Protein AF-A0A9J7AJ77-F1 (afdb_monomer)

Structure (mmCIF, N/CA/C/O backbone):
data_AF-A0A9J7AJ77-F1
#
_entry.id   AF-A0A9J7AJ77-F1
#
loop_
_atom_site.group_PDB
_atom_site.id
_atom_site.type_symbol
_atom_site.label_atom_id
_atom_site.label_alt_id
_atom_site.label_comp_id
_atom_site.label_asym_id
_atom_site.label_entity_id
_atom_site.label_seq_id
_atom_site.pdbx_PDB_ins_code
_atom_site.Cartn_x
_atom_site.Cartn_y
_atom_site.Cartn_z
_atom_site.occupancy
_atom_site.B_iso_or_equiv
_atom_site.auth_seq_id
_atom_site.auth_comp_id
_atom_site.auth_asym_id
_atom_site.auth_atom_id
_atom_site.pdbx_PDB_model_num
ATOM 1 N N . MET A 1 1 ? 46.849 -4.967 20.644 1.00 30.27 1 MET A N 1
ATOM 2 C CA . MET A 1 1 ? 45.947 -4.001 21.302 1.00 30.27 1 MET A CA 1
ATOM 3 C C . MET A 1 1 ? 44.853 -3.711 20.294 1.00 30.27 1 MET A C 1
ATOM 5 O O . MET A 1 1 ? 45.093 -2.932 19.385 1.00 30.27 1 MET A O 1
ATOM 9 N N . PHE A 1 2 ? 43.746 -4.454 20.351 1.00 24.23 2 PHE A N 1
ATOM 10 C CA . PHE A 1 2 ? 42.642 -4.276 19.406 1.00 24.23 2 PHE A CA 1
ATOM 11 C C . PHE A 1 2 ? 41.830 -3.058 19.837 1.00 24.23 2 PHE A C 1
ATOM 13 O O . PHE A 1 2 ? 41.316 -3.029 20.953 1.00 24.23 2 PHE A O 1
ATOM 20 N N . VAL A 1 3 ? 41.757 -2.055 18.967 1.00 22.03 3 VAL A N 1
ATOM 21 C CA . VAL A 1 3 ? 40.806 -0.953 19.097 1.00 22.03 3 VAL A CA 1
ATOM 22 C C . VAL A 1 3 ? 39.579 -1.378 18.302 1.00 22.03 3 VAL A C 1
ATOM 24 O O . VAL A 1 3 ? 39.645 -1.433 17.078 1.00 22.03 3 VAL A O 1
ATOM 27 N N . LEU A 1 4 ? 38.489 -1.725 18.991 1.00 22.67 4 LEU A N 1
ATOM 28 C CA . LEU A 1 4 ? 37.181 -1.807 18.343 1.00 22.67 4 LEU A CA 1
ATOM 29 C C . LEU A 1 4 ? 36.801 -0.381 17.938 1.00 22.67 4 LEU A C 1
ATOM 31 O O . LEU A 1 4 ? 36.563 0.462 18.805 1.00 22.67 4 LEU A O 1
ATOM 35 N N . LEU A 1 5 ? 36.784 -0.107 16.636 1.00 24.70 5 LEU A N 1
ATOM 36 C CA . LEU A 1 5 ? 36.183 1.110 16.112 1.00 24.70 5 LEU A CA 1
ATOM 37 C C . LEU A 1 5 ? 34.669 0.874 16.064 1.00 24.70 5 LEU A C 1
ATOM 39 O O . LEU A 1 5 ? 34.213 -0.029 15.368 1.00 24.70 5 LEU A O 1
ATOM 43 N N . PHE A 1 6 ? 33.900 1.644 16.831 1.00 24.88 6 PHE A N 1
ATOM 44 C CA . PHE A 1 6 ? 32.442 1.624 16.725 1.00 24.88 6 PHE A CA 1
ATOM 45 C C . PHE A 1 6 ? 32.043 2.270 15.394 1.00 24.88 6 PHE A C 1
ATOM 47 O O . PHE A 1 6 ? 32.208 3.478 15.224 1.00 24.88 6 PHE A O 1
ATOM 54 N N . VAL A 1 7 ? 31.521 1.469 14.465 1.00 30.98 7 VAL A N 1
ATOM 55 C CA . VAL A 1 7 ? 30.800 1.974 13.292 1.00 30.98 7 VAL A CA 1
ATOM 56 C C . VAL A 1 7 ? 29.436 2.450 13.784 1.00 30.98 7 VAL A C 1
ATOM 58 O O . VAL A 1 7 ? 28.672 1.668 14.345 1.00 30.98 7 VAL A O 1
ATOM 61 N N . LEU A 1 8 ? 29.152 3.743 13.632 1.00 28.73 8 LEU A N 1
ATOM 62 C CA . LEU A 1 8 ? 27.886 4.337 14.052 1.00 28.73 8 LEU A CA 1
ATOM 63 C C . LEU A 1 8 ? 26.926 4.389 12.859 1.00 28.73 8 LEU A C 1
ATOM 65 O O . LEU A 1 8 ? 26.834 5.411 12.183 1.00 28.73 8 LEU A O 1
ATOM 69 N N . VAL A 1 9 ? 26.212 3.291 12.608 1.00 34.81 9 VAL A N 1
ATOM 70 C CA . VAL A 1 9 ? 25.077 3.308 11.675 1.00 34.81 9 VAL A CA 1
ATOM 71 C C . VAL A 1 9 ? 23.922 4.037 12.364 1.00 34.81 9 VAL A C 1
ATOM 73 O O . VAL A 1 9 ? 23.320 3.518 13.303 1.00 34.81 9 VAL A O 1
ATOM 76 N N . LEU A 1 10 ? 23.637 5.266 11.935 1.00 32.19 10 LEU A N 1
ATOM 77 C CA . LEU A 1 10 ? 22.446 6.003 12.361 1.00 32.19 10 LEU A CA 1
ATOM 78 C C . LEU A 1 10 ? 21.290 5.675 11.415 1.00 32.19 10 LEU A C 1
ATOM 80 O O . LEU A 1 10 ? 20.950 6.477 10.550 1.00 32.19 10 LEU A O 1
ATOM 84 N N . LEU A 1 11 ? 20.691 4.496 11.604 1.00 35.38 11 LEU A N 1
ATOM 85 C CA . LEU A 1 11 ? 19.384 4.193 11.028 1.00 35.38 11 LEU A CA 1
ATOM 86 C C . LEU A 1 11 ? 18.369 5.172 11.629 1.00 35.38 11 LEU A C 1
ATOM 88 O O . LEU A 1 11 ? 18.078 5.119 12.825 1.00 35.38 11 LEU A O 1
ATOM 92 N N . PHE A 1 12 ? 17.852 6.079 10.803 1.00 30.94 12 PHE A N 1
ATOM 93 C CA . PHE A 1 12 ? 16.663 6.856 11.124 1.00 30.94 12 PHE A CA 1
ATOM 94 C C . PHE A 1 12 ? 15.459 6.123 10.527 1.00 30.94 12 PHE A C 1
ATOM 96 O O . PHE A 1 12 ? 15.198 6.304 9.339 1.00 30.94 12 PHE A O 1
ATOM 103 N N . PRO A 1 13 ? 14.715 5.314 11.306 1.00 33.81 13 PRO A N 1
ATOM 104 C CA . PRO A 1 13 ? 13.400 4.869 10.876 1.00 33.81 13 PRO A CA 1
ATOM 105 C C . PRO A 1 13 ? 12.510 6.107 10.753 1.00 33.81 13 PRO A C 1
ATOM 107 O O . PRO A 1 13 ? 12.047 6.660 11.757 1.00 33.81 13 PRO A O 1
ATOM 110 N N . VAL A 1 14 ? 12.302 6.562 9.517 1.00 35.19 14 VAL A N 1
ATOM 111 C CA . VAL A 1 14 ? 11.179 7.440 9.185 1.00 35.19 14 VAL A CA 1
ATOM 112 C C . VAL A 1 14 ? 9.924 6.692 9.624 1.00 35.19 14 VAL A C 1
ATOM 114 O O . VAL A 1 14 ? 9.789 5.504 9.335 1.00 35.19 14 VAL A O 1
ATOM 117 N N . ALA A 1 15 ? 9.043 7.352 10.376 1.00 40.69 15 ALA A N 1
ATOM 118 C CA . ALA A 1 15 ? 7.787 6.742 10.789 1.00 40.69 15 ALA A CA 1
ATOM 119 C C . ALA A 1 15 ? 6.951 6.461 9.532 1.00 40.69 15 ALA A C 1
ATOM 121 O O . ALA A 1 15 ? 6.376 7.374 8.943 1.00 40.69 15 ALA A O 1
ATOM 122 N N . ALA A 1 16 ? 6.948 5.200 9.102 1.00 50.19 16 ALA A N 1
ATOM 123 C CA . ALA A 1 16 ? 6.150 4.721 7.985 1.00 50.19 16 ALA A CA 1
ATOM 124 C C . ALA A 1 16 ? 4.727 4.467 8.489 1.00 50.19 16 ALA A C 1
ATOM 126 O O . ALA A 1 16 ? 4.360 3.329 8.802 1.00 50.19 16 ALA A O 1
ATOM 127 N N . ASP A 1 17 ? 3.988 5.567 8.621 1.00 62.09 17 ASP A N 1
ATOM 128 C CA . ASP A 1 17 ? 2.562 5.599 8.916 1.00 62.09 17 ASP A CA 1
ATOM 129 C C . ASP A 1 17 ? 1.773 5.500 7.598 1.00 62.09 17 ASP A C 1
ATOM 131 O O . ASP A 1 17 ? 2.016 6.267 6.664 1.00 62.09 17 ASP A O 1
ATOM 135 N N . ALA A 1 18 ? 0.836 4.556 7.527 1.00 65.56 18 ALA A N 1
ATOM 136 C CA . ALA A 1 18 ? -0.052 4.337 6.382 1.00 65.56 18 ALA A CA 1
ATOM 137 C C . ALA A 1 18 ? -1.468 3.999 6.876 1.00 65.56 18 ALA A C 1
ATOM 139 O O . ALA A 1 18 ? -1.618 3.572 8.026 1.00 65.56 18 ALA A O 1
ATOM 140 N N . SER A 1 19 ? -2.496 4.261 6.062 1.00 78.31 19 SER A N 1
ATOM 141 C CA . SER A 1 19 ? -3.903 4.070 6.457 1.00 78.31 19 SER A CA 1
ATOM 142 C C . SER A 1 19 ? -4.876 4.164 5.283 1.00 78.31 19 SER A C 1
ATOM 144 O O . SER A 1 19 ? -4.616 4.899 4.335 1.00 78.31 19 SER A O 1
ATOM 146 N N . LEU A 1 20 ? -6.074 3.591 5.406 1.00 82.31 20 LEU A N 1
ATOM 147 C CA . LEU A 1 20 ? -7.127 3.770 4.396 1.00 82.31 20 LEU A CA 1
ATOM 148 C C . LEU A 1 20 ? -7.854 5.135 4.498 1.00 82.31 20 LEU A C 1
ATOM 150 O O . LEU A 1 20 ? -8.266 5.566 5.577 1.00 82.31 20 LEU A O 1
ATOM 154 N N . GLN A 1 21 ? -8.101 5.801 3.359 1.00 83.75 21 GLN A N 1
ATOM 155 C CA . GLN A 1 21 ? -8.865 7.065 3.304 1.00 83.75 21 GLN A CA 1
ATOM 156 C C . GLN A 1 21 ? -10.352 6.910 3.669 1.00 83.75 21 GLN A C 1
ATOM 158 O O . GLN A 1 21 ? -10.921 5.827 3.492 1.00 83.75 21 GLN A O 1
ATOM 163 N N . PRO A 1 22 ? -11.035 8.002 4.083 1.00 83.75 22 PRO A N 1
ATOM 164 C CA . PRO A 1 22 ? -12.467 8.007 4.345 1.00 83.75 22 PRO A CA 1
ATOM 165 C C . PRO A 1 22 ? -13.321 7.412 3.233 1.00 83.75 22 PRO A C 1
ATOM 167 O O . PRO A 1 22 ? -13.386 7.914 2.101 1.00 83.75 22 PRO A O 1
ATOM 170 N N . LEU A 1 23 ? -14.132 6.428 3.606 1.00 86.00 23 LEU A N 1
ATOM 171 C CA . LEU A 1 23 ? -15.290 6.097 2.800 1.00 86.00 23 LEU A CA 1
ATOM 172 C C . LEU A 1 23 ? -16.241 7.299 2.785 1.00 86.00 23 LEU A C 1
ATOM 174 O O . LEU A 1 23 ? -16.785 7.701 3.815 1.00 86.00 23 LEU A O 1
ATOM 178 N N . SER A 1 24 ? -16.482 7.855 1.595 1.00 86.56 24 SER A N 1
ATOM 179 C CA . SER A 1 24 ? -17.624 8.757 1.406 1.00 86.56 24 SER A CA 1
ATOM 180 C C . SER A 1 24 ? -18.906 7.940 1.342 1.00 86.56 24 SER A C 1
ATOM 182 O O . SER A 1 24 ? -19.098 7.148 0.419 1.00 86.56 24 SER A O 1
ATOM 184 N N . GLN A 1 25 ? -19.753 8.124 2.349 1.00 87.69 25 GLN A N 1
ATOM 185 C CA . GLN A 1 25 ? -21.055 7.491 2.489 1.00 87.69 25 GLN A CA 1
ATOM 186 C C . GLN A 1 25 ? -21.992 8.382 3.312 1.00 87.69 25 GLN A C 1
ATOM 188 O O . GLN A 1 25 ? 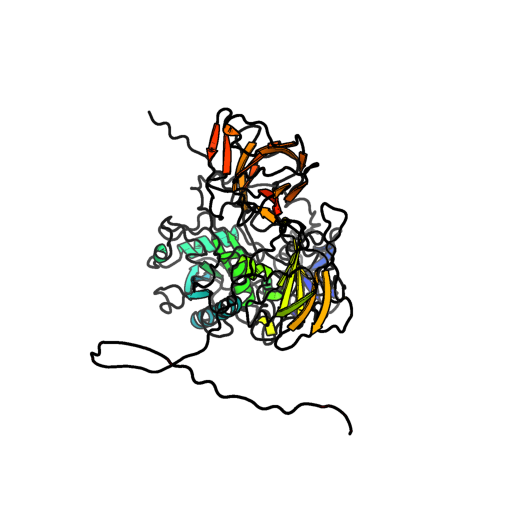-21.563 9.307 4.005 1.00 87.69 25 GLN A O 1
ATOM 193 N N . ARG A 1 26 ? -23.297 8.105 3.242 1.00 91.44 26 ARG A N 1
ATOM 194 C CA . ARG A 1 26 ? -24.315 8.876 3.962 1.00 91.44 26 ARG A CA 1
ATOM 195 C C . ARG A 1 26 ? -24.483 8.342 5.385 1.00 91.44 26 ARG A C 1
ATOM 197 O O . ARG A 1 26 ? -24.953 7.225 5.579 1.00 91.44 26 ARG A O 1
ATOM 204 N N . VAL A 1 27 ? -24.132 9.165 6.367 1.00 92.38 27 VAL A N 1
ATOM 205 C CA . VAL A 1 27 ? -24.098 8.851 7.803 1.00 92.38 27 VAL A CA 1
ATOM 206 C C . VAL A 1 27 ? -24.964 9.827 8.596 1.00 92.38 27 VAL A C 1
ATOM 208 O O . VAL A 1 27 ? -25.360 10.885 8.100 1.00 92.38 27 VAL A O 1
ATOM 211 N N . GLN A 1 28 ? -25.289 9.466 9.836 1.00 93.12 28 GLN A N 1
ATOM 212 C CA . GLN A 1 28 ? -26.114 10.285 10.716 1.00 93.12 28 GLN A CA 1
ATOM 213 C C . GLN A 1 28 ? -25.279 10.823 11.879 1.00 93.12 28 GLN A C 1
ATOM 215 O O . GLN A 1 28 ? -24.810 10.061 12.718 1.00 93.12 28 GLN A O 1
ATOM 220 N N . ILE A 1 29 ? -25.131 12.144 11.947 1.00 93.75 29 ILE A N 1
ATOM 221 C CA . ILE A 1 29 ? -24.400 12.827 13.018 1.00 93.75 29 ILE A CA 1
ATOM 222 C C . ILE A 1 29 ? -25.360 13.336 14.094 1.00 93.75 29 ILE A C 1
ATOM 224 O O . ILE A 1 29 ? -26.500 13.708 13.807 1.00 93.75 29 ILE A O 1
ATOM 228 N N . THR A 1 30 ? -24.889 13.380 15.341 1.00 91.75 30 THR A N 1
ATOM 229 C CA . THR A 1 30 ? -25.632 13.972 16.465 1.00 91.75 30 THR A CA 1
ATOM 230 C C . THR A 1 30 ? -25.148 15.398 16.721 1.00 91.75 30 THR A C 1
ATOM 232 O O . THR A 1 30 ? -23.948 15.641 16.855 1.00 91.75 30 THR A O 1
ATOM 235 N N . LEU A 1 31 ? -26.083 16.345 16.786 1.00 92.12 31 LEU A N 1
ATOM 236 C CA . LEU A 1 31 ? -25.839 17.750 17.101 1.00 92.12 31 LEU A CA 1
ATOM 237 C C . LEU A 1 31 ? -25.838 17.998 18.620 1.00 92.12 31 LEU A C 1
ATOM 239 O O . LEU A 1 31 ? -26.295 17.175 19.412 1.00 92.12 31 LEU A O 1
ATOM 243 N N . ALA A 1 32 ? -25.344 19.167 19.037 1.00 88.88 32 ALA A N 1
ATOM 244 C CA . ALA A 1 32 ? -25.171 19.530 20.451 1.00 88.88 32 ALA A CA 1
ATOM 245 C C . ALA A 1 32 ? -26.479 19.575 21.270 1.00 88.88 32 ALA A C 1
ATOM 247 O O . ALA A 1 32 ? -26.446 19.483 22.496 1.00 88.88 32 ALA A O 1
ATOM 248 N N . ASP A 1 33 ? -27.623 19.734 20.603 1.00 89.94 33 ASP A N 1
ATOM 249 C CA . ASP A 1 33 ? -28.968 19.726 21.186 1.00 89.94 33 ASP A CA 1
ATOM 250 C C . ASP A 1 33 ? -29.641 18.337 21.147 1.00 89.94 33 ASP A C 1
ATOM 252 O O . ASP A 1 33 ? -30.787 18.189 21.574 1.00 89.94 33 ASP A O 1
ATOM 256 N N . GLY A 1 34 ? -28.931 17.316 20.655 1.00 89.50 34 GLY A N 1
ATOM 257 C CA . GLY A 1 34 ? -29.426 15.952 20.486 1.00 89.50 34 GLY A CA 1
ATOM 258 C C . GLY A 1 34 ? -30.231 15.719 19.204 1.00 89.50 34 GLY A C 1
ATOM 259 O O . GLY A 1 34 ? -30.746 14.615 19.023 1.00 89.50 34 GLY A O 1
ATOM 260 N N . GLN A 1 35 ? -30.354 16.708 18.309 1.00 92.81 35 GLN A N 1
ATOM 261 C CA . GLN A 1 35 ? -30.923 16.469 16.981 1.00 92.81 35 GLN A CA 1
ATOM 262 C C . GLN A 1 35 ? -29.988 15.605 16.131 1.00 92.81 35 GLN A C 1
ATOM 264 O O . GLN A 1 35 ? -28.766 15.659 16.264 1.00 92.81 35 GLN A O 1
ATOM 269 N N . LEU A 1 36 ? -30.577 14.816 15.233 1.00 93.44 36 LEU A N 1
ATOM 270 C CA . LEU A 1 36 ? -29.851 13.964 14.299 1.00 93.44 36 LEU A CA 1
ATOM 271 C C . LEU A 1 36 ? -29.917 14.569 12.896 1.00 93.44 36 LEU A C 1
ATOM 273 O O . LEU A 1 36 ? -31.009 14.861 12.404 1.00 93.44 36 LEU A O 1
ATOM 277 N N . LEU A 1 37 ? -28.765 14.716 12.244 1.00 93.88 37 LEU A N 1
ATOM 278 C CA . LEU A 1 37 ? -28.641 15.275 10.898 1.00 93.88 37 LEU A CA 1
ATOM 279 C C . LEU A 1 37 ? -28.007 14.241 9.961 1.00 93.88 37 LEU A C 1
ATOM 281 O O . LEU A 1 37 ? -27.012 13.610 10.309 1.00 93.88 37 LEU A O 1
ATOM 285 N N . TRP A 1 38 ? -28.596 14.059 8.779 1.00 93.94 38 TRP A N 1
ATOM 286 C CA . TRP A 1 38 ? -28.006 13.240 7.720 1.00 93.94 38 TRP A CA 1
ATOM 287 C C . TRP A 1 38 ? -26.987 14.058 6.935 1.00 93.94 38 TRP A C 1
ATOM 289 O O . TRP A 1 38 ? -27.269 15.183 6.522 1.00 93.94 38 TRP A O 1
ATOM 299 N N . VAL A 1 39 ? -25.810 13.474 6.742 1.00 94.94 39 VAL A N 1
ATOM 300 C CA . VAL A 1 39 ? -24.675 14.082 6.049 1.00 94.94 39 VAL A CA 1
ATOM 301 C C . VAL A 1 39 ? -23.923 13.017 5.255 1.00 94.94 39 VAL A C 1
ATOM 303 O O . VAL A 1 39 ? -24.059 11.826 5.518 1.00 94.94 39 VAL A O 1
ATOM 306 N N . THR A 1 40 ? -23.106 13.435 4.300 1.00 94.50 40 THR A N 1
ATOM 307 C CA . THR A 1 40 ? -22.182 12.564 3.566 1.00 94.50 40 THR A CA 1
ATOM 308 C C . THR A 1 40 ? -20.761 12.822 4.053 1.00 94.50 40 THR A C 1
ATOM 310 O O . THR A 1 40 ? -20.324 13.974 4.043 1.00 94.50 40 THR A O 1
ATOM 313 N N . SER A 1 41 ? -20.051 11.781 4.495 1.00 91.94 41 SER A N 1
ATOM 314 C CA . SER A 1 41 ? -18.637 11.860 4.887 1.00 91.94 41 SER A CA 1
ATOM 315 C C . SER A 1 41 ? -17.750 12.209 3.691 1.00 91.94 41 SER A C 1
ATOM 317 O O . SER A 1 41 ? -18.010 11.759 2.574 1.00 91.94 41 SER A O 1
ATOM 319 N N . GLN A 1 42 ? -16.729 13.038 3.904 1.00 88.56 42 GLN A N 1
ATOM 320 C CA . GLN A 1 42 ? -15.803 13.484 2.864 1.00 88.56 42 GLN A CA 1
ATOM 321 C C . GLN A 1 42 ? -14.414 13.804 3.434 1.00 88.56 42 GLN A C 1
ATOM 323 O O . GLN A 1 42 ? -14.246 13.992 4.644 1.00 88.56 42 GLN A O 1
ATOM 328 N N . GLY A 1 43 ? -13.449 13.932 2.524 1.00 86.12 43 GLY A N 1
ATOM 329 C CA . GLY A 1 43 ? -12.112 14.441 2.803 1.00 86.12 43 GLY A CA 1
ATOM 330 C C . GLY A 1 43 ? -11.056 13.368 3.015 1.00 86.12 43 GLY A C 1
ATOM 331 O O . GLY A 1 43 ? -11.295 12.190 2.749 1.00 86.12 43 GLY A O 1
ATOM 332 N N . THR A 1 44 ? -9.888 13.806 3.477 1.00 82.50 44 THR A N 1
ATOM 333 C CA . THR A 1 44 ? -8.719 12.958 3.732 1.00 82.50 44 THR A CA 1
ATOM 334 C C . THR A 1 44 ? -8.422 12.846 5.223 1.00 82.50 44 THR A C 1
ATOM 336 O O . THR A 1 44 ? -9.015 13.557 6.035 1.00 82.50 44 THR A O 1
ATOM 339 N N . MET A 1 45 ? -7.476 11.982 5.599 1.00 79.81 45 MET A N 1
ATOM 340 C CA . MET A 1 45 ? -6.970 11.871 6.975 1.00 79.81 45 MET A CA 1
ATOM 341 C C . MET A 1 45 ? -6.634 13.233 7.623 1.00 79.81 45 MET A C 1
ATOM 343 O O . MET A 1 45 ? -6.973 13.446 8.791 1.00 79.81 45 MET A O 1
ATOM 347 N N . ASP A 1 46 ? -6.039 14.166 6.871 1.00 80.94 46 ASP A N 1
ATOM 348 C CA . ASP A 1 46 ? -5.627 15.490 7.365 1.00 80.94 46 ASP A CA 1
ATOM 349 C C . ASP A 1 46 ? -6.734 16.556 7.298 1.00 80.94 46 ASP A C 1
ATOM 351 O O . ASP A 1 46 ? -6.734 17.514 8.079 1.00 80.94 46 ASP A O 1
ATOM 355 N N . ASN A 1 47 ? -7.707 16.408 6.393 1.00 86.25 47 ASN A N 1
ATOM 356 C CA . ASN A 1 47 ? -8.820 17.344 6.253 1.00 86.25 47 ASN A CA 1
ATOM 357 C C . ASN A 1 47 ? -10.152 16.604 6.106 1.00 86.25 47 ASN A C 1
ATOM 359 O O . ASN A 1 47 ? -10.581 16.275 5.005 1.00 86.25 47 ASN A O 1
ATOM 363 N N . LEU A 1 48 ? -10.821 16.374 7.239 1.00 90.81 48 LEU A N 1
ATOM 364 C CA . LEU A 1 48 ? -12.118 15.702 7.310 1.00 90.81 48 LEU A CA 1
ATOM 365 C C . LEU A 1 48 ? -13.270 16.695 7.414 1.00 90.81 48 LEU A C 1
ATOM 367 O O . LEU A 1 48 ? -13.278 17.568 8.285 1.00 90.81 48 LEU A O 1
ATOM 371 N N . TRP A 1 49 ? -14.307 16.478 6.613 1.00 93.12 49 TRP A N 1
ATOM 372 C CA . TRP A 1 49 ? -15.568 17.203 6.727 1.00 93.12 49 TRP A CA 1
ATOM 373 C C . TRP A 1 49 ? -16.756 16.294 6.415 1.00 93.12 49 TRP A C 1
ATOM 375 O O . TRP A 1 49 ? -16.623 15.116 6.077 1.00 93.12 49 TRP A O 1
ATOM 385 N N . VAL A 1 50 ? -17.955 16.847 6.552 1.00 95.12 50 VAL A N 1
ATOM 386 C CA . VAL A 1 50 ? -19.182 16.235 6.049 1.00 95.12 50 VAL A CA 1
ATOM 387 C C . VAL A 1 50 ? -19.974 17.264 5.246 1.00 95.12 50 VAL A C 1
ATOM 389 O O . VAL A 1 50 ? -19.844 18.468 5.468 1.00 95.12 50 VAL A O 1
ATOM 392 N N . THR A 1 51 ? -20.794 16.804 4.306 1.00 95.31 51 THR A N 1
ATOM 393 C CA . THR A 1 51 ? -21.670 17.669 3.496 1.00 95.31 51 THR A CA 1
ATOM 394 C C . THR A 1 51 ? -23.132 17.309 3.744 1.00 95.31 51 THR A C 1
ATOM 396 O O . THR A 1 51 ? -23.483 16.130 3.717 1.00 95.31 51 THR A O 1
ATOM 399 N N . THR A 1 52 ? -23.993 18.290 4.009 1.00 94.75 52 THR A N 1
ATOM 400 C CA . THR A 1 52 ? -25.443 18.074 4.170 1.00 94.75 52 THR A CA 1
ATOM 401 C C . THR A 1 52 ? -26.126 17.781 2.829 1.00 94.75 52 THR A C 1
ATOM 403 O O . THR A 1 52 ? -25.594 18.100 1.766 1.00 94.75 52 THR A O 1
ATOM 406 N N . ASP A 1 53 ? -27.347 17.233 2.862 1.00 90.31 53 ASP A N 1
ATOM 407 C CA . ASP A 1 53 ? -28.148 16.988 1.647 1.00 90.31 53 ASP A CA 1
ATOM 408 C C . ASP A 1 53 ? -28.452 18.285 0.840 1.00 90.31 53 ASP A C 1
ATOM 410 O O . ASP A 1 53 ? -28.773 18.206 -0.344 1.00 90.31 53 ASP A O 1
ATOM 414 N N . ASP A 1 54 ? -28.354 19.477 1.453 1.00 91.81 54 ASP A N 1
ATOM 415 C CA . ASP A 1 54 ? -28.489 20.790 0.793 1.00 91.81 54 ASP A CA 1
ATOM 416 C C . ASP A 1 54 ? -27.146 21.464 0.432 1.00 91.81 54 ASP A C 1
ATOM 418 O O . ASP A 1 54 ? -27.128 22.624 0.017 1.00 91.81 54 ASP A O 1
ATOM 422 N N . GLY A 1 55 ? -26.026 20.737 0.536 1.00 91.62 55 GLY A N 1
ATOM 423 C CA . GLY A 1 55 ? -24.709 21.167 0.049 1.00 91.62 55 GLY A CA 1
ATOM 424 C C . GLY A 1 55 ? -23.895 22.036 1.013 1.00 91.62 55 GLY A C 1
ATOM 425 O O . GLY A 1 55 ? -22.936 22.678 0.591 1.00 91.62 55 GLY A O 1
ATOM 426 N N . GLN A 1 56 ? -24.255 22.086 2.297 1.00 94.69 56 GLN A N 1
ATOM 427 C CA . GLN A 1 56 ? -23.507 22.832 3.310 1.00 94.69 56 GLN A CA 1
ATOM 428 C C . GLN A 1 56 ? -22.347 21.985 3.838 1.00 94.69 56 GLN A C 1
ATOM 430 O O . GLN A 1 56 ? -22.541 20.837 4.241 1.00 94.69 56 GLN A O 1
ATOM 435 N N . LEU A 1 57 ? -21.146 22.563 3.875 1.00 95.94 57 LEU A N 1
ATOM 436 C CA . LEU A 1 57 ? -19.969 21.932 4.470 1.00 95.94 57 LEU A CA 1
ATOM 437 C C . LEU A 1 57 ? -20.000 22.106 5.989 1.00 95.94 57 LEU A C 1
ATOM 439 O O . LEU A 1 57 ? -20.207 23.221 6.478 1.00 95.94 57 LEU A O 1
ATOM 443 N N . LEU A 1 58 ? -19.752 21.026 6.727 1.00 95.81 58 LEU A N 1
ATOM 444 C CA . LEU A 1 58 ? -19.631 21.029 8.181 1.00 95.81 58 LEU A CA 1
ATOM 445 C C . LEU A 1 58 ? -18.327 20.351 8.620 1.00 95.81 58 LEU A C 1
ATOM 447 O O . LEU A 1 58 ? -17.967 19.297 8.098 1.00 95.81 58 LEU A O 1
ATOM 451 N N . VAL A 1 59 ? -17.666 20.907 9.635 1.00 93.50 59 VAL A N 1
ATOM 452 C CA . VAL A 1 59 ? -16.514 20.286 10.315 1.00 93.50 59 VAL A CA 1
ATOM 453 C C . VAL A 1 59 ? -16.808 20.058 11.795 1.00 93.50 59 VAL A C 1
ATOM 455 O O . VAL A 1 59 ? -17.613 20.772 12.401 1.00 93.50 59 VAL A O 1
ATOM 458 N N . GLU A 1 60 ? -16.157 19.047 12.370 1.00 90.62 60 GLU A N 1
ATOM 459 C CA . GLU A 1 60 ? -16.242 18.720 13.794 1.00 90.62 60 GLU A CA 1
ATOM 460 C C . GLU A 1 60 ? -15.062 19.342 14.549 1.00 90.62 60 GLU A C 1
ATOM 462 O O . GLU A 1 60 ? -13.904 19.044 14.267 1.00 90.62 60 GLU A O 1
ATOM 467 N N . GLU A 1 61 ? -15.351 20.181 15.542 1.00 86.19 61 GLU A N 1
ATOM 468 C CA . GLU A 1 61 ? -14.358 20.712 16.472 1.00 86.19 61 GLU A CA 1
ATOM 469 C C . GLU A 1 61 ? -14.792 20.457 17.916 1.00 86.19 61 GLU A C 1
ATOM 471 O O . GLU A 1 61 ? -15.854 20.902 18.357 1.00 86.19 61 GLU A O 1
ATOM 476 N N . GLN A 1 62 ? -13.932 19.785 18.687 1.00 81.81 62 GLN A N 1
ATOM 477 C CA . GLN A 1 62 ? -14.129 19.526 20.121 1.00 81.81 62 GLN A CA 1
ATOM 478 C C . GLN A 1 62 ? -15.457 18.800 20.448 1.00 81.81 62 GLN A C 1
ATOM 480 O O . GLN A 1 62 ? -16.047 19.041 21.502 1.00 81.81 62 GLN A O 1
ATOM 485 N N . GLY A 1 63 ? -15.939 17.925 19.557 1.00 83.50 63 GLY A N 1
ATOM 486 C CA . GLY A 1 63 ? -17.220 17.225 19.689 1.00 83.50 63 GLY A CA 1
ATOM 487 C C . GLY A 1 63 ? -18.447 18.012 19.212 1.00 83.50 63 GLY A C 1
ATOM 488 O O . GLY A 1 63 ? -19.570 17.565 19.445 1.00 83.50 63 GLY A O 1
ATOM 489 N N . TYR A 1 64 ? -18.269 19.168 18.563 1.00 89.31 64 TYR A N 1
ATOM 490 C CA . TYR A 1 64 ? -19.361 20.026 18.095 1.00 89.31 64 TYR A CA 1
ATOM 491 C C . TYR A 1 64 ? -19.232 20.367 16.607 1.00 89.31 64 TYR A C 1
ATOM 493 O O . TYR A 1 64 ? -18.133 20.498 16.078 1.00 89.31 64 TYR A O 1
ATOM 501 N N . TRP A 1 65 ? -20.372 20.560 15.942 1.00 93.19 65 TRP A N 1
ATOM 502 C CA . TRP A 1 65 ? -20.435 20.831 14.505 1.00 93.19 65 TRP A CA 1
ATOM 503 C C . TRP A 1 65 ? -20.482 22.328 14.186 1.00 93.19 65 TRP A C 1
ATOM 505 O O . TRP A 1 65 ? -21.262 23.089 14.779 1.00 93.19 65 TRP A O 1
ATOM 515 N N . PHE A 1 66 ? -19.675 22.728 13.203 1.00 93.69 66 PHE A N 1
ATOM 516 C CA . PHE A 1 66 ? -19.544 24.096 12.701 1.00 93.69 66 PHE A CA 1
ATOM 517 C C . PHE A 1 66 ? -19.709 24.134 11.189 1.00 93.69 66 PHE A C 1
ATOM 519 O O . PHE A 1 66 ? -19.277 23.220 10.495 1.00 93.69 66 PHE A O 1
ATOM 526 N N . TYR A 1 67 ? -20.298 25.216 10.682 1.00 94.50 67 TYR A N 1
ATOM 527 C CA . TYR A 1 67 ? -20.300 25.505 9.251 1.00 94.50 67 TYR A CA 1
ATOM 528 C C . TYR A 1 67 ? -18.871 25.750 8.765 1.00 94.50 67 TYR A C 1
ATOM 530 O O . TYR A 1 67 ? -18.096 26.427 9.449 1.00 94.50 67 TYR A O 1
ATOM 538 N N . ALA A 1 68 ? -18.553 25.259 7.576 1.00 95.00 68 ALA A N 1
ATOM 539 C CA . ALA A 1 68 ? -17.231 25.338 6.980 1.00 95.00 68 ALA A CA 1
ATOM 540 C C . ALA A 1 68 ? -17.255 25.973 5.581 1.00 95.00 68 ALA A C 1
ATOM 542 O O . ALA A 1 68 ? -18.302 26.077 4.942 1.00 95.00 68 ALA A O 1
ATOM 543 N N . GLU A 1 69 ? -16.085 26.402 5.121 1.00 93.81 69 GLU A N 1
ATOM 544 C CA . GLU A 1 69 ? -15.839 26.948 3.786 1.00 93.81 69 GLU A CA 1
ATOM 545 C C . GLU A 1 69 ? -14.471 26.485 3.269 1.00 93.81 69 GLU A C 1
ATOM 547 O O . GLU A 1 69 ? -13.640 26.020 4.049 1.00 93.81 69 GLU A O 1
ATOM 552 N N . TYR A 1 70 ? -14.237 26.591 1.961 1.00 89.56 70 TYR A N 1
ATOM 553 C CA . TYR A 1 70 ? -12.921 26.325 1.377 1.00 89.56 70 TYR A CA 1
ATOM 554 C C . TYR A 1 70 ? -11.971 27.504 1.621 1.00 89.56 70 TYR A C 1
ATOM 556 O O . TYR A 1 70 ? -12.337 28.658 1.383 1.00 89.56 70 TYR A O 1
ATOM 564 N N . ASP A 1 71 ? -10.746 27.218 2.059 1.00 85.62 71 ASP A N 1
ATOM 565 C CA . ASP A 1 71 ? -9.668 28.202 2.136 1.00 85.62 71 ASP A CA 1
ATOM 566 C C . ASP A 1 71 ? -9.007 28.448 0.760 1.00 85.62 71 ASP A C 1
ATOM 568 O O . ASP A 1 71 ? -9.398 27.883 -0.264 1.00 85.62 71 ASP A O 1
ATOM 572 N N . SER A 1 72 ? -7.985 29.309 0.711 1.00 79.50 72 SER A N 1
ATOM 573 C CA . SER A 1 72 ? -7.265 29.631 -0.532 1.00 79.50 72 SER A CA 1
ATOM 574 C C . SER A 1 72 ? -6.445 28.478 -1.125 1.00 79.50 72 SER A C 1
ATOM 576 O O . SER A 1 72 ? -5.917 28.637 -2.224 1.00 79.50 72 SER A O 1
ATOM 578 N N . HIS A 1 73 ? -6.303 27.362 -0.408 1.00 76.75 73 HIS A N 1
ATOM 579 C CA . HIS A 1 73 ? -5.573 26.163 -0.824 1.00 76.75 73 HIS A CA 1
ATOM 580 C C . HIS A 1 73 ? -6.515 24.984 -1.118 1.00 76.75 73 HIS A C 1
ATOM 582 O O . HIS A 1 73 ? -6.044 23.923 -1.508 1.00 76.75 73 HIS A O 1
ATOM 588 N N . GLY A 1 74 ? -7.833 25.165 -0.960 1.00 77.88 74 GLY A N 1
ATOM 589 C CA . GLY A 1 74 ? -8.833 24.119 -1.178 1.00 77.88 74 GLY A CA 1
ATOM 590 C C . GLY A 1 74 ? -9.134 23.250 0.048 1.00 77.88 74 GLY A C 1
ATOM 591 O O . GLY A 1 74 ? -9.906 22.304 -0.076 1.00 77.88 74 GLY A O 1
ATOM 592 N N . HIS A 1 75 ? -8.604 23.570 1.233 1.00 84.56 75 HIS A N 1
ATOM 593 C CA . HIS A 1 75 ? -8.957 22.856 2.464 1.00 84.56 75 HIS A CA 1
ATOM 594 C C . HIS A 1 75 ? -10.299 23.337 3.015 1.00 84.56 75 HIS A C 1
ATOM 596 O O . HIS A 1 75 ? -10.576 24.538 3.037 1.00 84.56 75 HIS A O 1
ATOM 602 N N . VAL A 1 76 ? -11.108 22.422 3.547 1.00 88.38 76 VAL A N 1
ATOM 603 C CA . VAL A 1 76 ? -12.345 22.766 4.253 1.00 88.38 76 VAL A CA 1
ATOM 604 C C . VAL A 1 76 ? -12.011 23.196 5.683 1.00 88.38 76 VAL A C 1
ATOM 606 O O . VAL A 1 76 ? -11.482 22.416 6.476 1.00 88.38 76 VAL A O 1
ATOM 609 N N . VAL A 1 77 ? -12.317 24.452 6.017 1.00 91.12 77 VAL A N 1
ATOM 610 C CA . VAL A 1 77 ? -11.996 25.089 7.303 1.00 91.12 77 VAL A CA 1
ATOM 611 C C . VAL A 1 77 ? -13.235 25.669 7.987 1.00 91.12 77 VAL A C 1
ATOM 613 O O . VAL A 1 77 ? -14.194 26.100 7.352 1.00 91.12 77 VAL A O 1
ATOM 616 N N . SER A 1 78 ? -13.213 25.696 9.318 1.00 91.12 78 SER A N 1
ATOM 617 C CA . SER A 1 78 ? -14.317 26.184 10.149 1.00 91.12 78 SER A CA 1
ATOM 618 C C . SER A 1 78 ? -14.525 27.696 10.041 1.00 91.12 78 SER A C 1
ATOM 620 O O . SER A 1 78 ? -13.621 28.493 10.308 1.00 91.12 78 SER A O 1
ATOM 622 N N . THR A 1 79 ? -15.768 28.102 9.781 1.00 89.81 79 THR A N 1
ATOM 623 C CA . THR A 1 79 ? -16.206 29.508 9.876 1.00 89.81 79 THR A CA 1
ATOM 624 C C . THR A 1 79 ? -16.340 29.989 11.329 1.00 89.81 79 THR A C 1
ATOM 626 O O . THR A 1 79 ? -16.589 31.169 11.573 1.00 89.81 79 THR A O 1
ATOM 629 N N . GLY A 1 80 ? -16.248 29.085 12.315 1.00 86.62 80 GLY A N 1
ATOM 630 C CA . GLY A 1 80 ? -16.536 29.358 13.727 1.00 86.62 80 GLY A CA 1
ATOM 631 C C . GLY A 1 80 ? -18.028 29.523 14.063 1.00 86.62 80 GLY A C 1
ATOM 632 O O . GLY A 1 80 ? -18.380 29.660 15.237 1.00 86.62 80 GLY A O 1
ATOM 633 N N . ARG A 1 81 ? -18.937 29.477 13.076 1.00 88.88 81 ARG A N 1
ATOM 634 C CA . ARG A 1 81 ? -20.391 29.475 13.308 1.00 88.88 81 ARG A CA 1
ATOM 635 C C . ARG A 1 81 ? -20.855 28.053 13.623 1.00 88.88 81 ARG A C 1
ATOM 637 O O . ARG A 1 81 ? -20.743 27.180 12.767 1.00 88.88 81 ARG A O 1
ATOM 644 N N . SER A 1 82 ? -21.388 27.805 14.820 1.00 91.19 82 SER A N 1
ATOM 645 C CA . SER A 1 82 ? -21.953 26.486 15.151 1.00 91.19 82 SER A CA 1
ATOM 646 C C . SER A 1 82 ? -23.243 26.213 14.372 1.00 91.19 82 SER A C 1
ATOM 648 O O . SER A 1 82 ? -23.980 27.142 14.037 1.00 91.19 82 SER A O 1
ATOM 650 N N . VAL A 1 83 ? -23.523 24.933 14.113 1.00 91.44 83 VAL A N 1
ATOM 651 C CA . VAL A 1 83 ? -24.802 24.459 13.557 1.00 91.44 83 VAL A CA 1
ATOM 652 C C . VAL A 1 83 ? -25.961 24.685 14.537 1.00 91.44 83 VAL A C 1
ATOM 654 O O . VAL A 1 83 ? -27.066 25.006 14.108 1.00 91.44 83 VAL A O 1
ATOM 657 N N . VAL A 1 84 ? -25.710 24.574 15.847 1.00 90.56 84 VAL A N 1
ATOM 658 C CA . VAL A 1 84 ? -26.720 24.795 16.894 1.00 90.56 84 VAL A CA 1
ATOM 659 C C . VAL A 1 84 ? -26.674 26.251 17.360 1.00 90.56 84 VAL A C 1
ATOM 661 O O . VAL A 1 84 ? -25.656 26.724 17.873 1.00 90.56 84 VAL A O 1
ATOM 664 N N . GLU A 1 85 ? -27.786 26.976 17.202 1.00 84.25 85 GLU A N 1
ATOM 665 C CA . GLU A 1 85 ? -27.870 28.385 17.603 1.00 84.25 85 GLU A CA 1
ATOM 666 C C . GLU A 1 85 ? -27.590 28.584 19.102 1.00 84.25 85 GLU A C 1
ATOM 668 O O . GLU A 1 85 ? -28.077 27.855 19.965 1.00 84.25 85 GLU A O 1
ATOM 673 N N . GLY A 1 86 ? -26.808 29.618 19.424 1.00 74.62 86 GLY A N 1
ATOM 674 C CA . GLY A 1 86 ? -26.472 29.978 20.804 1.00 74.62 86 GLY A CA 1
ATOM 675 C C . GLY A 1 86 ? -25.377 29.127 21.461 1.00 74.62 86 GLY A C 1
ATOM 676 O O . GLY A 1 86 ? -24.970 29.452 22.579 1.00 74.62 86 GLY A O 1
ATOM 677 N N . LEU A 1 87 ? -24.850 28.093 20.791 1.00 78.00 87 LEU A N 1
ATOM 678 C CA . LEU A 1 87 ? -23.709 27.329 21.295 1.00 78.00 87 LEU A CA 1
ATOM 679 C C . LEU A 1 87 ? -22.418 28.167 21.222 1.00 78.00 87 LEU A C 1
ATOM 681 O O . LEU A 1 87 ? -21.946 28.520 20.144 1.00 78.00 87 LEU A O 1
ATOM 685 N N . ALA A 1 88 ? -21.826 28.464 22.381 1.00 66.56 88 ALA A N 1
ATOM 686 C CA . ALA A 1 88 ? -20.582 29.225 22.495 1.00 66.56 88 ALA A CA 1
ATOM 687 C C . ALA A 1 88 ? -19.424 28.328 22.966 1.00 66.56 88 ALA A C 1
ATOM 689 O O . ALA A 1 88 ? -19.194 28.173 24.168 1.00 66.56 88 ALA A O 1
ATOM 690 N N . VAL A 1 89 ? -18.675 27.759 22.019 1.00 68.06 89 VAL A N 1
ATOM 691 C CA . VAL A 1 89 ? -17.461 26.973 22.302 1.00 68.06 89 VAL A CA 1
ATOM 692 C C . VAL A 1 89 ? -16.247 27.907 22.356 1.00 68.06 89 VAL A C 1
ATOM 694 O O . VAL A 1 89 ? -16.060 28.764 21.494 1.00 68.06 89 VAL A O 1
ATOM 697 N N . LYS A 1 90 ? -15.424 27.793 23.404 1.00 62.53 90 LYS A N 1
ATOM 698 C CA . LYS A 1 90 ? -14.247 28.656 23.602 1.00 62.53 90 LYS A CA 1
ATOM 699 C C . LYS A 1 90 ? -13.022 28.090 22.888 1.00 62.53 90 LYS A C 1
ATOM 701 O O . LYS A 1 90 ? -12.762 26.897 22.959 1.00 62.53 90 LYS A O 1
ATOM 706 N N . GLY A 1 91 ? -12.217 28.972 22.296 1.00 59.78 91 GLY A N 1
ATOM 707 C CA . GLY A 1 91 ? -10.937 28.607 21.675 1.00 59.78 91 GLY A CA 1
ATOM 708 C C . GLY A 1 91 ? -11.024 28.211 20.200 1.00 59.78 91 GLY A C 1
ATOM 709 O O . GLY A 1 91 ? -9.983 27.993 19.590 1.00 59.78 91 GLY A O 1
ATOM 710 N N . ILE A 1 92 ? -12.226 28.187 19.620 1.00 54.25 92 ILE A N 1
ATOM 711 C CA . ILE A 1 92 ? -12.423 28.066 18.175 1.00 54.25 92 ILE A CA 1
ATOM 712 C C . ILE A 1 92 ? -12.178 29.441 17.553 1.00 54.25 92 ILE A C 1
ATOM 714 O O . ILE A 1 92 ? -12.996 30.355 17.663 1.00 54.25 92 ILE A O 1
ATOM 718 N N . ALA A 1 93 ? -11.001 29.596 16.961 1.00 48.06 93 ALA A N 1
ATOM 719 C CA . ALA A 1 93 ? -10.702 30.661 16.018 1.00 48.06 93 ALA A CA 1
ATOM 720 C C . ALA A 1 93 ? -10.789 30.071 14.610 1.00 48.06 93 ALA A C 1
ATOM 722 O O . ALA A 1 93 ? -10.417 28.913 14.431 1.00 48.06 93 ALA A O 1
ATOM 723 N N . SER A 1 94 ? -11.215 30.865 13.625 1.00 46.56 94 SER A N 1
ATOM 724 C CA . SER A 1 94 ? -11.152 30.499 12.206 1.00 46.56 94 SER A CA 1
ATOM 725 C C . SER A 1 94 ? -9.707 30.153 11.837 1.00 46.56 94 SER A C 1
ATOM 727 O O . SER A 1 94 ? -8.877 31.036 11.604 1.00 46.56 94 SER A O 1
ATOM 729 N N . LYS A 1 95 ? -9.376 28.860 11.863 1.00 44.94 95 LYS A N 1
ATOM 730 C CA . LYS A 1 95 ? -8.051 28.365 11.509 1.00 44.94 95 LYS A CA 1
ATOM 731 C C . LYS A 1 95 ? -7.952 28.337 9.992 1.00 44.94 95 LYS A C 1
ATOM 733 O O . LYS A 1 95 ? -8.255 27.328 9.367 1.00 44.94 95 LYS A O 1
ATOM 738 N N . HIS A 1 96 ? -7.453 29.427 9.418 1.00 37.41 96 HIS A N 1
ATOM 739 C CA . HIS A 1 96 ? -6.698 29.306 8.179 1.00 37.41 96 HIS A CA 1
ATOM 740 C C . HIS A 1 96 ? -5.499 28.404 8.473 1.00 37.41 96 HIS A C 1
ATOM 742 O O . HIS A 1 96 ? -4.565 28.811 9.171 1.00 37.41 96 HIS A O 1
ATOM 748 N N . ILE A 1 97 ? -5.561 27.161 7.999 1.00 37.50 97 ILE A N 1
ATOM 749 C CA . ILE A 1 97 ? -4.431 26.241 8.043 1.00 37.50 97 ILE A CA 1
ATOM 750 C C . ILE A 1 97 ? -3.462 26.731 6.970 1.00 37.50 97 ILE A C 1
ATOM 752 O O . ILE A 1 97 ? -3.581 26.400 5.796 1.00 37.50 97 ILE A O 1
ATOM 756 N N . SER A 1 98 ? -2.512 27.578 7.365 1.00 28.38 98 SER A N 1
ATOM 757 C CA . SER A 1 98 ? -1.381 27.895 6.502 1.00 28.38 98 SER A CA 1
ATOM 758 C C . SER A 1 98 ? -0.594 26.609 6.271 1.00 28.38 98 SER A C 1
ATOM 760 O O . SER A 1 98 ? 0.027 26.102 7.209 1.00 28.38 98 SER A O 1
ATOM 762 N N . SER A 1 99 ? -0.591 26.111 5.037 1.00 32.41 99 SER A N 1
ATOM 763 C CA . SER A 1 99 ? 0.193 24.964 4.562 1.00 32.41 99 SER A CA 1
ATOM 764 C C . SER A 1 99 ? 1.694 25.295 4.483 1.00 32.41 99 SER A C 1
ATOM 766 O O . SER A 1 99 ? 2.332 25.208 3.439 1.00 32.41 99 SER A O 1
ATOM 768 N N . GLN A 1 100 ? 2.257 25.720 5.617 1.00 28.94 100 GLN A N 1
ATOM 769 C CA . GLN A 1 100 ? 3.673 26.012 5.847 1.00 28.94 100 GLN A CA 1
ATOM 770 C C . GLN A 1 100 ? 4.139 25.464 7.207 1.00 28.94 100 GLN A C 1
ATOM 772 O O . GLN A 1 100 ? 4.820 26.142 7.972 1.00 28.94 100 GLN A O 1
ATOM 777 N N . SER A 1 101 ? 3.780 24.213 7.498 1.00 29.30 101 SER A N 1
ATOM 778 C CA . SER A 1 101 ? 4.591 23.315 8.328 1.00 29.30 101 SER A CA 1
ATOM 779 C C . SER A 1 101 ? 4.077 21.885 8.181 1.00 29.30 101 SER A C 1
ATOM 781 O O . SER A 1 101 ? 2.983 21.606 8.662 1.00 29.30 101 SER A O 1
ATOM 783 N N . LEU A 1 102 ? 4.858 21.017 7.535 1.00 30.06 102 LEU A N 1
ATOM 784 C CA . LEU A 1 102 ? 4.932 19.569 7.809 1.00 30.06 102 LEU A CA 1
ATOM 785 C C . LEU A 1 102 ? 6.070 18.916 7.001 1.00 30.06 102 LEU A C 1
ATOM 787 O O . LEU A 1 102 ? 6.723 18.013 7.512 1.00 30.06 102 LEU A O 1
ATOM 791 N N . ILE A 1 103 ? 6.437 19.467 5.835 1.00 30.52 103 ILE A N 1
ATOM 792 C CA . ILE A 1 103 ? 7.799 19.291 5.303 1.00 30.52 103 ILE A CA 1
ATOM 793 C C . ILE A 1 103 ? 8.730 20.208 6.112 1.00 30.52 103 ILE A C 1
ATOM 795 O O . ILE A 1 103 ? 8.587 21.432 6.082 1.00 30.52 103 ILE A O 1
ATOM 799 N N . SER A 1 104 ? 9.666 19.601 6.851 1.00 24.67 104 SER A N 1
ATOM 800 C CA . SER A 1 104 ? 10.471 20.192 7.939 1.00 24.67 104 SER A CA 1
ATOM 801 C C . SER A 1 104 ? 9.623 20.668 9.145 1.00 24.67 104 SER A C 1
ATOM 803 O O . SER A 1 104 ? 8.731 21.499 9.034 1.00 24.67 104 SER A O 1
ATOM 805 N N . SER A 1 105 ? 9.848 20.214 10.378 1.00 24.64 105 SER A N 1
ATOM 806 C CA . SER A 1 105 ? 11.125 19.883 11.014 1.00 24.64 105 SER A CA 1
ATOM 807 C C . SER A 1 105 ? 10.903 19.160 12.353 1.00 24.64 105 SER A C 1
ATOM 809 O O . SER A 1 105 ? 9.828 19.266 12.936 1.00 24.64 105 SER A O 1
ATOM 811 N N . GLN A 1 106 ? 11.964 18.532 12.876 1.00 28.19 106 GLN A N 1
ATOM 812 C CA . GLN A 1 106 ? 12.022 17.848 14.178 1.00 28.19 106 GLN A CA 1
ATOM 813 C C . GLN A 1 106 ? 11.187 16.546 14.199 1.00 28.19 106 GLN A C 1
ATOM 815 O O . GLN A 1 106 ? 10.003 16.559 14.497 1.00 28.19 106 GLN A O 1
ATOM 820 N N . SER A 1 107 ? 11.763 15.352 14.015 1.00 27.69 107 SER A N 1
ATOM 821 C CA . SER A 1 107 ? 13.049 14.931 14.602 1.00 27.69 107 SER A CA 1
ATOM 822 C C . SER A 1 107 ? 13.284 15.575 15.975 1.00 27.69 107 SER A C 1
ATOM 824 O O . SER A 1 107 ? 14.363 16.090 16.275 1.00 27.69 107 SER A O 1
ATOM 826 N N . GLN A 1 108 ? 12.238 15.583 16.819 1.00 26.06 108 GLN A N 1
ATOM 827 C CA . GLN A 1 108 ? 12.427 15.864 18.234 1.00 26.06 108 GLN A CA 1
ATOM 828 C C . GLN A 1 108 ? 13.417 14.838 18.760 1.00 26.06 108 GLN A C 1
ATOM 830 O O . GLN A 1 108 ? 13.169 13.634 18.739 1.00 26.06 108 GLN A O 1
ATOM 835 N N . GLN A 1 109 ? 14.559 15.352 19.204 1.00 30.80 109 GLN A N 1
ATOM 836 C CA . GLN A 1 109 ? 15.649 14.587 19.776 1.00 30.80 109 GLN A CA 1
ATOM 837 C C . GLN A 1 109 ? 15.221 14.003 21.125 1.00 30.80 109 GLN A C 1
ATOM 839 O O . GLN A 1 109 ? 15.665 14.441 22.186 1.00 30.80 109 GLN A O 1
ATOM 844 N N . LEU A 1 110 ? 14.410 12.950 21.088 1.00 27.08 110 LEU A N 1
ATOM 845 C CA . LEU A 1 110 ? 14.559 11.883 22.056 1.00 27.08 110 LEU A CA 1
ATOM 846 C C . LEU A 1 110 ? 15.882 11.199 21.727 1.00 27.08 110 LEU A C 1
ATOM 848 O O . LEU A 1 110 ? 15.951 10.280 20.917 1.00 27.08 110 LEU A O 1
ATOM 852 N N . SER A 1 111 ? 16.948 11.677 22.370 1.00 27.77 111 SER A N 1
ATOM 853 C CA . SER A 1 111 ? 18.241 11.001 22.458 1.00 27.77 111 SER A CA 1
ATOM 854 C C . SER A 1 111 ? 18.118 9.739 23.319 1.00 27.77 111 SER A C 1
ATOM 856 O O . SER A 1 111 ? 18.750 9.587 24.364 1.00 27.77 111 SER A O 1
ATOM 858 N N . ILE A 1 112 ? 17.272 8.818 22.868 1.00 30.84 112 ILE A N 1
ATOM 859 C CA . ILE A 1 112 ? 17.263 7.439 23.317 1.00 30.84 112 ILE A CA 1
ATOM 860 C C . ILE A 1 112 ? 18.543 6.825 22.752 1.00 30.84 112 ILE A C 1
ATOM 862 O O . ILE A 1 112 ? 18.805 6.907 21.554 1.00 30.84 112 ILE A O 1
ATOM 866 N N . GLN A 1 113 ? 19.348 6.206 23.614 1.00 30.73 113 GLN A N 1
ATOM 867 C CA . GLN A 1 113 ? 20.348 5.242 23.164 1.00 30.73 113 GLN A CA 1
ATOM 868 C C . GLN A 1 113 ? 19.594 4.004 22.678 1.00 30.73 113 GLN A C 1
ATOM 870 O O . GLN A 1 113 ? 19.440 3.034 23.417 1.00 30.73 113 GLN A O 1
ATOM 875 N N . SER A 1 114 ? 19.049 4.069 21.468 1.00 34.41 114 SER A N 1
ATOM 876 C CA . SER A 1 114 ? 18.463 2.910 20.819 1.00 34.41 114 SER A CA 1
ATOM 877 C C . SER A 1 114 ? 19.602 1.952 20.491 1.00 34.41 114 SER A C 1
ATOM 879 O O . SER A 1 114 ? 20.568 2.329 19.823 1.00 34.41 114 SER A O 1
ATOM 881 N N . ALA A 1 115 ? 19.480 0.701 20.939 1.00 37.44 115 ALA A N 1
ATOM 882 C CA . ALA A 1 115 ? 20.039 -0.383 20.144 1.00 37.44 115 ALA A CA 1
ATOM 883 C C . ALA A 1 115 ? 19.499 -0.206 18.717 1.00 37.44 115 ALA A C 1
ATOM 885 O O . ALA A 1 115 ? 18.337 0.181 18.561 1.00 37.44 115 ALA A O 1
ATOM 886 N N . SER A 1 116 ? 20.336 -0.410 17.702 1.00 51.25 116 SER A N 1
ATOM 887 C CA . SER A 1 116 ? 19.876 -0.407 16.313 1.00 51.25 116 SER A CA 1
ATOM 888 C C . SER A 1 116 ? 18.665 -1.331 16.213 1.00 51.25 116 SER A C 1
ATOM 890 O O . SER A 1 116 ? 18.779 -2.504 16.575 1.00 51.25 116 SER A O 1
ATOM 892 N N . GLN A 1 117 ? 17.517 -0.798 15.778 1.00 52.25 117 GLN A N 1
ATOM 893 C CA . GLN A 1 117 ? 16.430 -1.671 15.340 1.00 52.25 117 GLN A CA 1
ATOM 894 C C . GLN A 1 117 ? 16.982 -2.542 14.201 1.00 52.25 117 GLN A C 1
ATOM 896 O O . GLN A 1 117 ? 17.860 -2.065 13.468 1.00 52.25 117 GLN A O 1
ATOM 901 N N . PRO A 1 118 ? 16.552 -3.806 14.090 1.00 52.31 118 PRO A N 1
ATOM 902 C CA . PRO A 1 118 ? 16.979 -4.684 13.025 1.00 52.31 118 PRO A CA 1
ATOM 903 C C . PRO A 1 118 ? 16.531 -4.106 11.693 1.00 52.31 118 PRO A C 1
ATOM 905 O O . PRO A 1 118 ? 15.678 -3.217 11.588 1.00 52.31 118 PRO A O 1
ATOM 908 N N . GLU A 1 119 ? 17.144 -4.650 10.666 1.00 55.41 119 GLU A N 1
ATOM 909 C CA . GLU A 1 119 ? 16.846 -4.333 9.294 1.00 55.41 119 GLU A CA 1
ATOM 910 C C . GLU A 1 119 ? 15.563 -5.071 8.897 1.00 55.41 119 GLU A C 1
ATOM 912 O O . GLU A 1 119 ? 15.596 -6.249 8.543 1.00 55.41 119 GLU A O 1
ATOM 917 N N . ARG A 1 120 ? 14.415 -4.389 9.038 1.00 65.00 120 ARG A N 1
ATOM 918 C CA . ARG A 1 120 ? 13.092 -4.944 8.716 1.00 65.00 120 ARG A CA 1
ATOM 919 C C . ARG A 1 120 ? 13.140 -5.587 7.337 1.00 65.00 120 ARG A C 1
ATOM 921 O O . ARG A 1 120 ? 13.346 -4.881 6.360 1.00 65.00 120 ARG A O 1
ATOM 928 N N . THR A 1 121 ? 12.861 -6.879 7.236 1.00 61.47 121 THR A N 1
ATOM 929 C CA . THR A 1 121 ? 12.836 -7.580 5.944 1.00 61.47 121 THR A CA 1
ATOM 930 C C . THR A 1 121 ? 11.379 -7.838 5.527 1.00 61.47 121 THR A C 1
ATOM 932 O O . THR A 1 121 ? 10.724 -8.679 6.145 1.00 61.47 121 THR A O 1
ATOM 935 N N . PRO A 1 122 ? 10.803 -7.141 4.528 1.00 63.81 122 PRO A N 1
ATOM 936 C CA . PRO A 1 122 ? 9.438 -7.406 4.070 1.00 63.81 122 PRO A CA 1
ATOM 937 C C . PRO A 1 122 ? 9.302 -8.828 3.525 1.00 63.81 122 PRO A C 1
ATOM 939 O O . PRO A 1 122 ? 10.251 -9.380 2.961 1.00 63.81 122 PRO A O 1
ATOM 942 N N . TYR A 1 123 ? 8.124 -9.440 3.662 1.00 69.62 123 TYR A N 1
ATOM 943 C CA . TYR A 1 123 ? 7.925 -10.759 3.071 1.00 69.62 123 TYR A CA 1
ATOM 944 C C . TYR A 1 123 ? 7.844 -10.662 1.541 1.00 69.62 123 TYR A C 1
ATOM 946 O O . TYR A 1 123 ? 6.946 -10.016 1.002 1.00 69.62 123 TYR A O 1
ATOM 954 N N . ARG A 1 124 ? 8.739 -11.371 0.845 1.00 70.38 124 ARG A N 1
ATOM 955 C CA . ARG A 1 124 ? 8.683 -11.586 -0.606 1.00 70.38 124 ARG A CA 1
ATOM 956 C C . ARG A 1 124 ? 8.486 -13.068 -0.905 1.00 70.38 124 ARG A C 1
ATOM 958 O O . ARG A 1 124 ? 9.250 -13.918 -0.443 1.00 70.38 124 ARG A O 1
ATOM 965 N N . PHE A 1 125 ? 7.451 -13.383 -1.675 1.00 73.00 125 PHE A N 1
ATOM 966 C CA . PHE A 1 125 ? 7.104 -14.751 -2.025 1.00 73.00 125 PHE A CA 1
ATOM 967 C C . PHE A 1 125 ? 8.088 -15.318 -3.052 1.00 73.00 125 PHE A C 1
ATOM 969 O O . PHE A 1 125 ? 8.307 -14.740 -4.113 1.00 73.00 125 PHE A O 1
ATOM 976 N N . THR A 1 126 ? 8.652 -16.493 -2.768 1.00 67.19 126 THR A N 1
ATOM 977 C CA . THR A 1 126 ? 9.416 -17.258 -3.764 1.00 67.19 126 THR A CA 1
ATOM 978 C C . THR A 1 126 ? 8.498 -18.284 -4.426 1.00 67.19 126 THR A C 1
ATOM 980 O O . THR A 1 126 ? 7.926 -19.136 -3.745 1.00 67.19 126 THR A O 1
ATOM 983 N N . SER A 1 127 ? 8.367 -18.212 -5.755 1.00 60.88 127 SER A N 1
ATOM 984 C CA . SER A 1 127 ? 7.434 -19.022 -6.553 1.00 60.88 127 SER A CA 1
ATOM 985 C C . SER A 1 127 ? 7.414 -20.511 -6.161 1.00 60.88 127 SER A C 1
ATOM 987 O O . SER A 1 127 ? 8.433 -21.197 -6.262 1.00 60.88 127 SER A O 1
ATOM 989 N N . GLY A 1 128 ? 6.241 -21.029 -5.780 1.00 60.50 128 GLY A N 1
ATOM 990 C CA . GLY A 1 128 ? 6.020 -22.455 -5.501 1.00 60.50 128 GLY A CA 1
ATOM 991 C C . GLY A 1 128 ? 6.170 -22.892 -4.036 1.00 60.50 128 GLY A C 1
ATOM 992 O O . GLY A 1 128 ? 6.024 -24.082 -3.757 1.00 60.50 128 GLY A O 1
ATOM 993 N N . ALA A 1 129 ? 6.443 -21.977 -3.099 1.00 73.88 129 ALA A N 1
ATOM 994 C CA . ALA A 1 129 ? 6.601 -22.294 -1.678 1.00 73.88 129 ALA A CA 1
ATOM 995 C C . ALA A 1 129 ? 5.409 -21.809 -0.833 1.00 73.88 129 ALA A C 1
ATOM 997 O O . ALA A 1 129 ? 5.383 -20.657 -0.420 1.00 73.88 129 ALA A O 1
ATOM 998 N N . TYR A 1 130 ? 4.449 -22.690 -0.526 1.00 86.31 130 TYR A N 1
ATOM 999 C CA . TYR A 1 130 ? 3.320 -22.370 0.363 1.00 86.31 130 TYR A CA 1
ATOM 1000 C C . TYR A 1 130 ? 3.790 -21.773 1.701 1.00 86.31 130 TYR A C 1
ATOM 1002 O O . TYR A 1 130 ? 4.595 -22.386 2.410 1.00 86.31 130 TYR A O 1
ATOM 1010 N N . HIS A 1 131 ? 3.269 -20.599 2.053 1.00 90.50 131 HIS A N 1
ATOM 1011 C CA . HIS A 1 131 ? 3.647 -19.844 3.239 1.00 90.50 131 HIS A CA 1
ATOM 1012 C C . HIS A 1 131 ? 2.477 -19.672 4.206 1.00 90.50 131 HIS A C 1
ATOM 1014 O O . HIS A 1 131 ? 1.340 -19.424 3.806 1.00 90.50 131 HIS A O 1
ATOM 1020 N N . ARG A 1 132 ? 2.798 -19.758 5.498 1.00 93.50 132 ARG A N 1
ATOM 1021 C CA . ARG A 1 132 ? 1.895 -19.471 6.607 1.00 93.50 132 ARG A CA 1
ATOM 1022 C C . ARG A 1 132 ? 2.422 -18.287 7.386 1.00 93.50 132 ARG A C 1
ATOM 1024 O O . ARG A 1 132 ? 3.540 -18.345 7.893 1.00 93.50 132 ARG A O 1
ATOM 1031 N N . GLN A 1 133 ? 1.595 -17.256 7.472 1.00 95.31 133 GLN A N 1
ATOM 1032 C CA . GLN A 1 133 ? 1.867 -16.014 8.168 1.00 95.31 133 GLN A CA 1
ATOM 1033 C C . GLN A 1 133 ? 1.106 -16.005 9.499 1.00 95.31 133 GLN A C 1
ATOM 1035 O O . GLN A 1 133 ? -0.115 -15.825 9.494 1.00 95.31 133 GLN A O 1
ATOM 1040 N N . PRO A 1 134 ? 1.790 -16.165 10.644 1.00 97.31 134 PRO A N 1
ATOM 1041 C CA . PRO A 1 134 ? 1.156 -16.077 11.949 1.00 97.31 134 PRO A CA 1
ATOM 1042 C C . PRO A 1 134 ? 0.667 -14.652 12.227 1.00 97.31 134 PRO A C 1
ATOM 1044 O O . PRO A 1 134 ? 1.385 -13.674 11.982 1.00 97.31 134 PRO A O 1
ATOM 1047 N N . LEU A 1 135 ? -0.546 -14.542 12.767 1.00 98.19 135 LEU A N 1
ATOM 1048 C CA . LEU A 1 135 ? -1.179 -13.289 13.172 1.00 98.19 135 LEU A CA 1
ATOM 1049 C C . LEU A 1 135 ? -1.722 -13.395 14.604 1.00 98.19 135 LEU A C 1
ATOM 1051 O O . LEU A 1 135 ? -2.534 -14.267 14.924 1.00 98.19 135 LEU A O 1
ATOM 1055 N N . LEU A 1 136 ? -1.298 -12.460 15.455 1.00 98.38 136 LEU A N 1
ATOM 1056 C CA . LEU A 1 136 ? -1.862 -12.206 16.779 1.00 98.38 136 LEU A CA 1
ATOM 1057 C C . LEU A 1 136 ? -2.764 -10.970 16.723 1.00 98.38 136 LEU A C 1
ATOM 1059 O O . LEU A 1 136 ? -2.310 -9.876 16.382 1.00 98.38 136 LEU A O 1
ATOM 1063 N N . VAL A 1 137 ? -4.018 -11.115 17.154 1.00 98.50 137 VAL A N 1
ATOM 1064 C CA . VAL A 1 137 ? -4.932 -9.988 17.358 1.00 98.50 137 VAL A CA 1
ATOM 1065 C C . VAL A 1 137 ? -5.109 -9.712 18.847 1.00 98.50 137 VAL A C 1
ATOM 1067 O O . VAL A 1 137 ? -5.807 -10.425 19.568 1.00 98.50 137 VAL A O 1
ATOM 1070 N N . VAL A 1 138 ? -4.501 -8.620 19.305 1.00 98.62 138 VAL A N 1
ATOM 1071 C CA . VAL A 1 138 ? -4.659 -8.096 20.661 1.00 98.62 138 VAL A CA 1
ATOM 1072 C C . VAL A 1 138 ? -5.899 -7.206 20.703 1.00 98.62 138 VAL A C 1
ATOM 1074 O O . VAL A 1 138 ? -5.896 -6.076 20.209 1.00 98.62 138 VAL A O 1
ATOM 1077 N N . ARG A 1 139 ? -6.987 -7.686 21.307 1.00 98.38 139 ARG A N 1
ATOM 1078 C CA . ARG A 1 139 ? -8.204 -6.881 21.480 1.00 98.38 139 ARG A CA 1
ATOM 1079 C C . ARG A 1 139 ? -8.071 -6.003 22.718 1.00 98.38 139 ARG A C 1
ATOM 1081 O O . ARG A 1 139 ? -7.832 -6.512 23.810 1.00 98.38 139 ARG A O 1
ATOM 1088 N N . VAL A 1 140 ? -8.284 -4.694 22.593 1.00 98.81 140 VAL A N 1
ATOM 1089 C CA . VAL A 1 140 ? -8.057 -3.728 23.682 1.00 98.81 140 VAL A CA 1
ATOM 1090 C C . VAL A 1 140 ? -9.361 -3.072 24.133 1.00 98.81 140 VAL A C 1
ATOM 1092 O O . VAL A 1 140 ? -9.985 -2.325 23.381 1.00 98.81 140 VAL A O 1
ATOM 1095 N N . SER A 1 141 ? -9.764 -3.318 25.384 1.00 98.69 141 SER A N 1
ATOM 1096 C CA . SER A 1 141 ? -10.926 -2.678 26.028 1.00 98.69 141 SER A CA 1
ATOM 1097 C C . SER A 1 141 ? -10.534 -1.728 27.166 1.00 98.69 141 SER A C 1
ATOM 1099 O O . SER A 1 141 ? -9.423 -1.782 27.691 1.00 98.69 141 SER A O 1
ATOM 1101 N N . PHE A 1 142 ? -11.467 -0.869 27.584 1.00 98.81 142 PHE A N 1
ATOM 1102 C CA . PHE A 1 142 ? -11.227 0.251 28.502 1.00 98.81 142 PHE A CA 1
ATOM 1103 C C . PHE A 1 142 ? -12.266 0.325 29.621 1.00 98.81 142 PHE A C 1
ATOM 1105 O O . PHE A 1 142 ? -13.379 -0.198 29.499 1.00 98.81 142 PHE A O 1
ATOM 1112 N N . SER A 1 143 ? -11.953 1.055 30.694 1.00 98.25 143 SER A N 1
ATOM 1113 C CA . SER A 1 143 ? -12.862 1.305 31.822 1.00 98.25 143 SER A CA 1
ATOM 1114 C C . SER A 1 143 ? -14.259 1.763 31.383 1.00 98.25 143 SER A C 1
ATOM 1116 O O . SER A 1 143 ? -15.248 1.263 31.917 1.00 98.25 143 SER A O 1
ATOM 1118 N N . ASN A 1 144 ? -14.342 2.650 30.386 1.00 98.00 144 ASN A N 1
ATOM 1119 C CA . ASN A 1 144 ? -15.582 3.230 29.858 1.00 98.00 144 ASN A CA 1
ATOM 1120 C C . ASN A 1 144 ? -16.072 2.624 28.525 1.00 98.00 144 ASN A C 1
ATOM 1122 O O . ASN A 1 144 ? -17.151 3.001 28.080 1.00 98.00 144 ASN A O 1
ATOM 1126 N N . GLN A 1 145 ? -15.314 1.723 27.890 1.00 98.31 145 GLN A N 1
ATOM 1127 C CA . GLN A 1 145 ? -15.644 1.172 26.571 1.00 98.31 145 GLN A CA 1
ATOM 1128 C C . GLN A 1 145 ? -15.322 -0.327 26.510 1.00 98.31 145 GLN A C 1
ATOM 1130 O O . GLN A 1 145 ? -14.177 -0.745 26.682 1.00 98.31 145 GLN A O 1
ATOM 1135 N N . GLY A 1 146 ? -16.354 -1.141 26.289 1.00 98.00 146 GLY A N 1
ATOM 1136 C CA . GLY A 1 146 ? -16.246 -2.592 26.130 1.00 98.00 146 GLY A CA 1
ATOM 1137 C C . GLY A 1 146 ? -16.405 -3.037 24.677 1.00 98.00 146 GLY A C 1
ATOM 1138 O O . GLY A 1 146 ? -16.875 -2.271 23.828 1.00 98.00 146 GLY A O 1
ATOM 1139 N N . PHE A 1 147 ? -16.038 -4.291 24.421 1.00 97.94 147 PHE A N 1
ATOM 1140 C CA . PHE A 1 147 ? -16.303 -4.965 23.154 1.00 97.94 147 PHE A CA 1
ATOM 1141 C C . PHE A 1 147 ? -17.806 -5.099 22.888 1.00 97.94 147 PHE A C 1
ATOM 1143 O O . PHE A 1 147 ? -18.612 -5.189 23.819 1.00 97.94 147 PHE A O 1
ATOM 1150 N N . ARG A 1 148 ? -18.171 -5.115 21.608 1.00 97.44 148 ARG A N 1
ATOM 1151 C CA . ARG A 1 148 ? -19.522 -5.411 21.116 1.00 97.44 148 ARG A CA 1
ATOM 1152 C C . ARG A 1 148 ? -19.621 -6.811 20.512 1.00 97.44 148 ARG A C 1
ATOM 1154 O O . ARG A 1 148 ? -20.692 -7.402 20.612 1.00 97.44 148 ARG A O 1
ATOM 1161 N N . TYR A 1 149 ? -18.535 -7.323 19.934 1.00 97.44 149 TYR A N 1
ATOM 1162 C CA . TYR A 1 149 ? -18.495 -8.635 19.280 1.00 97.44 149 TYR A CA 1
ATOM 1163 C C . TYR A 1 149 ? -17.689 -9.644 20.106 1.00 97.44 149 TYR A C 1
ATOM 1165 O O . TYR A 1 149 ? -16.792 -9.282 20.877 1.00 97.44 149 TYR A O 1
ATOM 1173 N N . THR A 1 150 ? -18.033 -10.919 19.985 1.00 96.50 150 THR A N 1
ATOM 1174 C CA . THR A 1 150 ? -17.356 -12.037 20.657 1.00 96.50 150 THR A CA 1
ATOM 1175 C C . THR A 1 150 ? -16.041 -12.390 19.967 1.00 96.50 150 THR A C 1
ATOM 1177 O O . THR A 1 150 ? -15.880 -12.122 18.780 1.00 96.50 150 THR A O 1
ATOM 1180 N N . ASP A 1 151 ? -15.101 -13.013 20.688 1.00 95.50 151 ASP A N 1
ATOM 1181 C CA . ASP A 1 151 ? -13.827 -13.455 20.095 1.00 95.50 151 ASP A CA 1
ATOM 1182 C C . ASP A 1 151 ? -14.063 -14.396 18.897 1.00 95.50 151 ASP A C 1
ATOM 1184 O O . ASP A 1 151 ?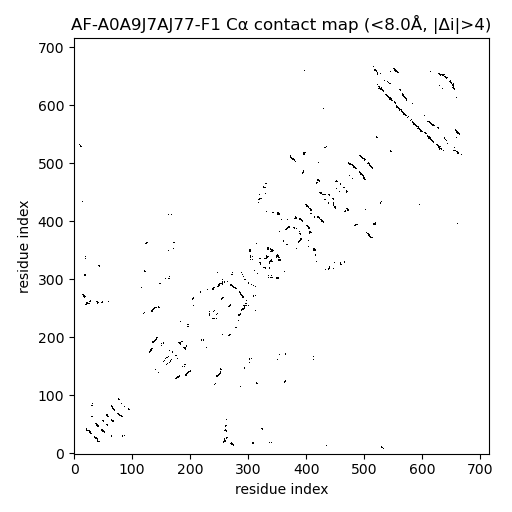 -13.417 -14.244 17.869 1.00 95.50 151 ASP A O 1
ATOM 1188 N N . ALA A 1 152 ? -15.097 -15.247 18.949 1.00 95.12 152 ALA A N 1
ATOM 1189 C CA . ALA A 1 152 ? -15.497 -16.109 17.834 1.00 95.12 152 ALA A CA 1
ATOM 1190 C C . ALA A 1 152 ? -15.964 -15.342 16.574 1.00 95.12 152 ALA A C 1
ATOM 1192 O O . ALA A 1 152 ? -15.634 -15.748 15.464 1.00 95.12 152 ALA A O 1
ATOM 1193 N N . GLU A 1 153 ? -16.701 -14.232 16.711 1.00 95.94 153 GLU A N 1
ATOM 1194 C CA . GLU A 1 153 ? -17.097 -13.379 15.569 1.00 95.94 153 GLU A CA 1
ATOM 1195 C C . GLU A 1 153 ? -15.898 -12.618 14.973 1.00 95.94 153 GLU A C 1
ATOM 1197 O O . GLU A 1 153 ? -15.854 -12.349 13.768 1.00 95.94 153 GLU A O 1
ATOM 1202 N N . ILE A 1 154 ? -14.910 -12.286 15.810 1.00 96.50 154 ILE A N 1
ATOM 1203 C CA . ILE A 1 154 ? -13.641 -11.698 15.375 1.00 96.50 154 ILE A CA 1
ATOM 1204 C C . ILE A 1 154 ? -12.794 -12.739 14.629 1.00 96.50 154 ILE A C 1
ATOM 1206 O O . ILE A 1 154 ? -12.442 -12.516 13.470 1.00 96.50 154 ILE A O 1
ATOM 1210 N N . ALA A 1 155 ? -12.526 -13.886 15.256 1.00 96.44 155 ALA A N 1
ATOM 1211 C CA . ALA A 1 155 ? -11.751 -14.986 14.690 1.00 96.44 155 ALA A CA 1
ATOM 1212 C C . ALA A 1 155 ? -12.371 -15.515 13.391 1.00 96.44 155 ALA A C 1
ATOM 1214 O O . ALA A 1 155 ? -11.645 -15.788 12.443 1.00 96.44 155 ALA A O 1
ATOM 1215 N N . GLN A 1 156 ? -13.706 -15.576 13.289 1.00 95.81 156 GLN A N 1
ATOM 1216 C CA . GLN A 1 156 ? -14.371 -15.933 12.036 1.00 95.81 156 GLN A CA 1
ATOM 1217 C C . GLN A 1 156 ? -14.052 -14.933 10.914 1.00 95.81 156 GLN A C 1
ATOM 1219 O O . GLN A 1 156 ? -13.716 -15.346 9.808 1.00 95.81 156 GLN A O 1
ATOM 1224 N N . ARG A 1 157 ? -14.112 -13.619 11.180 1.00 96.00 157 ARG A N 1
ATOM 1225 C CA . ARG A 1 157 ? -13.820 -12.599 10.156 1.00 96.00 157 ARG A CA 1
ATOM 1226 C C . ARG A 1 157 ? -12.366 -12.628 9.682 1.00 96.00 157 ARG A C 1
ATOM 1228 O O . ARG A 1 157 ? -12.094 -12.320 8.526 1.00 96.00 157 ARG A O 1
ATOM 1235 N N . LEU A 1 158 ? -11.445 -12.970 10.575 1.00 97.25 158 LEU A N 1
ATOM 1236 C CA . LEU A 1 158 ? -10.022 -13.032 10.267 1.00 97.25 158 LEU A CA 1
ATOM 1237 C C . LEU A 1 158 ? -9.666 -14.345 9.566 1.00 97.25 158 LEU A C 1
ATOM 1239 O O . LEU A 1 158 ? -9.131 -14.310 8.467 1.00 97.25 158 LEU A O 1
ATOM 1243 N N . PHE A 1 159 ? -10.020 -15.479 10.171 1.00 97.50 159 PHE A N 1
ATOM 1244 C CA . PHE A 1 159 ? -9.395 -16.771 9.890 1.00 97.50 159 PHE A CA 1
ATOM 1245 C C . PHE A 1 159 ? -10.312 -17.840 9.277 1.00 97.50 159 PHE A C 1
ATOM 1247 O O . PHE A 1 159 ? -9.820 -18.912 8.931 1.00 97.50 159 PHE A O 1
ATOM 1254 N N . ALA A 1 160 ? -11.635 -17.627 9.179 1.00 93.12 160 ALA A N 1
ATOM 1255 C CA . ALA A 1 160 ? -12.551 -18.712 8.808 1.00 93.12 160 ALA A CA 1
ATOM 1256 C C . ALA A 1 160 ? -13.711 -18.308 7.881 1.00 93.12 160 ALA A C 1
ATOM 1258 O O . ALA A 1 160 ? -14.698 -17.694 8.291 1.00 93.12 160 ALA A O 1
ATOM 1259 N N . GLY A 1 161 ? -13.644 -18.804 6.645 1.00 85.81 161 GLY A N 1
ATOM 1260 C CA . GLY A 1 161 ? -14.669 -18.656 5.612 1.00 85.81 161 GLY A CA 1
ATOM 1261 C C . GLY A 1 161 ? -14.107 -18.038 4.336 1.00 85.81 161 GLY A C 1
ATOM 1262 O O . GLY A 1 161 ? -13.011 -17.486 4.345 1.00 85.81 161 GLY A O 1
ATOM 1263 N N . GLU A 1 162 ? -14.865 -18.132 3.247 1.00 84.44 162 GLU A N 1
ATOM 1264 C CA . GLU A 1 162 ? -14.481 -17.574 1.941 1.00 84.44 162 GLU A CA 1
ATOM 1265 C C . GLU A 1 162 ? -14.288 -16.049 2.052 1.00 84.44 162 GLU A C 1
ATOM 1267 O O . GLU A 1 162 ? -13.217 -15.548 1.738 1.00 84.44 162 GLU A O 1
ATOM 1272 N N . ASP A 1 163 ? -15.238 -15.339 2.676 1.00 92.00 163 ASP A N 1
ATOM 1273 C CA . ASP A 1 163 ? -15.192 -13.884 2.925 1.00 92.00 163 ASP A CA 1
ATOM 1274 C C . ASP A 1 163 ? -14.416 -13.485 4.207 1.00 92.00 163 ASP A C 1
ATOM 1276 O O . ASP A 1 163 ? -14.861 -12.640 4.993 1.00 92.00 163 ASP A O 1
ATOM 1280 N N . SER A 1 164 ? -13.269 -14.123 4.457 1.00 97.69 164 SER A N 1
ATOM 1281 C CA . SER A 1 164 ? -12.364 -13.813 5.580 1.00 97.69 164 SER A CA 1
ATOM 1282 C C . SER A 1 164 ? -11.059 -13.155 5.117 1.00 97.69 164 SER A C 1
ATOM 1284 O O . SER A 1 164 ? -10.741 -13.163 3.930 1.00 97.69 164 SER A O 1
ATOM 1286 N N . VAL A 1 165 ? -10.274 -12.605 6.049 1.00 98.44 165 VAL A N 1
ATOM 1287 C CA . VAL A 1 165 ? -8.934 -12.063 5.743 1.00 98.44 165 VAL A CA 1
ATOM 1288 C C . VAL A 1 165 ? -8.002 -13.161 5.212 1.00 98.44 165 VAL A C 1
ATOM 1290 O O . VAL A 1 165 ? -7.303 -12.950 4.223 1.00 98.44 165 VAL A O 1
ATOM 1293 N N . THR A 1 166 ? -8.040 -14.362 5.795 1.00 98.25 166 THR A N 1
ATOM 1294 C CA . THR A 1 166 ? -7.330 -15.538 5.272 1.00 98.25 166 THR A CA 1
ATOM 1295 C C . THR A 1 166 ? -7.807 -15.906 3.867 1.00 98.25 166 THR A C 1
ATOM 1297 O O . THR A 1 166 ? -6.974 -16.141 2.995 1.00 98.25 166 THR A O 1
ATOM 1300 N N . GLY A 1 167 ? -9.122 -15.891 3.617 1.00 98.00 167 GLY A N 1
ATOM 1301 C CA . GLY A 1 167 ? -9.693 -16.108 2.283 1.00 98.00 167 GLY A CA 1
ATOM 1302 C C . GLY A 1 167 ? -9.176 -15.098 1.256 1.00 98.00 167 GLY A C 1
ATOM 1303 O O . GLY A 1 167 ? -8.722 -15.491 0.185 1.00 98.00 167 GLY A O 1
ATOM 1304 N N . TYR A 1 168 ? -9.140 -13.812 1.618 1.00 98.38 168 TYR A N 1
ATOM 1305 C CA . TYR A 1 168 ? -8.631 -12.736 0.765 1.00 98.38 168 TYR A CA 1
ATOM 1306 C C . TYR A 1 168 ? -7.170 -12.939 0.346 1.00 98.38 168 TYR A C 1
ATOM 1308 O O . TYR A 1 168 ? -6.839 -12.813 -0.837 1.00 98.38 168 TYR A O 1
ATOM 1316 N N . PHE A 1 169 ? -6.287 -13.281 1.288 1.00 97.31 169 PHE A N 1
ATOM 1317 C CA . PHE A 1 169 ? -4.879 -13.517 0.966 1.00 97.31 169 PHE A CA 1
ATOM 1318 C C . PHE A 1 169 ? -4.649 -14.837 0.218 1.00 97.31 169 PHE A C 1
ATOM 1320 O O . PHE A 1 169 ? -3.799 -14.874 -0.675 1.00 97.31 169 PHE A O 1
ATOM 1327 N N . LEU A 1 170 ? -5.440 -15.883 0.484 1.00 96.50 170 LEU A N 1
ATOM 1328 C CA . LEU A 1 170 ? -5.425 -17.112 -0.315 1.00 96.50 170 LEU A CA 1
ATOM 1329 C C . LEU A 1 170 ? -5.845 -16.840 -1.769 1.00 96.50 170 LEU A C 1
ATOM 1331 O O . LEU A 1 170 ? -5.137 -17.258 -2.681 1.00 96.50 170 LEU A O 1
ATOM 1335 N N . GLU A 1 171 ? -6.924 -16.091 -2.011 1.00 97.06 171 GLU A N 1
ATOM 1336 C CA . GLU A 1 171 ? -7.380 -15.754 -3.370 1.00 97.06 171 GLU A CA 1
ATOM 1337 C C . GLU A 1 171 ? -6.352 -14.878 -4.109 1.00 97.06 171 GLU A C 1
ATOM 1339 O O . GLU A 1 171 ? -5.979 -15.164 -5.249 1.00 97.06 171 GLU A O 1
ATOM 1344 N N . ASN A 1 172 ? -5.787 -13.863 -3.442 1.00 96.81 172 ASN A N 1
ATOM 1345 C CA . ASN A 1 172 ? -4.797 -12.978 -4.064 1.00 96.81 172 ASN A CA 1
ATOM 1346 C C . ASN A 1 172 ? -3.471 -13.674 -4.408 1.00 96.81 172 ASN A C 1
ATOM 1348 O O . ASN A 1 172 ? -2.844 -13.290 -5.400 1.00 96.81 172 ASN A O 1
ATOM 1352 N N . SER A 1 173 ? -3.072 -14.679 -3.621 1.00 95.56 173 SER A N 1
ATOM 1353 C CA . SER A 1 173 ? -1.826 -15.449 -3.768 1.00 95.56 173 SER A CA 1
ATOM 1354 C C . SER A 1 173 ? -1.974 -16.762 -4.546 1.00 95.56 173 SER A C 1
ATOM 1356 O O . SER A 1 173 ? -1.013 -17.528 -4.638 1.00 95.56 173 SER A O 1
ATOM 1358 N N . TYR A 1 174 ? -3.161 -17.063 -5.081 1.00 95.31 174 TYR A N 1
ATOM 1359 C CA . TYR A 1 174 ? -3.475 -18.332 -5.755 1.00 95.31 174 TYR A CA 1
ATOM 1360 C C . TYR A 1 174 ? -3.252 -19.564 -4.851 1.00 95.31 174 TYR A C 1
ATOM 1362 O O . TYR A 1 174 ? -2.699 -20.581 -5.268 1.00 95.31 174 TYR A O 1
ATOM 1370 N N . ASN A 1 175 ? -3.722 -19.463 -3.604 1.00 94.31 175 ASN A N 1
ATOM 1371 C CA . ASN A 1 175 ? -3.611 -20.426 -2.500 1.00 94.31 175 ASN A CA 1
ATOM 1372 C C . ASN A 1 175 ? -2.187 -20.663 -1.969 1.00 94.31 175 ASN A C 1
ATOM 1374 O O . ASN A 1 175 ? -1.913 -21.728 -1.419 1.00 94.31 175 ASN A O 1
ATOM 1378 N N . ASN A 1 176 ? -1.280 -19.692 -2.110 1.00 92.94 176 ASN A N 1
ATOM 1379 C CA . ASN A 1 176 ? 0.110 -19.847 -1.670 1.00 92.94 176 ASN A CA 1
ATOM 1380 C C . ASN A 1 176 ? 0.475 -19.096 -0.379 1.00 92.94 176 ASN A C 1
ATOM 1382 O O . ASN A 1 176 ? 1.516 -19.393 0.202 1.00 92.94 176 ASN A O 1
ATOM 1386 N N . PHE A 1 177 ? -0.346 -18.150 0.077 1.00 94.69 177 PHE A N 1
ATOM 1387 C CA . PHE A 1 177 ? -0.123 -17.375 1.297 1.00 94.69 177 PHE A CA 1
ATOM 1388 C C . PHE A 1 177 ? -1.362 -17.445 2.200 1.00 94.69 177 PHE A C 1
ATOM 1390 O O . PHE A 1 177 ? -2.409 -16.876 1.891 1.00 94.69 177 PHE A O 1
ATOM 1397 N N . GLU A 1 178 ? -1.237 -18.152 3.321 1.00 95.31 178 GLU A N 1
ATOM 1398 C CA . GLU A 1 178 ? -2.277 -18.316 4.339 1.00 95.31 178 GLU A CA 1
ATOM 1399 C C . GLU A 1 178 ? -1.939 -17.449 5.560 1.00 95.31 178 GLU A C 1
ATOM 1401 O O . GLU A 1 178 ? -0.928 -17.675 6.224 1.00 95.31 178 GLU A O 1
ATOM 1406 N N . VAL A 1 179 ? -2.791 -16.477 5.896 1.00 96.62 179 VAL A N 1
ATOM 1407 C CA . VAL A 1 179 ? -2.746 -15.837 7.222 1.00 96.62 179 VAL A CA 1
ATOM 1408 C C . VAL A 1 179 ? -3.378 -16.800 8.225 1.00 96.62 179 VAL A C 1
ATOM 1410 O O . VAL A 1 179 ? -4.541 -17.165 8.060 1.00 96.62 179 VAL A O 1
ATOM 1413 N N . GLU A 1 180 ? -2.640 -17.219 9.254 1.00 97.06 180 GLU A N 1
ATOM 1414 C CA . GLU A 1 180 ? -3.121 -18.163 10.271 1.00 97.06 180 GLU A CA 1
ATOM 1415 C C . GLU A 1 180 ? -3.098 -17.570 11.687 1.00 97.06 180 GLU A C 1
ATOM 1417 O O . GLU A 1 180 ? -2.293 -16.699 12.022 1.00 97.06 180 GLU A O 1
ATOM 1422 N N . ALA A 1 181 ? -4.001 -18.058 12.535 1.00 97.75 181 ALA A N 1
ATOM 1423 C CA . ALA A 1 181 ? -4.016 -17.737 13.954 1.00 97.75 181 ALA A CA 1
ATOM 1424 C C . ALA A 1 181 ? -2.766 -18.295 14.652 1.00 97.75 181 ALA A C 1
ATOM 1426 O O . ALA A 1 181 ? -2.369 -19.437 14.407 1.00 97.75 181 ALA A O 1
ATOM 1427 N N . ILE A 1 182 ? -2.176 -17.528 15.575 1.00 97.19 182 ILE A N 1
ATOM 1428 C CA . ILE A 1 182 ? -1.115 -18.072 16.431 1.00 97.19 182 ILE A CA 1
ATOM 1429 C C . ILE A 1 182 ? -1.616 -19.227 17.311 1.00 97.19 182 ILE A C 1
ATOM 1431 O O . ILE A 1 182 ? -2.759 -19.255 17.768 1.00 97.19 182 ILE A O 1
ATOM 1435 N N . ASN A 1 183 ? -0.702 -20.142 17.638 1.00 95.69 183 ASN A N 1
ATOM 1436 C CA . ASN A 1 183 ? -0.890 -21.069 18.749 1.00 95.69 183 ASN A CA 1
ATOM 1437 C C . ASN A 1 183 ? -0.810 -20.307 20.081 1.00 95.69 183 ASN A C 1
ATOM 1439 O O . ASN A 1 183 ? 0.207 -19.666 20.365 1.00 95.69 183 ASN A O 1
ATOM 1443 N N . GLU A 1 184 ? -1.861 -20.399 20.893 1.00 94.31 184 GLU A N 1
ATOM 1444 C CA . GLU A 1 184 ? -2.032 -19.672 22.154 1.00 94.31 184 GLU A CA 1
ATOM 1445 C C . GLU A 1 184 ? -2.987 -20.440 23.109 1.00 94.31 184 GLU A C 1
ATOM 1447 O O . GLU A 1 184 ? -3.412 -21.555 22.802 1.00 94.31 184 GLU A O 1
ATOM 1452 N N . ASN A 1 185 ? -3.263 -19.934 24.317 1.00 93.31 185 ASN A N 1
ATOM 1453 C CA . ASN A 1 185 ? -4.060 -20.650 25.330 1.00 93.31 185 ASN A CA 1
ATOM 1454 C C . ASN A 1 185 ? -5.012 -19.767 26.172 1.00 93.31 185 ASN A C 1
ATOM 1456 O O . ASN A 1 185 ? -5.386 -20.153 27.288 1.00 93.31 185 ASN A O 1
ATOM 1460 N N . HIS A 1 186 ? -5.422 -18.606 25.666 1.00 91.50 186 HIS A N 1
ATOM 1461 C CA . HIS A 1 186 ? -6.229 -17.597 26.348 1.00 91.50 186 HIS A CA 1
ATOM 1462 C C . HIS A 1 186 ? -7.578 -17.391 25.649 1.00 91.50 186 HIS A C 1
ATOM 1464 O O . HIS A 1 186 ? -7.661 -17.111 24.466 1.00 91.50 186 HIS A O 1
ATOM 1470 N N . GLY A 1 187 ? -8.680 -17.476 26.398 1.00 90.06 187 GLY A N 1
ATOM 1471 C CA . GLY A 1 187 ? -10.008 -17.404 25.780 1.00 90.06 187 GLY A CA 1
ATOM 1472 C C . GLY A 1 187 ? -10.318 -18.693 25.017 1.00 90.06 187 GLY A C 1
ATOM 1473 O O . GLY A 1 187 ? -10.553 -19.722 25.660 1.00 90.06 187 GLY A O 1
ATOM 1474 N N . THR A 1 188 ? -10.334 -18.645 23.683 1.00 92.31 188 THR A N 1
ATOM 1475 C CA . THR A 1 188 ? -10.545 -19.829 22.835 1.00 92.31 188 THR A CA 1
ATOM 1476 C C . THR A 1 188 ? -9.213 -20.286 22.253 1.00 92.31 188 THR A C 1
ATOM 1478 O O . THR A 1 188 ? -8.717 -19.697 21.306 1.00 92.31 188 THR A O 1
ATOM 1481 N N . VAL A 1 189 ? -8.672 -21.378 22.801 1.00 93.19 189 VAL A N 1
ATOM 1482 C CA . VAL A 1 189 ? -7.365 -21.949 22.425 1.00 93.19 189 VAL A CA 1
ATOM 1483 C C . VAL A 1 189 ? -7.141 -21.963 20.907 1.00 93.19 189 VAL A C 1
ATOM 1485 O O . VAL A 1 189 ? -7.873 -22.648 20.188 1.00 93.19 189 VAL A O 1
ATOM 1488 N N . ASN A 1 190 ? -6.075 -21.289 20.470 1.00 94.38 190 ASN A N 1
ATOM 1489 C CA . ASN A 1 190 ? -5.624 -21.181 19.077 1.00 94.38 190 ASN A CA 1
ATOM 1490 C C . ASN A 1 190 ? -6.612 -20.462 18.129 1.00 94.38 190 ASN A C 1
ATOM 1492 O O . ASN A 1 190 ? -6.636 -20.765 16.936 1.00 94.38 190 ASN A O 1
ATOM 1496 N N . ASP A 1 191 ? -7.425 -19.518 18.619 1.00 95.25 191 ASP A N 1
ATOM 1497 C CA . ASP A 1 191 ? -8.208 -18.617 17.752 1.00 95.25 191 ASP A CA 1
ATOM 1498 C C . ASP A 1 191 ? -7.430 -17.359 17.308 1.00 95.25 191 ASP A C 1
ATOM 1500 O O . ASP A 1 191 ? -7.904 -16.608 16.456 1.00 95.25 191 ASP A O 1
ATOM 1504 N N . GLY A 1 192 ? -6.224 -17.150 17.855 1.00 96.19 192 GLY A N 1
ATOM 1505 C CA . GLY A 1 192 ? -5.343 -16.015 17.559 1.00 96.19 192 GLY A CA 1
ATOM 1506 C C . GLY A 1 192 ? -5.740 -14.710 18.260 1.00 96.19 192 GLY A C 1
ATOM 1507 O O . GLY A 1 192 ? -5.141 -13.667 17.982 1.00 96.19 192 GLY A O 1
ATOM 1508 N N . ILE A 1 193 ? -6.740 -14.742 19.149 1.00 97.81 193 ILE A N 1
ATOM 1509 C CA . ILE A 1 193 ? -7.365 -13.569 19.761 1.00 97.81 193 ILE A CA 1
ATOM 1510 C C . ILE A 1 193 ? -7.013 -13.472 21.250 1.00 97.81 193 ILE A C 1
ATOM 1512 O O . ILE A 1 193 ? -7.527 -14.212 22.084 1.00 97.81 193 ILE A O 1
ATOM 1516 N N . VAL A 1 194 ? -6.224 -12.464 21.633 1.00 98.19 194 VAL A N 1
ATOM 1517 C CA . VAL A 1 194 ? -5.909 -12.208 23.049 1.00 98.19 194 VAL A CA 1
ATOM 1518 C C . VAL A 1 194 ? -6.554 -10.902 23.513 1.00 98.19 194 VAL A C 1
ATOM 1520 O O . VAL A 1 194 ? -6.177 -9.806 23.101 1.00 98.19 194 VAL A O 1
ATOM 1523 N N . SER A 1 195 ? -7.546 -11.010 24.399 1.00 97.50 195 SER A N 1
ATOM 1524 C CA . SER A 1 195 ? -8.309 -9.868 24.924 1.00 97.50 195 SER A CA 1
ATOM 1525 C C . SER A 1 195 ? -7.693 -9.268 26.198 1.00 97.50 195 SER A C 1
ATOM 1527 O O . SER A 1 195 ? -7.589 -9.939 27.225 1.00 97.50 195 SER A O 1
ATOM 1529 N N . VAL A 1 196 ? -7.383 -7.966 26.177 1.00 98.12 196 VAL A N 1
ATOM 1530 C CA . VAL A 1 196 ? -6.899 -7.183 27.330 1.00 98.12 196 VAL A CA 1
ATOM 1531 C C . VAL A 1 196 ? -7.875 -6.072 27.744 1.00 98.12 196 VAL A C 1
ATOM 1533 O O . VAL A 1 196 ? -8.716 -5.589 26.974 1.00 98.12 196 VAL A O 1
ATOM 1536 N N . ARG A 1 197 ? -7.769 -5.636 29.006 1.00 98.19 197 ARG A N 1
ATOM 1537 C CA . ARG A 1 197 ? -8.566 -4.537 29.570 1.00 98.19 197 ARG A CA 1
ATOM 1538 C C . ARG A 1 197 ? -7.683 -3.538 30.306 1.00 98.19 197 ARG A C 1
ATOM 1540 O O . ARG A 1 197 ? -7.154 -3.836 31.373 1.00 98.19 197 ARG A O 1
ATOM 1547 N N . LEU A 1 198 ? -7.585 -2.330 29.764 1.00 98.56 198 LEU A N 1
ATOM 1548 C CA . LEU A 1 198 ? -6.817 -1.238 30.347 1.00 98.56 198 LEU A CA 1
ATOM 1549 C C . LEU A 1 198 ? -7.654 -0.472 31.379 1.00 98.56 198 LEU A C 1
ATOM 1551 O O . LEU A 1 198 ? -8.794 -0.080 31.122 1.00 98.56 198 LEU A O 1
ATOM 1555 N N . ASN A 1 199 ? -7.056 -0.186 32.538 1.00 97.56 199 ASN A N 1
ATOM 1556 C CA . ASN A 1 199 ? -7.686 0.549 33.644 1.00 97.56 199 ASN A CA 1
ATOM 1557 C C . ASN A 1 199 ? -7.696 2.078 33.423 1.00 97.56 199 ASN A C 1
ATOM 1559 O O . ASN A 1 199 ? -7.493 2.859 34.352 1.00 97.56 199 ASN A O 1
ATOM 1563 N N . ARG A 1 200 ? -7.947 2.512 32.184 1.00 97.75 200 ARG A N 1
ATOM 1564 C CA . ARG A 1 200 ? -8.078 3.915 31.762 1.00 97.75 200 ARG A CA 1
ATOM 1565 C C . ARG A 1 200 ? -9.304 4.083 30.865 1.00 97.75 200 ARG A C 1
ATOM 1567 O O . ARG A 1 200 ? -9.912 3.095 30.458 1.00 97.75 200 ARG A O 1
ATOM 1574 N N . ASN A 1 201 ? -9.688 5.323 30.579 1.00 98.25 201 ASN A N 1
ATOM 1575 C CA . ASN A 1 201 ? -10.703 5.591 29.560 1.00 98.25 201 ASN A CA 1
ATOM 1576 C C . ASN A 1 201 ? -10.116 5.385 28.155 1.00 98.25 201 ASN A C 1
ATOM 1578 O O . ASN A 1 201 ? -8.907 5.517 27.968 1.00 98.25 201 ASN A O 1
ATOM 1582 N N . HIS A 1 202 ? -10.974 5.091 27.179 1.00 98.38 202 HIS A N 1
ATOM 1583 C CA . HIS A 1 202 ? -10.614 5.083 25.763 1.00 98.38 202 HIS A CA 1
ATOM 1584 C C . HIS A 1 202 ? -10.005 6.442 25.362 1.00 98.38 202 HIS A C 1
ATOM 1586 O O . HIS A 1 202 ? -10.597 7.467 25.714 1.00 98.38 202 HIS A O 1
ATOM 1592 N N . PRO A 1 203 ? -8.860 6.479 24.651 1.00 96.94 203 PRO A N 1
ATOM 1593 C CA . PRO A 1 203 ? -8.152 7.728 24.353 1.00 96.94 203 PRO A CA 1
ATOM 1594 C C . PRO A 1 203 ? -8.862 8.604 23.309 1.00 96.94 203 PRO A C 1
ATOM 1596 O O . PRO A 1 203 ? -8.730 9.819 23.366 1.00 96.94 203 PRO A O 1
ATOM 1599 N N . ASP A 1 204 ? -9.651 8.001 22.409 1.00 96.62 204 ASP A N 1
ATOM 1600 C CA . ASP A 1 204 ? -10.527 8.700 21.443 1.00 96.62 204 ASP A CA 1
ATOM 1601 C C . ASP A 1 204 ? -9.754 9.626 20.479 1.00 96.62 204 ASP A C 1
ATOM 1603 O O . ASP A 1 204 ? -10.215 10.707 20.107 1.00 96.62 204 ASP A O 1
ATOM 1607 N N . PHE A 1 205 ? -8.539 9.197 20.109 1.00 94.56 205 PHE A N 1
ATOM 1608 C CA . PHE A 1 205 ? -7.608 9.982 19.299 1.00 94.56 205 PHE A CA 1
ATOM 1609 C C . PHE A 1 205 ? -7.998 10.056 17.818 1.00 94.56 205 PHE A C 1
ATOM 1611 O O . PHE A 1 205 ? -7.611 11.015 17.154 1.00 94.56 205 PHE A O 1
ATOM 1618 N N . GLY A 1 206 ? -8.784 9.104 17.301 1.00 92.88 206 GLY A N 1
ATOM 1619 C CA . GLY A 1 206 ? -9.266 9.166 15.923 1.00 92.88 206 GLY A CA 1
ATOM 1620 C C . GLY A 1 206 ? -8.148 9.177 14.872 1.00 92.88 206 GLY A C 1
ATOM 1621 O O . GLY A 1 206 ? -7.209 8.395 14.968 1.00 92.88 206 GLY A O 1
ATOM 1622 N N . ASN A 1 207 ? -8.224 10.103 13.911 1.00 88.88 207 ASN A N 1
ATOM 1623 C CA . ASN A 1 207 ? -7.150 10.404 12.948 1.00 88.88 207 ASN A CA 1
ATOM 1624 C C . ASN A 1 207 ? -5.917 11.099 13.573 1.00 88.88 207 ASN A C 1
ATOM 1626 O O . ASN A 1 207 ? -4.923 11.309 12.895 1.00 88.88 207 ASN A O 1
ATOM 1630 N N . GLY A 1 208 ? -5.945 11.448 14.863 1.00 88.62 208 GLY A N 1
ATOM 1631 C CA . GLY A 1 208 ? -4.803 11.989 15.613 1.00 88.62 208 GLY A CA 1
ATOM 1632 C C . GLY A 1 208 ? -3.902 10.908 16.224 1.00 88.62 208 GLY A C 1
ATOM 1633 O O . GLY A 1 208 ? -3.541 11.011 17.404 1.00 88.62 208 GLY A O 1
ATOM 1634 N N . PHE A 1 209 ? -3.609 9.849 15.466 1.00 88.75 209 PHE A N 1
ATOM 1635 C CA . PHE A 1 209 ? -2.735 8.749 15.884 1.00 88.75 209 PHE A CA 1
ATOM 1636 C C . PHE A 1 209 ? -1.242 9.159 15.891 1.00 88.75 209 PHE A C 1
ATOM 1638 O O . PHE A 1 209 ? -0.912 10.344 15.836 1.00 88.75 209 PHE A O 1
ATOM 1645 N N . GLY A 1 210 ? -0.331 8.205 16.107 1.00 87.56 210 GLY A N 1
ATOM 1646 C CA . GLY A 1 210 ? 1.106 8.447 16.289 1.00 87.56 210 GLY A CA 1
ATOM 1647 C C . GLY A 1 210 ? 1.522 8.146 17.728 1.00 87.56 210 GLY A C 1
ATOM 1648 O O . GLY A 1 210 ? 1.339 7.030 18.208 1.00 87.56 210 GLY A O 1
ATOM 1649 N N . VAL A 1 211 ? 2.027 9.133 18.482 1.00 87.88 211 VAL A N 1
ATOM 1650 C CA . VAL A 1 211 ? 2.439 8.918 19.893 1.00 87.88 211 VAL A CA 1
ATOM 1651 C C . VAL A 1 211 ? 1.313 8.296 20.736 1.00 87.88 211 VAL A C 1
ATOM 1653 O O . VAL A 1 211 ? 1.568 7.389 21.524 1.00 87.88 211 VAL A O 1
ATOM 1656 N N . GLN A 1 212 ? 0.060 8.721 20.526 1.00 92.06 212 GLN A N 1
ATOM 1657 C CA . GLN A 1 212 ? -1.103 8.213 21.267 1.00 92.06 212 GLN A CA 1
ATOM 1658 C C . GLN A 1 212 ? -1.439 6.745 20.957 1.00 92.06 212 GLN A C 1
ATOM 1660 O O . GLN A 1 212 ? -1.845 6.012 21.865 1.00 92.06 212 GLN A O 1
ATOM 1665 N N . SER A 1 213 ? -1.280 6.304 19.704 1.00 95.31 213 SER A N 1
ATOM 1666 C CA . SER A 1 213 ? -1.506 4.906 19.324 1.00 95.31 213 SER A CA 1
ATOM 1667 C C . SER A 1 213 ? -0.330 4.021 19.737 1.00 95.31 213 SER A C 1
ATOM 1669 O O . SER A 1 213 ? -0.559 2.941 20.275 1.00 95.31 213 SER A O 1
ATOM 1671 N N . GLN A 1 214 ? 0.909 4.514 19.655 1.00 94.25 214 GLN A N 1
ATOM 1672 C CA . GLN A 1 214 ? 2.075 3.810 20.198 1.00 94.25 214 GLN A CA 1
ATOM 1673 C C . GLN A 1 214 ? 2.005 3.639 21.727 1.00 94.25 214 GLN A C 1
ATOM 1675 O O . GLN A 1 214 ? 2.336 2.571 22.242 1.00 94.25 214 GLN A O 1
ATOM 1680 N N . ASP A 1 215 ? 1.542 4.652 22.471 1.00 95.56 215 ASP A N 1
ATOM 1681 C CA . ASP A 1 215 ? 1.264 4.526 23.911 1.00 95.56 215 ASP A CA 1
ATOM 1682 C C . ASP A 1 215 ? 0.171 3.484 24.184 1.00 95.56 215 ASP A C 1
ATOM 1684 O O . ASP A 1 215 ? 0.249 2.740 25.161 1.00 95.56 215 ASP A O 1
ATOM 1688 N N . LEU A 1 216 ? -0.853 3.400 23.328 1.00 98.31 216 LEU A N 1
ATOM 1689 C CA . LEU A 1 216 ? -1.894 2.376 23.432 1.00 98.31 216 LEU A CA 1
ATOM 1690 C C . LEU A 1 216 ? -1.369 0.965 23.138 1.00 98.31 216 LEU A C 1
ATOM 1692 O O . LEU A 1 216 ? -1.716 0.047 23.879 1.00 98.31 216 LEU A O 1
ATOM 1696 N N . ALA A 1 217 ? -0.523 0.800 22.122 1.00 98.00 217 ALA A N 1
ATOM 1697 C CA . ALA A 1 217 ? 0.129 -0.465 21.804 1.00 98.00 217 ALA A CA 1
ATOM 1698 C C . ALA A 1 217 ? 1.050 -0.922 22.951 1.00 98.00 217 ALA A C 1
ATOM 1700 O O . ALA A 1 217 ? 0.921 -2.051 23.421 1.00 98.00 217 ALA A O 1
ATOM 1701 N N . ARG A 1 218 ? 1.903 -0.035 23.493 1.00 97.56 218 ARG A N 1
ATOM 1702 C CA . ARG A 1 218 ? 2.751 -0.335 24.667 1.00 97.56 218 ARG A CA 1
ATOM 1703 C C . ARG A 1 218 ? 1.930 -0.724 25.902 1.00 97.56 218 ARG A C 1
ATOM 1705 O O . ARG A 1 218 ? 2.237 -1.735 26.531 1.00 97.56 218 ARG A O 1
ATOM 1712 N N . ASP A 1 219 ? 0.870 0.022 26.224 1.00 98.06 219 ASP A N 1
ATOM 1713 C CA . ASP A 1 219 ? -0.028 -0.308 27.342 1.00 98.06 219 ASP A CA 1
ATOM 1714 C C . ASP A 1 219 ? -0.728 -1.665 27.142 1.00 98.06 219 ASP A C 1
ATOM 1716 O O . ASP A 1 219 ? -0.919 -2.410 28.105 1.00 98.06 219 ASP A O 1
ATOM 1720 N N . ALA A 1 220 ? -1.111 -2.002 25.906 1.00 98.38 220 ALA A N 1
ATOM 1721 C CA . ALA A 1 220 ? -1.741 -3.277 25.574 1.00 98.38 220 ALA A CA 1
ATOM 1722 C C . ALA A 1 220 ? -0.757 -4.456 25.671 1.00 98.38 220 ALA A C 1
ATOM 1724 O O . ALA A 1 220 ? -1.099 -5.459 26.295 1.00 98.38 220 ALA A O 1
ATOM 1725 N N . LEU A 1 221 ? 0.470 -4.319 25.150 1.00 98.19 221 LEU A N 1
ATOM 1726 C CA . LEU A 1 221 ? 1.540 -5.319 25.297 1.00 98.19 221 LEU A CA 1
ATOM 1727 C C . LEU A 1 221 ? 1.889 -5.570 26.770 1.00 98.19 221 LEU A C 1
ATOM 1729 O O . LEU A 1 221 ? 2.004 -6.719 27.193 1.00 98.19 221 LEU A O 1
ATOM 1733 N N . ALA A 1 222 ? 1.983 -4.510 27.578 1.00 97.19 222 ALA A N 1
ATOM 1734 C CA . ALA A 1 222 ? 2.223 -4.616 29.018 1.00 97.19 222 ALA A CA 1
ATOM 1735 C C . ALA A 1 222 ? 1.055 -5.266 29.791 1.00 97.19 222 ALA A C 1
ATOM 1737 O O . ALA A 1 222 ? 1.247 -5.738 30.913 1.00 97.19 222 ALA A O 1
ATOM 1738 N N . ALA A 1 223 ? -0.148 -5.290 29.207 1.00 97.62 223 ALA A N 1
ATOM 1739 C CA . ALA A 1 223 ? -1.338 -5.929 29.762 1.00 97.62 223 ALA A CA 1
ATOM 1740 C C . ALA A 1 223 ? -1.574 -7.364 29.247 1.00 97.62 223 ALA A C 1
ATOM 1742 O O . ALA A 1 223 ? -2.513 -8.012 29.720 1.00 97.62 223 ALA A O 1
ATOM 1743 N N . LEU A 1 224 ? -0.760 -7.865 28.307 1.00 97.19 224 LEU A N 1
ATOM 1744 C CA . LEU A 1 224 ? -0.867 -9.240 27.812 1.00 97.19 224 LEU A CA 1
ATOM 1745 C C . LEU A 1 224 ? -0.566 -10.270 28.921 1.00 97.19 224 LEU A C 1
ATOM 1747 O O . LEU A 1 224 ? 0.272 -10.019 29.800 1.00 97.19 224 LEU A O 1
ATOM 1751 N N . PRO A 1 225 ? -1.206 -11.456 28.875 1.00 95.44 225 PRO A N 1
ATOM 1752 C CA . PRO A 1 225 ? -0.823 -12.589 29.710 1.00 95.44 225 PRO A CA 1
ATOM 1753 C C . PRO A 1 225 ? 0.661 -12.916 29.525 1.00 95.44 225 PRO A C 1
ATOM 1755 O O . PRO A 1 225 ? 1.151 -12.936 28.404 1.00 95.44 225 PRO A O 1
ATOM 1758 N N . GLN A 1 226 ? 1.375 -13.154 30.626 1.00 91.81 226 GLN A N 1
ATOM 1759 C CA . GLN A 1 226 ? 2.841 -13.300 30.630 1.00 91.81 226 GLN A CA 1
ATOM 1760 C C . GLN A 1 226 ? 3.323 -14.713 30.250 1.00 91.81 226 GLN A C 1
ATOM 1762 O O . GLN A 1 226 ? 4.525 -14.968 30.207 1.00 91.81 226 GLN A O 1
ATOM 1767 N N . ASP A 1 227 ? 2.394 -15.645 30.033 1.00 92.44 227 ASP A N 1
ATOM 1768 C CA . ASP A 1 227 ? 2.627 -17.022 29.597 1.00 92.44 227 ASP A CA 1
ATOM 1769 C C . ASP A 1 227 ? 2.451 -17.228 28.080 1.00 92.44 227 ASP A C 1
ATOM 1771 O O . ASP A 1 227 ? 2.741 -18.315 27.577 1.00 92.44 227 ASP A O 1
ATOM 1775 N N . LEU A 1 228 ? 2.079 -16.179 27.334 1.00 95.06 228 LEU A N 1
ATOM 1776 C CA . LEU A 1 228 ? 2.039 -16.196 25.873 1.00 95.06 228 LEU A CA 1
ATOM 1777 C C . LEU A 1 228 ? 3.463 -16.346 25.304 1.00 95.06 228 LEU A C 1
ATOM 1779 O O . LEU A 1 228 ? 4.361 -15.563 25.626 1.00 95.06 228 LEU A O 1
ATOM 1783 N N . ASN A 1 229 ? 3.690 -17.355 24.459 1.00 94.44 229 ASN A N 1
ATOM 1784 C CA . ASN A 1 229 ? 5.027 -17.737 23.990 1.00 94.44 229 ASN A CA 1
ATOM 1785 C C . ASN A 1 229 ? 5.386 -17.114 22.627 1.00 94.44 229 ASN A C 1
ATOM 1787 O O . ASN A 1 229 ? 5.529 -17.823 21.632 1.00 94.44 229 ASN A O 1
ATOM 1791 N N . LEU A 1 230 ? 5.541 -15.787 22.573 1.00 95.75 230 LEU A N 1
ATOM 1792 C CA . LEU A 1 230 ? 5.863 -15.097 21.312 1.00 95.75 230 LEU A CA 1
ATOM 1793 C C . LEU A 1 230 ? 7.265 -15.424 20.769 1.00 95.75 230 LEU A C 1
ATOM 1795 O O . LEU A 1 230 ? 7.464 -15.423 19.561 1.00 95.75 230 LEU A O 1
ATOM 1799 N N . ALA A 1 231 ? 8.203 -15.823 21.633 1.00 94.81 231 ALA A N 1
ATOM 1800 C CA . ALA A 1 231 ? 9.539 -16.278 21.236 1.00 94.81 231 ALA A CA 1
ATOM 1801 C C . ALA A 1 231 ? 9.549 -17.612 20.452 1.00 94.81 231 ALA A C 1
ATOM 1803 O O . ALA A 1 231 ? 10.610 -18.083 20.060 1.00 94.81 231 ALA A O 1
ATOM 1804 N N . ALA A 1 232 ? 8.390 -18.246 20.232 1.00 95.75 232 ALA A N 1
ATOM 1805 C CA . ALA A 1 232 ? 8.256 -19.351 19.281 1.00 95.75 232 ALA A CA 1
ATOM 1806 C C . ALA A 1 232 ? 8.205 -18.894 17.812 1.00 95.75 232 ALA A C 1
ATOM 1808 O O . ALA A 1 232 ? 8.325 -19.741 16.928 1.00 95.75 232 ALA A O 1
ATOM 1809 N N . TYR A 1 233 ? 7.990 -17.596 17.567 1.00 95.69 233 TYR A N 1
ATOM 1810 C CA . TYR A 1 233 ? 7.865 -17.016 16.229 1.00 95.69 233 TYR A CA 1
ATOM 1811 C C . TYR A 1 233 ? 9.123 -16.272 15.768 1.00 95.69 233 TYR A C 1
ATOM 1813 O O . TYR A 1 233 ? 9.265 -16.096 14.571 1.00 95.69 233 TYR A O 1
ATOM 1821 N N . ASP A 1 234 ? 10.050 -15.928 16.670 1.00 93.31 234 ASP A N 1
ATOM 1822 C CA . ASP A 1 234 ? 11.412 -15.465 16.345 1.00 93.31 234 ASP A CA 1
ATOM 1823 C C . ASP A 1 234 ? 12.164 -16.607 15.621 1.00 93.31 234 ASP A C 1
ATOM 1825 O O . ASP A 1 234 ? 12.628 -17.573 16.240 1.00 93.31 234 ASP A O 1
ATOM 1829 N N . ARG A 1 235 ? 12.177 -16.565 14.280 1.00 90.25 235 ARG A N 1
ATOM 1830 C CA . ARG A 1 235 ? 12.766 -17.588 13.395 1.00 90.25 235 ARG A CA 1
ATOM 1831 C C . ARG A 1 235 ? 14.231 -17.283 13.107 1.00 90.25 235 ARG A C 1
ATOM 1833 O O . ARG A 1 235 ? 14.996 -18.223 12.875 1.00 90.25 235 ARG A O 1
ATOM 1840 N N . ASN A 1 236 ? 14.609 -16.004 13.078 1.00 86.75 236 ASN A N 1
ATOM 1841 C CA . ASN A 1 236 ? 15.972 -15.563 12.783 1.00 86.75 236 ASN A CA 1
ATOM 1842 C C . ASN A 1 236 ? 16.902 -15.608 14.028 1.00 86.75 236 ASN A C 1
ATOM 1844 O O . ASN A 1 236 ? 18.114 -15.798 13.884 1.00 86.75 236 ASN A O 1
ATOM 1848 N N . GLY A 1 237 ? 16.342 -15.560 15.242 1.00 89.69 237 GLY A N 1
ATOM 1849 C CA . GLY A 1 237 ? 17.032 -15.633 16.530 1.00 89.69 237 GLY A CA 1
ATOM 1850 C C . GLY A 1 237 ? 17.578 -14.301 17.063 1.00 89.69 237 GLY A C 1
ATOM 1851 O O . GLY A 1 237 ? 18.434 -14.326 17.955 1.00 89.69 237 GLY A O 1
ATOM 1852 N N . ASP A 1 238 ? 17.156 -13.154 16.524 1.00 86.56 238 ASP A N 1
ATOM 1853 C CA . ASP A 1 238 ? 17.678 -11.823 16.861 1.00 86.56 238 ASP A CA 1
ATOM 1854 C C . ASP A 1 238 ? 16.934 -11.123 18.020 1.00 86.56 238 ASP A C 1
ATOM 1856 O O . ASP A 1 238 ? 17.380 -10.075 18.503 1.00 86.56 238 ASP A O 1
ATOM 1860 N N . SER A 1 239 ? 15.876 -11.756 18.549 1.00 90.62 239 SER A N 1
ATOM 1861 C CA . SER A 1 239 ? 14.989 -11.246 19.608 1.00 90.62 239 SER A CA 1
ATOM 1862 C C . SER A 1 239 ? 14.096 -10.061 19.224 1.00 90.62 239 SER A C 1
ATOM 1864 O O . SER A 1 239 ? 13.530 -9.410 20.111 1.00 90.62 239 SER A O 1
ATOM 1866 N N . TRP A 1 240 ? 13.923 -9.797 17.936 1.00 88.75 240 TRP A N 1
ATOM 1867 C CA . TRP A 1 240 ? 12.829 -9.009 17.389 1.00 88.75 240 TRP A CA 1
ATOM 1868 C C . TRP A 1 240 ? 11.770 -9.941 16.801 1.00 88.75 240 TRP A C 1
ATOM 1870 O O . TRP A 1 240 ? 11.992 -11.129 16.610 1.00 88.75 240 TRP A O 1
ATOM 1880 N N . LEU A 1 241 ? 10.571 -9.405 16.611 1.00 90.81 241 LEU A N 1
ATOM 1881 C CA . LEU A 1 241 ? 9.495 -10.076 15.899 1.00 90.81 241 LEU A CA 1
ATOM 1882 C C . LEU A 1 241 ? 9.166 -9.208 14.696 1.00 90.81 241 LEU A C 1
ATOM 1884 O O . LEU A 1 241 ? 8.452 -8.206 14.820 1.00 90.81 241 LEU A O 1
ATOM 1888 N N . ASP A 1 242 ? 9.747 -9.566 13.554 1.00 87.56 242 ASP A N 1
ATOM 1889 C CA . ASP A 1 242 ? 9.402 -8.948 12.278 1.00 87.56 242 ASP A CA 1
ATOM 1890 C C . ASP A 1 242 ? 7.941 -9.280 11.921 1.00 87.56 242 ASP A C 1
ATOM 1892 O O . ASP A 1 242 ? 7.461 -10.380 12.219 1.00 87.56 242 ASP A O 1
ATOM 1896 N N . PRO A 1 243 ? 7.214 -8.399 11.209 1.00 89.19 243 PRO A N 1
ATOM 1897 C CA . PRO A 1 243 ? 5.856 -8.702 10.760 1.00 89.19 243 PRO A CA 1
ATOM 1898 C C . PRO A 1 243 ? 5.737 -9.993 9.937 1.00 89.19 243 PRO A C 1
ATOM 1900 O O . PRO A 1 243 ? 4.708 -10.663 10.001 1.00 89.19 243 PRO A O 1
ATOM 1903 N N . ASN A 1 244 ? 6.795 -10.370 9.206 1.00 86.25 244 ASN A N 1
ATOM 1904 C CA . ASN A 1 244 ? 6.854 -11.616 8.437 1.00 86.25 244 ASN A CA 1
ATOM 1905 C C . ASN A 1 244 ? 6.935 -12.879 9.331 1.00 86.25 244 ASN A C 1
ATOM 1907 O O . ASN A 1 244 ? 6.653 -13.991 8.875 1.00 86.25 244 ASN A O 1
ATOM 1911 N N . GLU A 1 245 ? 7.359 -12.729 10.590 1.00 91.69 245 GLU A N 1
ATOM 1912 C CA . GLU A 1 245 ? 7.505 -13.785 11.596 1.00 91.69 245 GLU A CA 1
ATOM 1913 C C . GLU A 1 245 ? 6.254 -13.895 12.460 1.00 91.69 245 GLU A C 1
ATOM 1915 O O . GLU A 1 245 ? 5.689 -14.980 12.621 1.00 91.69 245 GLU A O 1
ATOM 1920 N N . LEU A 1 246 ? 5.805 -12.748 12.970 1.00 95.12 246 LEU A N 1
ATOM 1921 C CA . LEU A 1 246 ? 4.550 -12.591 13.678 1.00 95.12 246 LEU A CA 1
ATOM 1922 C C . LEU A 1 246 ? 3.976 -11.198 13.421 1.00 95.12 246 LEU A C 1
ATOM 1924 O O . LEU A 1 246 ? 4.454 -10.197 13.953 1.00 95.12 246 LEU A O 1
ATOM 1928 N N . ALA A 1 247 ? 2.863 -11.146 12.698 1.00 96.00 247 ALA A N 1
ATOM 1929 C CA . ALA A 1 247 ? 2.079 -9.929 12.599 1.00 96.00 247 ALA A CA 1
ATOM 1930 C C . ALA A 1 247 ? 1.321 -9.684 13.912 1.00 96.00 247 ALA A C 1
ATOM 1932 O O . ALA A 1 247 ? 0.682 -10.592 14.454 1.00 96.00 247 ALA A O 1
ATOM 1933 N N . ILE A 1 248 ? 1.359 -8.447 14.414 1.00 97.62 248 ILE A N 1
ATOM 1934 C CA . ILE A 1 248 ? 0.622 -8.032 15.614 1.00 97.62 248 ILE A CA 1
ATOM 1935 C C . ILE A 1 248 ? -0.354 -6.914 15.249 1.00 97.62 248 ILE A C 1
ATOM 1937 O O . ILE A 1 248 ? 0.026 -5.849 14.758 1.00 97.62 248 ILE A O 1
ATOM 1941 N N . VAL A 1 249 ? -1.631 -7.173 15.523 1.00 98.31 249 VAL A N 1
ATOM 1942 C CA . VAL A 1 249 ? -2.754 -6.270 15.268 1.00 98.31 249 VAL A CA 1
ATOM 1943 C C . VAL A 1 249 ? -3.418 -5.876 16.584 1.00 98.31 249 VAL A C 1
ATOM 1945 O O . VAL A 1 249 ? -3.779 -6.738 17.383 1.00 98.31 249 VAL A O 1
ATOM 1948 N N . PHE A 1 250 ? -3.663 -4.582 16.790 1.00 98.62 250 PHE A N 1
ATOM 1949 C CA . PHE A 1 250 ? -4.439 -4.071 17.922 1.00 98.62 250 PHE A CA 1
ATOM 1950 C C . PHE A 1 250 ? -5.870 -3.721 17.498 1.00 98.62 250 PHE A C 1
ATOM 1952 O O . PHE A 1 250 ? -6.112 -2.703 16.851 1.00 98.62 250 PHE A O 1
ATOM 1959 N N . MET A 1 251 ? -6.842 -4.533 17.915 1.00 98.62 251 MET A N 1
ATOM 1960 C CA . MET A 1 251 ? -8.261 -4.258 17.680 1.00 98.62 251 MET A CA 1
ATOM 1961 C C . MET A 1 251 ? -8.850 -3.474 18.854 1.00 98.62 251 MET A C 1
ATOM 1963 O O . MET A 1 251 ? -9.034 -4.009 19.951 1.00 98.62 251 MET A O 1
ATOM 1967 N N . VAL A 1 252 ? -9.168 -2.202 18.641 1.00 98.75 252 VAL A N 1
ATOM 1968 C CA . VAL A 1 252 ? -9.556 -1.283 19.716 1.00 98.75 252 VAL A CA 1
ATOM 1969 C C . VAL A 1 252 ? -11.077 -1.261 19.893 1.00 98.75 252 VAL A C 1
ATOM 1971 O O . VAL A 1 252 ? -11.825 -0.984 18.957 1.00 98.75 252 VAL A O 1
ATOM 1974 N N . ALA A 1 253 ? -11.559 -1.536 21.110 1.00 98.62 253 ALA A N 1
ATOM 1975 C CA . ALA A 1 253 ? -12.980 -1.463 21.441 1.00 98.62 253 ALA A CA 1
ATOM 1976 C C . ALA A 1 253 ? -13.498 -0.032 21.254 1.00 98.62 253 ALA A C 1
ATOM 1978 O O . ALA A 1 253 ? -13.149 0.849 22.032 1.00 98.62 253 ALA A O 1
ATOM 1979 N N . GLY A 1 254 ? -14.358 0.193 20.267 1.00 98.19 254 GLY A N 1
ATOM 1980 C CA . GLY A 1 254 ? -14.766 1.533 19.847 1.00 98.19 254 GLY A CA 1
ATOM 1981 C C . GLY A 1 254 ? -15.155 1.529 18.375 1.00 98.19 254 GLY A C 1
ATOM 1982 O O . GLY A 1 254 ? -15.427 0.457 17.826 1.00 98.19 254 GLY A O 1
ATOM 1983 N N . TYR A 1 255 ? -15.198 2.713 17.770 1.00 98.19 255 TYR A N 1
ATOM 1984 C CA . TYR A 1 255 ? -15.504 2.926 16.352 1.00 98.19 255 TYR A CA 1
ATOM 1985 C C . TYR A 1 255 ? -14.244 3.138 15.507 1.00 98.19 255 TYR A C 1
ATOM 1987 O O . TYR A 1 255 ? -13.233 3.639 16.000 1.00 98.19 255 TYR A O 1
ATOM 1995 N N . GLU A 1 256 ? -14.330 2.766 14.234 1.00 97.06 256 GLU A N 1
ATOM 1996 C CA . GLU A 1 256 ? -13.318 3.022 13.210 1.00 97.06 256 GLU A CA 1
ATOM 1997 C C . GLU A 1 256 ? -13.647 4.310 12.442 1.00 97.06 256 GLU A C 1
ATOM 1999 O O . GLU A 1 256 ? -14.692 4.406 11.795 1.00 97.06 256 GLU A O 1
ATOM 2004 N N . GLN A 1 257 ? -12.775 5.314 12.528 1.00 95.56 257 GLN A N 1
ATOM 2005 C CA . GLN A 1 257 ? -13.011 6.642 11.968 1.00 95.56 257 GLN A CA 1
ATOM 2006 C C . GLN A 1 257 ? -12.834 6.711 10.446 1.00 95.56 257 GLN A C 1
ATOM 2008 O O . GLN A 1 257 ? -13.498 7.533 9.813 1.00 95.56 257 GLN A O 1
ATOM 2013 N N . ALA A 1 258 ? -12.043 5.831 9.830 1.00 93.56 258 ALA A N 1
ATOM 2014 C CA . ALA A 1 258 ? -11.946 5.764 8.370 1.00 93.56 258 ALA A CA 1
ATOM 2015 C C . ALA A 1 258 ? -13.290 5.376 7.708 1.00 93.56 258 ALA A C 1
ATOM 2017 O O . ALA A 1 258 ? -13.552 5.737 6.561 1.00 93.56 258 ALA A O 1
ATOM 2018 N N . PHE A 1 259 ? -14.196 4.707 8.434 1.00 94.75 259 PHE A N 1
ATOM 2019 C CA . PHE A 1 259 ? -15.507 4.331 7.900 1.00 94.75 259 PHE A CA 1
ATOM 2020 C C . PHE A 1 259 ? -16.426 5.541 7.664 1.00 94.75 259 PHE A C 1
ATOM 2022 O O . PHE A 1 259 ? -16.998 5.675 6.587 1.00 94.75 259 PHE A O 1
ATOM 2029 N N . ALA A 1 260 ? -16.597 6.433 8.643 1.00 93.50 260 ALA A N 1
ATOM 2030 C CA . ALA A 1 260 ? -17.550 7.551 8.561 1.00 93.50 260 ALA A CA 1
ATOM 2031 C C . ALA A 1 260 ? -16.883 8.944 8.606 1.00 93.50 260 ALA A C 1
ATOM 2033 O O . ALA A 1 260 ? -17.565 9.970 8.708 1.00 93.50 260 ALA A O 1
ATOM 2034 N N . GLY A 1 261 ? -15.551 9.007 8.509 1.00 92.19 261 GLY A N 1
ATOM 2035 C CA . GLY A 1 261 ? -14.766 10.242 8.543 1.00 92.19 261 GLY A CA 1
ATOM 2036 C C . GLY A 1 261 ? -15.040 11.055 9.811 1.00 92.19 261 GLY A C 1
ATOM 2037 O O . GLY A 1 261 ? -15.187 10.503 10.905 1.00 92.19 261 GLY A O 1
ATOM 2038 N N . ALA A 1 262 ? -15.185 12.377 9.674 1.00 90.94 262 ALA A N 1
ATOM 2039 C CA . ALA A 1 262 ? -15.593 13.244 10.788 1.00 90.94 262 ALA A CA 1
ATOM 2040 C C . ALA A 1 262 ? -16.936 12.826 11.426 1.00 90.94 262 ALA A C 1
ATOM 2042 O O . ALA A 1 262 ? -17.141 13.050 12.620 1.00 90.94 262 ALA A O 1
ATOM 2043 N N . GLY A 1 263 ? -17.838 12.212 10.647 1.00 92.50 263 GLY A N 1
ATOM 2044 C CA . GLY A 1 263 ? -19.171 11.796 11.086 1.00 92.50 263 GLY A CA 1
ATOM 2045 C C . GLY A 1 263 ? -19.206 10.561 11.991 1.00 92.50 263 GLY A C 1
ATOM 2046 O O . GLY A 1 263 ? -20.267 10.251 12.524 1.00 92.50 263 GLY A O 1
ATOM 2047 N N . THR A 1 264 ? -18.073 9.882 12.182 1.00 94.38 264 THR A N 1
ATOM 2048 C CA . THR A 1 264 ? -17.977 8.650 12.979 1.00 94.38 264 THR A CA 1
ATOM 2049 C C . THR A 1 264 ? -18.348 8.871 14.446 1.00 94.38 264 THR A C 1
ATOM 2051 O O . THR A 1 264 ? -17.869 9.814 15.086 1.00 94.38 264 THR A O 1
ATOM 2054 N N . SER A 1 265 ? -19.132 7.959 15.014 1.00 94.12 265 SER A N 1
ATOM 2055 C CA . SER A 1 265 ? -19.451 7.903 16.442 1.00 94.12 265 SER A CA 1
ATOM 2056 C C . SER A 1 265 ? -18.203 7.845 17.337 1.00 94.12 265 SER A C 1
ATOM 2058 O O . SER A 1 265 ? -17.131 7.397 16.936 1.00 94.12 265 SER A O 1
ATOM 2060 N N . ARG A 1 266 ? -18.338 8.285 18.595 1.00 93.62 266 ARG A N 1
ATOM 2061 C CA . ARG A 1 266 ? -17.267 8.254 19.609 1.00 93.62 266 ARG A CA 1
ATOM 2062 C C . ARG A 1 266 ? -17.552 7.192 20.691 1.00 93.62 266 ARG A C 1
ATOM 2064 O O . ARG A 1 266 ? -18.720 6.953 21.007 1.00 93.62 266 ARG A O 1
ATOM 2071 N N . PRO A 1 267 ? -16.522 6.574 21.299 1.00 96.94 267 PRO A N 1
ATOM 2072 C CA . PRO A 1 267 ? -15.106 6.867 21.104 1.00 96.94 267 PRO A CA 1
ATOM 2073 C C . PRO A 1 267 ? -14.481 6.057 19.951 1.00 96.94 267 PRO A C 1
ATOM 2075 O O . PRO A 1 267 ? -14.866 4.909 19.719 1.00 96.94 267 PRO A O 1
ATOM 2078 N N . ARG A 1 268 ? -13.527 6.657 19.234 1.00 96.25 268 ARG A N 1
ATOM 2079 C CA . ARG A 1 268 ? -12.987 6.154 17.963 1.00 96.25 268 ARG A CA 1
ATOM 2080 C C . ARG A 1 268 ? -11.459 6.158 17.877 1.00 96.25 268 ARG A C 1
ATOM 2082 O O . ARG A 1 268 ? -10.775 6.943 18.539 1.00 96.25 268 ARG A O 1
ATOM 2089 N N . VAL A 1 269 ? -10.941 5.267 17.044 1.00 97.50 269 VAL A N 1
ATOM 2090 C CA . VAL A 1 269 ? -9.568 5.280 16.518 1.00 97.50 269 VAL A CA 1
ATOM 2091 C C . VAL A 1 269 ? -9.640 5.342 14.993 1.00 97.50 269 VAL A C 1
ATOM 2093 O O . VAL A 1 269 ? -10.736 5.323 14.438 1.00 97.50 269 VAL A O 1
ATOM 2096 N N . TRP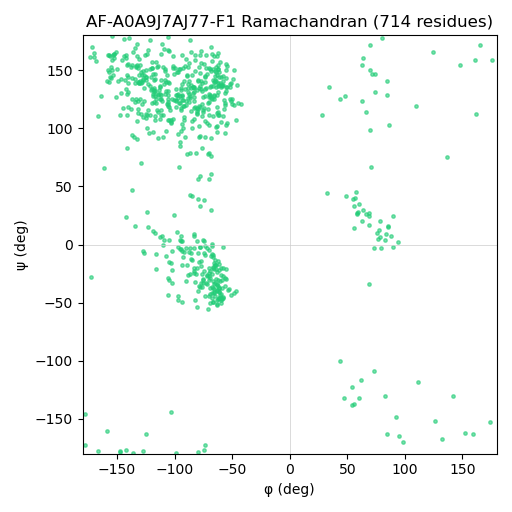 A 1 270 ? -8.499 5.451 14.329 1.00 95.06 270 TRP A N 1
ATOM 2097 C CA . TRP A 1 270 ? -8.382 5.340 12.879 1.00 95.06 270 TRP A CA 1
ATOM 2098 C C . TRP A 1 270 ? -7.500 4.136 12.544 1.00 95.06 270 TRP A C 1
ATOM 2100 O O . TRP A 1 270 ? -6.539 3.883 13.280 1.00 95.06 270 TRP A O 1
ATOM 2110 N N . ALA A 1 271 ? -7.823 3.394 11.488 1.00 95.88 271 ALA A N 1
ATOM 2111 C CA . ALA A 1 271 ? -7.041 2.238 11.067 1.00 95.88 271 ALA A CA 1
ATOM 2112 C C . ALA A 1 271 ? -5.681 2.667 10.511 1.00 95.88 271 ALA A C 1
ATOM 2114 O O . ALA A 1 271 ? -5.634 3.555 9.671 1.00 95.88 271 ALA A O 1
ATOM 2115 N N . HIS A 1 272 ? -4.587 2.101 11.009 1.00 93.81 272 HIS A N 1
ATOM 2116 C CA . HIS A 1 272 ? -3.247 2.454 10.543 1.00 93.81 272 HIS A CA 1
ATOM 2117 C C . HIS A 1 272 ? -2.222 1.356 10.829 1.00 93.81 272 HIS A C 1
ATOM 2119 O O . HIS A 1 272 ? -2.295 0.672 11.859 1.00 93.81 272 HIS A O 1
ATOM 2125 N N . LYS A 1 273 ? -1.203 1.275 9.975 1.00 92.50 273 LYS A N 1
ATOM 2126 C CA . LYS A 1 273 ? 0.094 0.647 10.253 1.00 92.50 273 LYS A CA 1
ATOM 2127 C C . LYS A 1 273 ? 1.070 1.715 10.746 1.00 92.50 273 LYS A C 1
ATOM 2129 O O . LYS A 1 273 ? 1.099 2.813 10.203 1.00 92.50 273 LYS A O 1
ATOM 2134 N N . SER A 1 274 ? 1.874 1.408 11.768 1.00 88.12 274 SER A N 1
ATOM 2135 C CA . SER A 1 274 ? 2.884 2.335 12.308 1.00 88.12 274 SER A CA 1
ATOM 2136 C C . SER A 1 274 ? 4.048 1.607 12.985 1.00 88.12 274 SER A C 1
ATOM 2138 O O . SER A 1 274 ? 3.932 0.458 13.424 1.00 88.12 274 SER A O 1
ATOM 2140 N N . SER A 1 275 ? 5.183 2.297 13.106 1.00 86.38 275 SER A N 1
ATOM 2141 C CA . SER A 1 275 ? 6.329 1.847 13.898 1.00 86.38 275 SER A CA 1
ATOM 2142 C C . SER A 1 275 ? 6.059 1.975 15.404 1.00 86.38 275 SER A C 1
ATOM 2144 O O . SER A 1 275 ? 5.430 2.924 15.876 1.00 86.38 275 SER A O 1
ATOM 2146 N N . LEU A 1 276 ? 6.581 1.038 16.194 1.00 87.06 276 LEU A N 1
ATOM 2147 C CA . LEU A 1 276 ? 6.450 0.984 17.647 1.00 87.06 276 LEU A CA 1
ATOM 2148 C C . LEU A 1 276 ? 7.802 1.178 18.335 1.00 87.06 276 LEU A C 1
ATOM 2150 O O . LEU A 1 276 ? 8.529 0.233 18.643 1.00 87.06 276 LEU A O 1
ATOM 2154 N N . TYR A 1 277 ? 8.131 2.427 18.655 1.00 84.50 277 TYR A N 1
ATOM 2155 C CA . TYR A 1 277 ? 9.350 2.706 19.409 1.00 84.50 277 TYR A CA 1
ATOM 2156 C C . TYR A 1 277 ? 9.264 2.120 20.826 1.00 84.50 277 TYR A C 1
ATOM 2158 O O . TYR A 1 277 ? 8.310 2.376 21.566 1.00 84.50 277 TYR A O 1
ATOM 2166 N N . GLN A 1 278 ? 10.285 1.348 21.213 1.00 84.94 278 GLN A N 1
ATOM 2167 C CA . GLN A 1 278 ? 10.358 0.636 22.500 1.00 84.94 278 GLN A CA 1
ATOM 2168 C C . GLN A 1 278 ? 9.194 -0.354 22.735 1.00 84.94 278 GLN A C 1
ATOM 2170 O O . GLN A 1 278 ? 8.832 -0.631 23.881 1.00 84.94 278 GLN A O 1
ATOM 2175 N N . GLY A 1 279 ? 8.601 -0.893 21.663 1.00 88.56 279 GLY A N 1
ATOM 2176 C CA . GLY A 1 279 ? 7.678 -2.020 21.754 1.00 88.56 279 GLY A CA 1
ATOM 2177 C C . GLY A 1 279 ? 8.401 -3.273 22.231 1.00 88.56 279 GLY A C 1
ATOM 2178 O O . GLY A 1 279 ? 9.424 -3.653 21.669 1.00 88.56 279 GLY A O 1
ATOM 2179 N N . SER A 1 280 ? 7.889 -3.922 23.275 1.00 93.38 280 SER A N 1
ATOM 2180 C CA . SER A 1 280 ? 8.424 -5.207 23.725 1.00 93.38 280 SER A CA 1
ATOM 2181 C C . SER A 1 280 ? 7.390 -6.032 24.481 1.00 93.38 280 SER A C 1
ATOM 2183 O O . SER A 1 280 ? 6.476 -5.497 25.112 1.00 93.38 280 SER A O 1
ATOM 2185 N N . TYR A 1 281 ? 7.561 -7.349 24.423 1.00 95.06 281 TYR A N 1
ATOM 2186 C CA . TYR A 1 281 ? 6.835 -8.323 25.224 1.00 95.06 281 TYR A CA 1
ATOM 2187 C C . TYR A 1 281 ? 7.827 -9.389 25.719 1.00 95.06 281 TYR A C 1
ATOM 2189 O O . TYR A 1 281 ? 8.462 -10.103 24.939 1.00 95.06 281 TYR A O 1
ATOM 2197 N N . GLY A 1 282 ? 8.002 -9.478 27.039 1.00 92.25 282 GLY A N 1
ATOM 2198 C CA . GLY A 1 282 ? 9.034 -10.323 27.642 1.00 92.25 282 GLY A CA 1
ATOM 2199 C C . GLY A 1 282 ? 10.443 -9.889 27.220 1.00 92.25 282 GLY A C 1
ATOM 2200 O O . GLY A 1 282 ? 10.881 -8.793 27.560 1.00 92.25 282 GLY A O 1
ATOM 2201 N N . ALA A 1 283 ? 11.157 -10.764 26.506 1.00 91.06 283 ALA A N 1
ATOM 2202 C CA . ALA A 1 283 ? 12.459 -10.457 25.905 1.00 91.06 283 ALA A CA 1
ATOM 2203 C C . ALA A 1 283 ? 12.359 -9.975 24.445 1.00 91.06 283 ALA A C 1
ATOM 2205 O O . ALA A 1 283 ? 13.312 -9.385 23.942 1.00 91.06 283 ALA A O 1
ATOM 2206 N N . MET A 1 284 ? 11.223 -10.214 23.783 1.00 93.62 284 MET A N 1
ATOM 2207 C CA . MET A 1 284 ? 11.029 -9.920 22.365 1.00 93.62 284 MET A CA 1
ATOM 2208 C C . MET A 1 284 ? 10.761 -8.434 22.161 1.00 93.62 284 MET A C 1
ATOM 2210 O O . MET A 1 284 ? 9.957 -7.838 22.883 1.00 93.62 284 MET A O 1
ATOM 2214 N N . GLN A 1 285 ? 11.425 -7.838 21.180 1.00 92.50 285 GLN A N 1
ATOM 2215 C CA . GLN A 1 285 ? 11.136 -6.494 20.698 1.00 92.50 285 GLN A CA 1
ATOM 2216 C C . GLN A 1 285 ? 10.087 -6.556 19.582 1.00 92.50 285 GLN A C 1
ATOM 2218 O O . GLN A 1 285 ? 10.059 -7.496 18.794 1.00 92.50 285 GLN A O 1
ATOM 2223 N N . ILE A 1 286 ? 9.221 -5.551 19.515 1.00 91.19 286 ILE A N 1
ATOM 2224 C CA . ILE A 1 286 ? 8.164 -5.437 18.505 1.00 91.19 286 ILE A CA 1
ATOM 2225 C C . ILE A 1 286 ? 8.351 -4.079 17.841 1.00 91.19 286 ILE A C 1
ATOM 2227 O O . ILE A 1 286 ? 8.158 -3.045 18.483 1.00 91.19 286 ILE A O 1
ATOM 2231 N N . GLY A 1 287 ? 8.795 -4.092 16.583 1.00 86.81 287 GLY A N 1
ATOM 2232 C CA . GLY A 1 287 ? 9.165 -2.882 15.849 1.00 86.81 287 GLY A CA 1
ATOM 2233 C C . GLY A 1 287 ? 7.988 -2.147 15.214 1.00 86.81 287 GLY A C 1
ATOM 2234 O O . GLY A 1 287 ? 8.088 -0.941 15.003 1.00 86.81 287 GLY A O 1
ATOM 2235 N N . GLU A 1 288 ? 6.886 -2.842 14.923 1.00 89.44 288 GLU A N 1
ATOM 2236 C CA . GLU A 1 288 ? 5.757 -2.343 14.128 1.00 89.44 288 GLU A CA 1
ATOM 2237 C C . GLU A 1 288 ? 4.442 -3.038 14.507 1.00 89.44 288 GLU A C 1
ATOM 2239 O O . GLU A 1 288 ? 4.437 -4.078 15.166 1.00 89.44 288 GLU A O 1
ATOM 2244 N N . TYR A 1 289 ? 3.317 -2.445 14.108 1.00 94.81 289 TYR A N 1
ATOM 2245 C CA . TYR A 1 289 ? 1.973 -2.981 14.322 1.00 94.81 289 TYR A CA 1
ATOM 2246 C C . TYR A 1 289 ? 0.982 -2.391 13.319 1.00 94.81 289 TYR A C 1
ATOM 2248 O O . TYR A 1 289 ? 1.222 -1.325 12.751 1.00 94.81 289 TYR A O 1
ATOM 2256 N N . ALA A 1 290 ? -0.171 -3.045 13.186 1.00 97.31 290 ALA A N 1
ATOM 2257 C CA . ALA A 1 290 ? -1.384 -2.420 12.669 1.00 97.31 290 ALA A CA 1
ATOM 2258 C C . ALA A 1 290 ? -2.424 -2.264 13.791 1.00 97.31 290 ALA A C 1
ATOM 2260 O O . ALA A 1 290 ? -2.436 -3.018 14.768 1.00 97.31 290 ALA A O 1
ATOM 2261 N N . MET A 1 291 ? -3.300 -1.273 13.686 1.00 98.25 291 MET A N 1
ATOM 2262 C CA . MET A 1 291 ? -4.346 -0.983 14.667 1.00 98.25 291 MET A CA 1
ATOM 2263 C C . MET A 1 291 ? -5.611 -0.529 13.951 1.00 98.25 291 MET A C 1
ATOM 2265 O O . MET A 1 291 ? -5.505 0.210 12.986 1.00 98.25 291 MET A O 1
ATOM 2269 N N . PHE A 1 292 ? -6.792 -0.929 14.428 1.00 97.50 292 PHE A N 1
ATOM 2270 C CA . PHE A 1 292 ? -8.081 -0.469 13.888 1.00 97.50 292 PHE A CA 1
ATOM 2271 C C . PHE A 1 292 ? -9.221 -0.588 14.911 1.00 97.50 292 PHE A C 1
ATOM 2273 O O . PHE A 1 292 ? -9.119 -1.297 15.919 1.00 97.50 292 PHE A O 1
ATOM 2280 N N . GLY A 1 293 ? -10.317 0.128 14.666 1.00 98.12 293 GLY A N 1
ATOM 2281 C CA . GLY A 1 293 ? -11.521 0.106 15.491 1.00 98.12 293 GLY A CA 1
ATOM 2282 C C . GLY A 1 293 ? -12.345 -1.174 15.320 1.00 98.12 293 GLY A C 1
ATOM 2283 O O . GLY A 1 293 ? -12.474 -1.723 14.233 1.00 98.12 293 GLY A O 1
ATOM 2284 N N . GLU A 1 294 ? -12.961 -1.651 16.402 1.00 98.25 294 GLU A N 1
ATOM 2285 C CA . GLU A 1 294 ? -13.776 -2.877 16.405 1.00 98.25 294 GLU A CA 1
ATOM 2286 C C . GLU A 1 294 ? -14.999 -2.813 15.459 1.00 98.25 294 GLU A C 1
ATOM 2288 O O . GLU A 1 294 ? -15.461 -3.848 14.964 1.00 98.25 294 GLU A O 1
ATOM 2293 N N . ARG A 1 295 ? -15.582 -1.623 15.249 1.00 96.62 295 ARG A N 1
ATOM 2294 C CA . ARG A 1 295 ? -16.890 -1.474 14.590 1.00 96.62 295 ARG A CA 1
ATOM 2295 C C . ARG A 1 295 ? -16.946 -0.328 13.579 1.00 96.62 295 ARG A C 1
ATOM 2297 O O . ARG A 1 295 ? -16.429 0.762 13.816 1.00 96.62 295 ARG A O 1
ATOM 2304 N N . HIS A 1 296 ? -17.672 -0.578 12.500 1.00 96.50 296 HIS A N 1
ATOM 2305 C CA . HIS A 1 296 ? -18.104 0.396 11.507 1.00 96.50 296 HIS A CA 1
ATOM 2306 C C . HIS A 1 296 ? -19.540 0.787 11.885 1.00 96.50 296 HIS A C 1
ATOM 2308 O O . HIS A 1 296 ? -20.480 0.045 11.613 1.00 96.50 296 HIS A O 1
ATOM 2314 N N . GLU A 1 297 ? -19.697 1.887 12.630 1.00 94.81 297 GLU A N 1
ATOM 2315 C CA . GLU A 1 297 ? -20.964 2.318 13.249 1.00 94.81 297 GLU A CA 1
ATOM 2316 C C . GLU A 1 297 ? -21.770 1.183 13.925 1.00 94.81 297 GLU A C 1
ATOM 2318 O O . GLU A 1 297 ? -21.493 0.783 15.066 1.00 94.81 297 GLU A O 1
ATOM 2323 N N . ASP A 1 298 ? -22.800 0.669 13.249 1.00 94.00 298 ASP A N 1
ATOM 2324 C CA . ASP A 1 298 ? -23.734 -0.310 13.784 1.00 94.00 298 ASP A CA 1
ATOM 2325 C C . ASP A 1 298 ? -23.355 -1.776 13.510 1.00 94.00 298 ASP A C 1
ATOM 2327 O O . ASP A 1 298 ? -23.967 -2.654 14.123 1.00 94.00 298 ASP A O 1
ATOM 2331 N N . HIS A 1 299 ? -22.314 -2.049 12.717 1.00 96.19 299 HIS A N 1
ATOM 2332 C CA . HIS A 1 299 ? -21.799 -3.390 12.412 1.00 96.19 299 HIS A CA 1
ATOM 2333 C C . HIS A 1 299 ? -20.308 -3.547 12.771 1.00 96.19 299 HIS A C 1
ATOM 2335 O O . HIS A 1 299 ? -19.628 -2.589 13.126 1.00 96.19 299 HIS A O 1
ATOM 2341 N N . GLN A 1 300 ? -19.785 -4.776 12.779 1.00 96.62 300 GLN A N 1
ATOM 2342 C CA . GLN A 1 300 ? -18.353 -5.030 13.012 1.00 96.62 300 GLN A CA 1
ATOM 2343 C C . GLN A 1 300 ? -17.533 -4.475 11.841 1.00 96.62 300 GLN A C 1
ATOM 2345 O O . GLN A 1 300 ? -18.035 -4.436 10.713 1.00 96.62 300 GLN A O 1
ATOM 2350 N N . ALA A 1 301 ? -16.284 -4.081 12.101 1.00 96.88 301 ALA A N 1
ATOM 2351 C CA . ALA A 1 301 ? -15.351 -3.719 11.042 1.00 96.88 301 ALA A CA 1
ATOM 2352 C C . ALA A 1 301 ? -15.266 -4.821 9.972 1.00 96.88 301 ALA A C 1
ATOM 2354 O O . ALA A 1 301 ? -15.301 -6.023 10.269 1.00 96.88 301 ALA A O 1
ATOM 2355 N N . THR A 1 302 ? -15.239 -4.389 8.717 1.00 97.12 302 THR A N 1
ATOM 2356 C CA . THR A 1 302 ? -15.240 -5.249 7.530 1.00 97.12 302 THR A CA 1
ATOM 2357 C C . THR A 1 302 ? -13.812 -5.597 7.121 1.00 97.12 302 THR A C 1
ATOM 2359 O O . THR A 1 302 ? -12.867 -4.909 7.498 1.00 97.12 302 THR A O 1
ATOM 2362 N N . ILE A 1 303 ? -13.632 -6.675 6.356 1.00 97.56 303 ILE A N 1
ATOM 2363 C CA . ILE A 1 303 ? -12.291 -7.203 6.062 1.00 97.56 303 ILE A CA 1
ATOM 2364 C C . ILE A 1 303 ? -11.406 -6.244 5.261 1.00 97.56 303 ILE A C 1
ATOM 2366 O O . ILE A 1 303 ? -10.197 -6.282 5.440 1.00 97.56 303 ILE A O 1
ATOM 2370 N N . GLY A 1 304 ? -11.969 -5.383 4.409 1.00 97.75 304 GLY A N 1
ATOM 2371 C CA . GLY A 1 304 ? -11.190 -4.596 3.452 1.00 97.75 304 GLY A CA 1
ATOM 2372 C C . GLY A 1 304 ? -10.186 -3.635 4.082 1.00 97.75 304 GLY A C 1
ATOM 2373 O O . GLY A 1 304 ? -9.048 -3.578 3.626 1.00 97.75 304 GLY A O 1
ATOM 2374 N N . ILE A 1 305 ? -10.556 -2.973 5.182 1.00 95.69 305 ILE A N 1
ATOM 2375 C CA . ILE A 1 305 ? -9.618 -2.123 5.926 1.00 95.69 305 ILE A CA 1
ATOM 2376 C C . ILE A 1 305 ? -8.544 -2.961 6.635 1.00 95.69 305 ILE A C 1
ATOM 2378 O O . ILE A 1 305 ? -7.373 -2.613 6.616 1.00 95.69 305 ILE A O 1
ATOM 2382 N N . ILE A 1 306 ? -8.910 -4.134 7.162 1.00 97.50 306 ILE A N 1
ATOM 2383 C CA . ILE A 1 306 ? -7.972 -5.057 7.818 1.00 97.50 306 ILE A CA 1
ATOM 2384 C C . ILE A 1 306 ? -6.954 -5.607 6.806 1.00 97.50 306 ILE A C 1
ATOM 2386 O O . ILE A 1 306 ? -5.766 -5.678 7.105 1.00 97.50 306 ILE A O 1
ATOM 2390 N N . CYS A 1 307 ? -7.403 -5.965 5.600 1.00 98.31 307 CYS A N 1
ATOM 2391 C CA . CYS A 1 307 ? -6.541 -6.442 4.519 1.00 98.31 307 CYS A CA 1
ATOM 2392 C C . CYS A 1 307 ? -5.596 -5.339 4.022 1.00 98.31 307 CYS A C 1
ATOM 2394 O O . CYS A 1 307 ? -4.437 -5.630 3.750 1.00 98.31 307 CYS A O 1
ATOM 2396 N N . HIS A 1 308 ? -6.068 -4.090 3.946 1.00 97.62 308 HIS A N 1
ATOM 2397 C CA . HIS A 1 308 ? -5.263 -2.924 3.573 1.00 97.62 308 HIS A CA 1
ATOM 2398 C C . HIS A 1 308 ? -4.133 -2.670 4.589 1.00 97.62 308 HIS A C 1
ATOM 2400 O O . HIS A 1 308 ? -2.964 -2.684 4.209 1.00 97.62 308 HIS A O 1
ATOM 2406 N N . GLU A 1 309 ? -4.445 -2.589 5.892 1.00 96.00 309 GLU A N 1
ATOM 2407 C CA . GLU A 1 309 ? -3.414 -2.411 6.931 1.00 96.00 309 GLU A CA 1
ATOM 2408 C C . GLU A 1 309 ? -2.427 -3.592 7.004 1.00 96.00 309 GLU A C 1
ATOM 2410 O O . GLU A 1 309 ? -1.231 -3.403 7.240 1.00 96.00 309 GLU A O 1
ATOM 2415 N N . LEU A 1 310 ? -2.897 -4.823 6.763 1.00 96.12 310 LEU A N 1
ATOM 2416 C CA . LEU A 1 310 ? -2.022 -5.992 6.637 1.00 96.12 310 LEU A CA 1
ATOM 2417 C C . LEU A 1 310 ? -1.161 -5.948 5.365 1.00 96.12 310 LEU A C 1
ATOM 2419 O O . LEU A 1 310 ? -0.039 -6.444 5.395 1.00 96.12 310 LEU A O 1
ATOM 2423 N N . GLY A 1 311 ? -1.628 -5.311 4.287 1.00 94.62 311 GLY A N 1
ATOM 2424 C CA . GLY A 1 311 ? -0.839 -5.031 3.087 1.00 94.62 311 GLY A CA 1
ATOM 2425 C C . GLY A 1 311 ? 0.409 -4.200 3.395 1.00 94.62 311 GLY A C 1
ATOM 2426 O O . GLY A 1 311 ? 1.513 -4.573 2.998 1.00 94.62 311 GLY A O 1
ATOM 2427 N N . HIS A 1 312 ? 0.260 -3.133 4.185 1.00 91.31 312 HIS A N 1
ATOM 2428 C CA . HIS A 1 312 ? 1.395 -2.341 4.670 1.00 91.31 312 HIS A CA 1
ATOM 2429 C C . HIS A 1 312 ? 2.275 -3.119 5.659 1.00 91.31 312 HIS A C 1
ATOM 2431 O O . HIS A 1 312 ? 3.504 -3.092 5.563 1.00 91.31 312 HIS A O 1
ATOM 2437 N N . LEU A 1 313 ? 1.657 -3.797 6.634 1.00 91.50 313 LEU A N 1
ATOM 2438 C CA . LEU A 1 313 ? 2.373 -4.444 7.737 1.00 91.50 313 LEU A CA 1
ATOM 2439 C C . LEU A 1 313 ? 3.236 -5.619 7.253 1.00 91.50 313 LEU A C 1
ATOM 2441 O O . LEU A 1 313 ? 4.417 -5.684 7.590 1.00 91.50 313 LEU A O 1
ATOM 2445 N N . LEU A 1 314 ? 2.662 -6.519 6.452 1.00 90.75 314 LEU A N 1
ATOM 2446 C CA . LEU A 1 314 ? 3.311 -7.754 6.000 1.00 90.75 314 LEU A CA 1
ATOM 2447 C C . LEU A 1 314 ? 4.295 -7.532 4.844 1.00 90.75 314 LEU A C 1
ATOM 2449 O O . LEU A 1 314 ? 5.318 -8.216 4.769 1.00 90.75 314 LEU A O 1
ATOM 2453 N N . PHE A 1 315 ? 3.974 -6.604 3.938 1.00 87.12 315 PHE A N 1
ATOM 2454 C CA . PHE A 1 315 ? 4.573 -6.577 2.602 1.00 87.12 315 PHE A CA 1
ATOM 2455 C C . PHE A 1 315 ? 5.189 -5.244 2.164 1.00 87.12 315 PHE A C 1
ATOM 2457 O O . PHE A 1 315 ? 5.781 -5.188 1.090 1.00 87.12 315 PHE A O 1
ATOM 2464 N N . ASP A 1 316 ? 5.044 -4.173 2.948 1.00 84.88 316 ASP A N 1
ATOM 2465 C CA . ASP A 1 316 ? 5.504 -2.828 2.565 1.00 84.88 316 ASP A CA 1
ATOM 2466 C C . ASP A 1 316 ? 4.903 -2.269 1.263 1.00 84.88 316 ASP A C 1
ATOM 2468 O O . ASP A 1 316 ? 5.471 -1.386 0.616 1.00 84.88 316 ASP A O 1
ATOM 2472 N N . LEU A 1 317 ? 3.702 -2.727 0.892 1.00 89.06 317 LEU A N 1
ATOM 2473 C CA . LEU A 1 317 ? 2.950 -2.079 -0.177 1.00 89.06 317 LEU A CA 1
ATOM 2474 C C . LEU A 1 317 ? 2.618 -0.629 0.234 1.00 89.06 317 LEU A C 1
ATOM 2476 O O . LEU A 1 317 ? 2.119 -0.424 1.345 1.00 89.06 317 LEU A O 1
ATOM 2480 N N . PRO A 1 318 ? 2.868 0.376 -0.624 1.00 89.25 318 PRO A N 1
ATOM 2481 C CA . PRO A 1 318 ? 2.532 1.767 -0.340 1.00 89.25 318 PRO A CA 1
ATOM 2482 C C . PRO A 1 318 ? 1.034 2.032 -0.525 1.00 89.25 318 PRO A C 1
ATOM 2484 O O . PRO A 1 318 ? 0.325 1.253 -1.164 1.00 89.25 318 PRO A O 1
ATOM 2487 N N . ASP A 1 319 ? 0.572 3.179 -0.029 1.00 91.12 319 ASP A N 1
ATOM 2488 C CA . ASP A 1 319 ? -0.694 3.771 -0.464 1.00 91.12 319 ASP A CA 1
ATOM 2489 C C . ASP A 1 319 ? -0.615 4.136 -1.958 1.00 91.12 319 ASP A C 1
ATOM 2491 O O . ASP A 1 319 ? 0.321 4.805 -2.398 1.00 91.12 319 ASP A O 1
ATOM 2495 N N . LEU A 1 320 ? -1.606 3.696 -2.740 1.00 93.88 320 LEU A N 1
ATOM 2496 C CA . LEU A 1 320 ? -1.729 3.970 -4.182 1.00 93.88 320 LEU A CA 1
ATOM 2497 C C . LEU A 1 320 ? -2.900 4.914 -4.515 1.00 93.88 320 LEU A C 1
ATOM 2499 O O . LEU A 1 320 ? -3.217 5.150 -5.682 1.00 93.88 320 LEU A O 1
ATOM 2503 N N . TYR A 1 321 ? -3.545 5.478 -3.501 1.00 89.69 321 TYR A N 1
ATOM 2504 C CA . TYR A 1 321 ? -4.356 6.686 -3.633 1.00 89.69 321 TYR A CA 1
ATOM 2505 C C . TYR A 1 321 ? -3.483 7.916 -3.288 1.00 89.69 321 TYR A C 1
ATOM 2507 O O . TYR A 1 321 ? -2.442 7.781 -2.647 1.00 89.69 321 TYR A O 1
ATOM 2515 N N . ASP A 1 322 ? -3.902 9.126 -3.661 1.00 87.62 322 ASP A N 1
ATOM 2516 C CA . ASP A 1 322 ? -3.200 10.355 -3.261 1.00 87.62 322 ASP A CA 1
ATOM 2517 C C . ASP A 1 322 ? -3.571 10.786 -1.828 1.00 87.62 322 ASP A C 1
ATOM 2519 O O . ASP A 1 322 ? -4.712 11.174 -1.548 1.00 87.62 322 ASP A O 1
ATOM 2523 N N . ARG A 1 323 ? -2.596 10.768 -0.908 1.00 79.81 323 ARG A N 1
ATOM 2524 C CA . ARG A 1 323 ? -2.786 11.148 0.507 1.00 79.81 323 ARG A CA 1
ATOM 2525 C C . ARG A 1 323 ? -3.113 12.628 0.710 1.00 79.81 323 ARG A C 1
ATOM 2527 O O . ARG A 1 323 ? -3.699 12.988 1.731 1.00 79.81 323 ARG A O 1
ATOM 2534 N N . ARG A 1 324 ? -2.800 13.481 -0.268 1.00 76.88 324 ARG A N 1
ATOM 2535 C CA . ARG A 1 324 ? -3.117 14.918 -0.275 1.00 76.88 324 ARG A CA 1
ATOM 2536 C C . ARG A 1 324 ? -4.527 15.207 -0.797 1.00 76.88 324 ARG A C 1
ATOM 2538 O O . ARG A 1 324 ? -5.019 16.316 -0.599 1.00 76.88 324 ARG A O 1
ATOM 2545 N N . GLY A 1 325 ? -5.185 14.229 -1.426 1.00 77.31 325 GLY A N 1
ATOM 2546 C CA . GLY A 1 325 ? -6.550 14.348 -1.944 1.00 77.31 325 GLY A CA 1
ATOM 2547 C C . GLY A 1 325 ? -6.696 15.283 -3.147 1.00 77.31 325 GLY A C 1
ATOM 2548 O O . GLY A 1 325 ? -7.764 15.869 -3.332 1.00 77.31 325 GLY A O 1
ATOM 2549 N N . GLN A 1 326 ? -5.638 15.459 -3.941 1.00 81.62 326 GLN A N 1
ATOM 2550 C CA . GLN A 1 326 ? -5.664 16.174 -5.219 1.00 81.62 326 GLN A CA 1
ATOM 2551 C C . GLN A 1 326 ? -6.164 15.268 -6.354 1.00 81.62 326 GLN A C 1
ATOM 2553 O O . GLN A 1 326 ? -6.869 15.768 -7.225 1.00 81.62 326 GLN A O 1
ATOM 2558 N N . SER A 1 327 ? -5.884 13.960 -6.286 1.00 88.50 327 SER A N 1
ATOM 2559 C CA . SER A 1 327 ? -6.450 12.900 -7.141 1.00 88.50 327 SER A CA 1
ATOM 2560 C C . SER A 1 327 ? -7.050 11.746 -6.315 1.00 88.50 327 SER A C 1
ATOM 2562 O O . SER A 1 327 ? -7.048 11.773 -5.083 1.00 88.50 327 SER A O 1
ATOM 2564 N N . MET A 1 328 ? -7.553 10.707 -6.988 1.00 90.38 328 MET A N 1
ATOM 2565 C CA . MET A 1 328 ? -7.936 9.429 -6.366 1.00 90.38 328 MET A CA 1
ATOM 2566 C C . MET A 1 328 ? -6.828 8.361 -6.412 1.00 90.38 328 MET A C 1
ATOM 2568 O O . MET A 1 328 ? -7.032 7.260 -5.886 1.00 90.38 328 MET A O 1
ATOM 2572 N N . GLY A 1 329 ? -5.689 8.643 -7.060 1.00 93.69 329 GLY A N 1
ATOM 2573 C CA . GLY A 1 329 ? -4.737 7.621 -7.516 1.00 93.69 329 GLY A CA 1
ATOM 2574 C C . GLY A 1 329 ? -5.455 6.479 -8.247 1.00 93.69 329 GLY A C 1
ATOM 2575 O O . GLY A 1 329 ? -6.370 6.724 -9.026 1.00 93.69 329 GLY A O 1
ATOM 2576 N N . ILE A 1 330 ? -5.147 5.222 -7.913 1.00 96.25 330 ILE A N 1
ATOM 2577 C CA . ILE A 1 330 ? -5.756 4.039 -8.561 1.00 96.25 330 ILE A CA 1
ATOM 2578 C C . ILE A 1 330 ? -7.262 3.836 -8.274 1.00 96.25 330 ILE A C 1
ATOM 2580 O O . ILE A 1 330 ? -7.854 2.837 -8.695 1.00 96.25 330 ILE A O 1
ATOM 2584 N N . GLY A 1 331 ? -7.890 4.720 -7.491 1.00 95.69 331 GLY A N 1
ATOM 2585 C CA . GLY A 1 331 ? -9.316 4.668 -7.181 1.00 95.69 331 GLY A CA 1
ATOM 2586 C C . GLY A 1 331 ? -9.759 3.326 -6.599 1.00 95.69 331 GLY A C 1
ATOM 2587 O O . GLY A 1 331 ? -9.098 2.741 -5.740 1.00 95.69 331 GLY A O 1
ATOM 2588 N N . ARG A 1 332 ? -10.917 2.831 -7.039 1.00 97.06 332 ARG A N 1
ATOM 2589 C CA . ARG A 1 332 ? -11.529 1.591 -6.530 1.00 97.06 332 ARG A CA 1
ATOM 2590 C C . ARG A 1 332 ? -10.985 0.301 -7.159 1.00 97.06 332 ARG A C 1
ATOM 2592 O O . ARG A 1 332 ? -11.528 -0.764 -6.862 1.00 97.06 332 ARG A O 1
ATOM 2599 N N . TRP A 1 333 ? -9.932 0.364 -7.975 1.00 98.25 333 TRP A N 1
ATOM 2600 C CA . TRP A 1 333 ? -9.410 -0.787 -8.726 1.00 98.25 333 TRP A CA 1
ATOM 2601 C C . TRP A 1 333 ? -8.466 -1.710 -7.950 1.00 98.25 333 TRP A C 1
ATOM 2603 O O . TRP A 1 333 ? -8.311 -2.875 -8.324 1.00 98.25 333 TRP A O 1
ATOM 2613 N N . GLY A 1 334 ? -7.863 -1.233 -6.858 1.00 98.06 334 GLY A N 1
ATOM 2614 C CA . GLY A 1 334 ? -6.933 -2.026 -6.052 1.00 98.06 334 GLY A CA 1
ATOM 2615 C C . GLY A 1 334 ? -7.059 -1.802 -4.549 1.00 98.06 334 GLY A C 1
ATOM 2616 O O . GLY A 1 334 ? -7.485 -0.737 -4.101 1.00 98.06 334 GLY A O 1
ATOM 2617 N N . LEU A 1 335 ? -6.659 -2.813 -3.768 1.00 98.38 335 LEU A N 1
ATOM 2618 C CA . LEU A 1 335 ? -6.671 -2.790 -2.296 1.00 98.38 335 LEU A CA 1
ATOM 2619 C C . LEU A 1 335 ? -5.981 -1.561 -1.695 1.00 98.38 335 LEU A C 1
ATOM 2621 O O . LEU A 1 335 ? -6.507 -0.966 -0.759 1.00 98.38 335 LEU A O 1
ATOM 2625 N N . MET A 1 336 ? -4.817 -1.193 -2.237 1.00 96.25 336 MET A N 1
ATOM 2626 C CA . MET A 1 336 ? -3.995 -0.080 -1.746 1.00 96.25 336 MET A CA 1
ATOM 2627 C C . MET A 1 336 ? -4.523 1.301 -2.172 1.00 96.25 336 MET A C 1
ATOM 2629 O O . MET A 1 336 ? -3.944 2.323 -1.823 1.00 96.25 336 MET A O 1
ATOM 2633 N N . GLY A 1 337 ? -5.610 1.337 -2.945 1.00 94.88 337 GLY A N 1
ATOM 2634 C CA . GLY A 1 337 ? -6.377 2.539 -3.244 1.00 94.88 337 GLY A CA 1
ATOM 2635 C C . GLY A 1 337 ? -7.663 2.586 -2.420 1.00 94.88 337 GLY A C 1
ATOM 2636 O O . GLY A 1 337 ? -7.748 2.096 -1.297 1.00 94.88 337 GLY A O 1
ATOM 2637 N N . LEU A 1 338 ? -8.731 3.100 -3.023 1.00 94.44 338 LEU A N 1
ATOM 2638 C CA . LEU A 1 338 ? -10.083 3.078 -2.456 1.00 94.44 338 LEU A CA 1
ATOM 2639 C C . LEU A 1 338 ? -10.775 1.707 -2.605 1.00 94.44 338 LEU A C 1
ATOM 2641 O O . LEU A 1 338 ? -11.899 1.529 -2.127 1.00 94.44 338 LEU A O 1
ATOM 2645 N N . GLY A 1 339 ? -10.129 0.730 -3.253 1.00 97.25 339 GLY A N 1
ATOM 2646 C CA . GLY A 1 339 ? -10.661 -0.620 -3.453 1.00 97.25 339 GLY A CA 1
ATOM 2647 C C . GLY A 1 339 ? -10.870 -1.398 -2.151 1.00 97.25 339 GLY A C 1
ATOM 2648 O O . GLY A 1 339 ? -11.732 -2.275 -2.113 1.00 97.25 339 GLY A O 1
ATOM 2649 N N . GLY A 1 340 ? -10.191 -1.025 -1.057 1.00 96.62 340 GLY A N 1
ATOM 2650 C CA . GLY A 1 340 ? -10.458 -1.541 0.294 1.00 96.62 340 GLY A CA 1
ATOM 2651 C C . GLY A 1 340 ? -11.896 -1.304 0.788 1.00 96.62 340 GLY A C 1
ATOM 2652 O O . GLY A 1 340 ? -12.377 -2.034 1.653 1.00 96.62 340 GLY A O 1
ATOM 2653 N N . TRP A 1 341 ? -12.632 -0.352 0.200 1.00 96.50 341 TRP A N 1
ATOM 2654 C CA . TRP A 1 341 ? -14.042 -0.091 0.513 1.00 96.50 341 TRP A CA 1
ATOM 2655 C C . TRP A 1 341 ? -15.052 -0.792 -0.407 1.00 96.50 341 TRP A C 1
ATOM 2657 O O . TRP A 1 341 ? -16.263 -0.615 -0.237 1.00 96.50 341 TRP A O 1
ATOM 2667 N N . ASN A 1 342 ? -14.602 -1.609 -1.362 1.00 97.50 342 ASN A N 1
ATOM 2668 C CA . ASN A 1 342 ? -15.501 -2.262 -2.309 1.00 97.50 342 ASN A CA 1
ATOM 2669 C C . ASN A 1 342 ? -16.477 -3.251 -1.649 1.00 97.50 342 ASN A C 1
ATOM 2671 O O . ASN A 1 342 ? -16.267 -3.792 -0.557 1.00 97.50 342 ASN A O 1
ATOM 2675 N N . SER A 1 343 ? -17.624 -3.411 -2.307 1.00 95.44 343 SER A N 1
ATOM 2676 C CA . SER A 1 343 ? -18.719 -4.267 -1.868 1.00 95.44 343 SER A CA 1
ATOM 2677 C C . SER A 1 343 ? -19.682 -4.509 -3.023 1.00 95.44 343 SER A C 1
ATOM 2679 O O . SER A 1 343 ? -20.162 -3.552 -3.631 1.00 95.44 343 SER A O 1
ATOM 2681 N N . SER A 1 344 ? -19.981 -5.776 -3.305 1.00 93.31 344 SER A N 1
ATOM 2682 C CA . SER A 1 344 ? -21.078 -6.181 -4.192 1.00 93.31 344 SER A CA 1
ATOM 2683 C C . SER A 1 344 ? -22.404 -6.340 -3.440 1.00 93.31 344 SER A C 1
ATOM 2685 O O . SER A 1 344 ? -23.477 -6.172 -4.022 1.00 93.31 344 SER A O 1
ATOM 2687 N N . ALA A 1 345 ? -22.346 -6.634 -2.136 1.00 88.25 345 ALA A N 1
ATOM 2688 C CA . ALA A 1 345 ? -23.504 -6.765 -1.262 1.00 88.25 345 ALA A CA 1
ATOM 2689 C C . ALA A 1 345 ? -23.154 -6.539 0.222 1.00 88.25 345 ALA A C 1
ATOM 2691 O O . ALA A 1 345 ? -22.089 -6.915 0.716 1.00 88.25 345 ALA A O 1
ATOM 2692 N N . GLY A 1 346 ? -24.117 -5.997 0.971 1.00 90.81 346 GLY A N 1
ATOM 2693 C CA . GLY A 1 346 ? -23.968 -5.733 2.400 1.00 90.81 346 GLY A CA 1
ATOM 2694 C C . GLY A 1 346 ? -23.248 -4.413 2.667 1.00 90.81 346 GLY A C 1
ATOM 2695 O O . GLY A 1 346 ? -23.640 -3.377 2.138 1.00 90.81 346 GLY A O 1
ATOM 2696 N N . HIS A 1 347 ? -22.234 -4.447 3.528 1.00 94.56 347 HIS A N 1
ATOM 2697 C CA . HIS A 1 347 ? -21.512 -3.260 3.976 1.00 94.56 347 HIS A CA 1
ATOM 2698 C C . HIS A 1 347 ? -20.305 -2.969 3.077 1.00 94.56 347 HIS A C 1
ATOM 2700 O O . HIS A 1 347 ? -19.756 -3.874 2.443 1.00 94.56 347 HIS A O 1
ATOM 2706 N N . ALA A 1 348 ? -19.888 -1.705 3.012 1.00 95.81 348 ALA A N 1
ATOM 2707 C CA . ALA A 1 348 ? -18.677 -1.306 2.300 1.00 95.81 348 ALA A CA 1
ATOM 2708 C C . ALA A 1 348 ? -17.432 -1.954 2.929 1.00 95.81 348 ALA A C 1
ATOM 2710 O O . ALA A 1 348 ? -17.338 -2.049 4.151 1.00 95.81 348 ALA A O 1
ATOM 2711 N N . GLY A 1 349 ? -16.498 -2.413 2.095 1.00 96.38 349 GLY A N 1
ATOM 2712 C CA . GLY A 1 349 ? -15.309 -3.164 2.508 1.00 96.38 349 GLY A CA 1
ATOM 2713 C C . GLY A 1 349 ? -15.555 -4.642 2.839 1.00 96.38 349 GLY A C 1
ATOM 2714 O O . GLY A 1 349 ? -14.677 -5.278 3.421 1.00 96.38 349 GLY A O 1
ATOM 2715 N N . ASN A 1 350 ? -16.726 -5.201 2.506 1.00 95.56 350 ASN A N 1
ATOM 2716 C CA . ASN A 1 350 ? -16.977 -6.651 2.564 1.00 95.56 350 ASN A CA 1
ATOM 2717 C C . ASN A 1 350 ? -16.321 -7.418 1.405 1.00 95.56 350 ASN A C 1
ATOM 2719 O O . ASN A 1 350 ? -15.994 -8.587 1.569 1.00 95.56 350 ASN A O 1
ATOM 2723 N N . LYS A 1 351 ? -16.169 -6.781 0.239 1.00 97.06 351 LYS A N 1
ATOM 2724 C CA . LYS A 1 351 ? -15.556 -7.365 -0.962 1.00 97.06 351 LYS A CA 1
ATOM 2725 C C . LYS A 1 351 ? -14.485 -6.400 -1.476 1.00 97.06 351 LYS A C 1
ATOM 2727 O O . LYS A 1 351 ? -14.742 -5.694 -2.452 1.00 97.06 351 LYS A O 1
ATOM 2732 N N . PRO A 1 352 ? -13.360 -6.255 -0.748 1.00 97.88 352 PRO A N 1
ATOM 2733 C CA . PRO A 1 352 ? -12.258 -5.402 -1.175 1.00 97.88 352 PRO A CA 1
ATOM 2734 C C . PRO A 1 352 ? -11.713 -5.869 -2.526 1.00 97.88 352 PRO A C 1
ATOM 2736 O O . PRO A 1 352 ? -11.644 -7.068 -2.776 1.00 97.88 352 PRO A O 1
ATOM 2739 N N . ALA A 1 353 ? -11.291 -4.928 -3.372 1.00 98.31 353 ALA A N 1
ATOM 2740 C CA . ALA A 1 353 ? -10.628 -5.259 -4.632 1.00 98.31 353 ALA A CA 1
ATOM 2741 C C . ALA A 1 353 ? -9.398 -6.152 -4.404 1.00 98.31 353 ALA A C 1
ATOM 2743 O O . ALA A 1 353 ? -8.701 -6.025 -3.390 1.00 98.31 353 ALA A O 1
ATOM 2744 N N . HIS A 1 354 ? -9.077 -6.990 -5.384 1.00 98.06 354 HIS A N 1
ATOM 2745 C CA . HIS A 1 354 ? -7.759 -7.603 -5.486 1.00 98.06 354 HIS A CA 1
ATOM 2746 C C . HIS A 1 354 ? -6.644 -6.554 -5.475 1.00 98.06 354 HIS A C 1
ATOM 2748 O O . HIS A 1 354 ? -6.818 -5.394 -5.857 1.00 98.06 354 HIS A O 1
ATOM 2754 N N . MET A 1 355 ? -5.472 -6.981 -5.020 1.00 98.12 355 MET A N 1
ATOM 2755 C CA . MET A 1 355 ? -4.231 -6.261 -5.267 1.00 98.12 355 MET A CA 1
ATOM 2756 C C . MET A 1 355 ? -4.007 -6.151 -6.781 1.00 98.12 355 MET A C 1
ATOM 2758 O O . MET A 1 355 ? -4.210 -7.132 -7.500 1.00 98.12 355 MET A O 1
ATOM 2762 N N . LEU A 1 356 ? -3.577 -4.975 -7.251 1.00 98.12 356 LEU A N 1
ATOM 2763 C CA . LEU A 1 356 ? -3.190 -4.781 -8.652 1.00 98.12 356 LEU A CA 1
ATOM 2764 C C . LEU A 1 356 ? -2.028 -5.711 -9.019 1.00 98.12 356 LEU A C 1
ATOM 2766 O O . LEU A 1 356 ? -1.235 -6.093 -8.156 1.00 98.12 356 LEU A O 1
ATOM 2770 N N . GLY A 1 357 ? -1.873 -6.003 -10.306 1.00 97.50 357 GLY A N 1
ATOM 2771 C CA . GLY A 1 357 ? -0.776 -6.785 -10.867 1.00 97.50 357 GLY A CA 1
ATOM 2772 C C . GLY A 1 357 ? 0.597 -6.258 -10.453 1.00 97.50 357 GLY A C 1
ATOM 2773 O O . GLY A 1 357 ? 1.451 -7.062 -10.100 1.00 97.50 357 GLY A O 1
ATOM 2774 N N . TRP A 1 358 ? 0.770 -4.932 -10.370 1.00 95.75 358 TRP A N 1
ATOM 2775 C CA . TRP A 1 358 ? 1.983 -4.308 -9.820 1.00 95.75 358 TRP A CA 1
ATOM 2776 C C . TRP A 1 358 ? 2.237 -4.720 -8.365 1.00 95.75 358 TRP A C 1
ATOM 2778 O O . TRP A 1 358 ? 3.319 -5.187 -8.028 1.00 95.75 358 TRP A O 1
ATOM 2788 N N . SER A 1 359 ? 1.228 -4.615 -7.495 1.00 95.38 359 SER A N 1
ATOM 2789 C CA . SER A 1 359 ? 1.363 -5.039 -6.100 1.00 95.38 359 SER A CA 1
ATOM 2790 C C . SER A 1 359 ? 1.664 -6.537 -6.017 1.00 95.38 359 SER A C 1
ATOM 2792 O O . SER A 1 359 ? 2.598 -6.929 -5.327 1.00 95.38 359 SER A O 1
ATOM 2794 N N . LYS A 1 360 ? 0.933 -7.379 -6.765 1.00 95.69 360 LYS A N 1
ATOM 2795 C CA . LYS A 1 360 ? 1.158 -8.834 -6.802 1.00 95.69 360 LYS A CA 1
ATOM 2796 C C . LYS A 1 360 ? 2.541 -9.219 -7.346 1.00 95.69 360 LYS A C 1
ATOM 2798 O O . LYS A 1 360 ? 3.076 -10.242 -6.923 1.00 95.69 360 LYS A O 1
ATOM 2803 N N . GLU A 1 361 ? 3.113 -8.422 -8.245 1.00 93.12 361 GLU A N 1
ATOM 2804 C CA . GLU A 1 361 ? 4.497 -8.545 -8.711 1.00 93.12 361 GLU A CA 1
ATOM 2805 C C . GLU A 1 361 ? 5.491 -8.234 -7.586 1.00 93.12 361 GLU A C 1
ATOM 2807 O O . GLU A 1 361 ? 6.348 -9.071 -7.309 1.00 93.12 361 GLU A O 1
ATOM 2812 N N . GLN A 1 362 ? 5.335 -7.112 -6.867 1.00 88.00 362 GLN A N 1
ATOM 2813 C CA . GLN A 1 362 ? 6.200 -6.790 -5.718 1.00 88.00 362 GLN A CA 1
ATOM 2814 C C . GLN A 1 362 ? 6.142 -7.865 -4.619 1.00 88.00 362 GLN A C 1
ATOM 2816 O O . GLN A 1 362 ? 7.135 -8.110 -3.932 1.00 88.00 362 GLN A O 1
ATOM 2821 N N . LEU A 1 363 ? 4.993 -8.541 -4.472 1.00 88.38 363 LEU A N 1
ATOM 2822 C CA . LEU A 1 363 ? 4.835 -9.665 -3.546 1.00 88.38 363 LEU A CA 1
ATOM 2823 C C . LEU A 1 363 ? 5.457 -10.972 -4.047 1.00 88.38 363 LEU A C 1
ATOM 2825 O O . LEU A 1 363 ? 5.631 -11.878 -3.240 1.00 88.38 363 LEU A O 1
ATOM 2829 N N . GLY A 1 364 ? 5.740 -11.115 -5.345 1.00 89.19 364 GLY A N 1
ATOM 2830 C CA . GLY A 1 364 ? 6.100 -12.389 -5.978 1.00 89.19 364 GLY A CA 1
ATOM 2831 C C . GLY A 1 364 ? 4.918 -13.349 -6.204 1.00 89.19 364 GLY A C 1
ATOM 2832 O O . GLY A 1 364 ? 5.125 -14.506 -6.567 1.00 89.19 364 GLY A O 1
ATOM 2833 N N . PHE A 1 365 ? 3.671 -12.900 -6.005 1.00 92.50 365 PHE A N 1
ATOM 2834 C CA . PHE A 1 365 ? 2.462 -13.685 -6.306 1.00 92.50 365 PHE A CA 1
ATOM 2835 C C . PHE A 1 365 ? 2.216 -13.813 -7.816 1.00 92.50 365 PHE A C 1
ATOM 2837 O O . PHE A 1 365 ? 1.579 -14.767 -8.261 1.00 92.50 365 PHE A O 1
ATOM 2844 N N . VAL A 1 366 ? 2.702 -12.853 -8.604 1.00 93.12 366 VAL A N 1
ATOM 2845 C CA . VAL A 1 366 ? 2.645 -12.844 -10.070 1.00 93.12 366 VAL A CA 1
ATOM 2846 C C . VAL A 1 366 ? 4.037 -12.541 -10.616 1.00 93.12 366 VAL A C 1
ATOM 2848 O O . VAL A 1 366 ? 4.731 -11.680 -10.090 1.00 93.12 366 VAL A O 1
ATOM 2851 N N . GLN A 1 367 ? 4.419 -13.207 -11.704 1.00 93.06 367 GLN A N 1
ATOM 2852 C CA . GLN A 1 367 ? 5.531 -12.786 -12.554 1.00 93.06 367 GLN A CA 1
ATOM 2853 C C . GLN A 1 367 ? 4.938 -12.356 -13.904 1.00 93.06 367 GLN A C 1
ATOM 2855 O O . GLN A 1 367 ? 4.462 -13.229 -14.636 1.00 93.06 367 GLN A O 1
ATOM 2860 N N . PRO A 1 368 ? 4.908 -11.053 -14.243 1.00 94.44 368 PRO A N 1
ATOM 2861 C CA . PRO A 1 368 ? 4.341 -10.603 -15.509 1.00 94.44 368 PRO A CA 1
ATOM 2862 C C . PRO A 1 368 ? 5.047 -11.223 -16.721 1.00 94.44 368 PRO A C 1
ATOM 2864 O O . PRO A 1 368 ? 6.273 -11.295 -16.789 1.00 94.44 368 PRO A O 1
ATOM 2867 N N . GLY A 1 369 ? 4.270 -11.655 -17.714 1.00 92.12 369 GLY A N 1
ATOM 2868 C CA . GLY A 1 369 ? 4.811 -12.043 -19.014 1.00 92.12 369 GLY A CA 1
ATOM 2869 C C . GLY A 1 369 ? 5.163 -10.800 -19.829 1.00 92.12 369 GLY A C 1
ATOM 2870 O O . GLY A 1 369 ? 4.394 -9.847 -19.841 1.00 92.12 369 GLY A O 1
ATOM 2871 N N . HIS A 1 370 ? 6.289 -10.788 -20.544 1.00 87.88 370 HIS A N 1
ATOM 2872 C CA . HIS A 1 370 ? 6.693 -9.617 -21.335 1.00 87.88 370 HIS A CA 1
ATOM 2873 C C . HIS A 1 370 ? 6.172 -9.671 -22.779 1.00 87.88 370 HIS A C 1
ATOM 2875 O O . HIS A 1 370 ? 6.348 -10.676 -23.484 1.00 87.88 370 HIS A O 1
ATOM 2881 N N . ALA A 1 371 ? 5.616 -8.556 -23.257 1.00 84.88 371 ALA A N 1
ATOM 2882 C CA . ALA A 1 371 ? 5.260 -8.371 -24.660 1.00 84.88 371 ALA A CA 1
ATOM 2883 C C . ALA A 1 371 ? 6.478 -8.529 -25.591 1.00 84.88 371 ALA A C 1
ATOM 2885 O O . ALA A 1 371 ? 7.588 -8.089 -25.293 1.00 84.88 371 ALA A O 1
ATOM 2886 N N . GLN A 1 372 ? 6.256 -9.170 -26.740 1.00 80.25 372 GLN A N 1
ATOM 2887 C CA . GLN A 1 372 ? 7.293 -9.501 -27.721 1.00 80.25 372 GLN A CA 1
ATOM 2888 C C . GLN A 1 372 ? 7.273 -8.529 -28.907 1.00 80.25 372 GLN A C 1
ATOM 2890 O O . GLN A 1 372 ? 6.221 -8.000 -29.267 1.00 80.25 372 GLN A O 1
ATOM 2895 N N . GLU A 1 373 ? 8.427 -8.329 -29.550 1.00 80.31 373 GLU A N 1
ATOM 2896 C CA . GLU A 1 373 ? 8.524 -7.529 -30.776 1.00 80.31 373 GLU A CA 1
ATOM 2897 C C . GLU A 1 373 ? 7.688 -8.130 -31.921 1.00 80.31 373 GLU A C 1
ATOM 2899 O O . GLU A 1 373 ? 7.620 -9.347 -32.110 1.00 80.31 373 GLU A O 1
ATOM 2904 N N . GLY A 1 374 ? 7.086 -7.264 -32.739 1.00 84.12 374 GLY A N 1
ATOM 2905 C CA . GLY A 1 374 ? 6.250 -7.670 -33.861 1.00 84.12 374 GLY A CA 1
ATOM 2906 C C . GLY A 1 374 ? 4.784 -7.754 -33.460 1.00 84.12 374 GLY A C 1
ATOM 2907 O O . GLY A 1 374 ? 4.322 -6.953 -32.659 1.00 84.12 374 GLY A O 1
ATOM 2908 N N . ARG A 1 375 ? 4.023 -8.664 -34.082 1.00 87.88 375 ARG A N 1
ATOM 2909 C CA . ARG A 1 375 ? 2.599 -8.887 -33.781 1.00 87.88 375 ARG A CA 1
ATOM 2910 C C . ARG A 1 375 ? 2.423 -10.178 -32.996 1.00 87.88 375 ARG A C 1
ATOM 2912 O O . ARG A 1 375 ? 2.923 -11.213 -33.434 1.00 87.88 375 ARG A O 1
ATOM 2919 N N . SER A 1 376 ? 1.655 -10.123 -31.918 1.00 88.94 376 SER A N 1
ATOM 2920 C CA . SER A 1 376 ? 1.309 -11.276 -31.089 1.00 88.94 376 SER A CA 1
ATOM 2921 C C . SER A 1 376 ? -0.139 -11.191 -30.604 1.00 88.94 376 SER A C 1
ATOM 2923 O O . SER A 1 376 ? -0.744 -10.119 -30.595 1.00 88.94 376 SER A O 1
ATOM 2925 N N . THR A 1 377 ? -0.678 -12.341 -30.205 1.00 90.56 377 THR A N 1
ATOM 2926 C CA . THR A 1 377 ? -1.946 -12.450 -29.476 1.00 90.56 377 THR A CA 1
ATOM 2927 C C . THR A 1 377 ? -1.618 -12.953 -28.076 1.00 90.56 377 THR A C 1
ATOM 2929 O O . THR A 1 377 ? -0.966 -13.990 -27.938 1.00 90.56 377 THR A O 1
ATOM 2932 N N . VAL A 1 378 ? -2.044 -12.224 -27.049 1.00 92.25 378 VAL A N 1
ATOM 2933 C CA . VAL A 1 378 ? -1.879 -12.585 -25.635 1.00 92.25 378 VAL A CA 1
ATOM 2934 C C . VAL A 1 378 ? -3.225 -13.027 -25.072 1.00 92.25 378 VAL A C 1
ATOM 2936 O O . VAL A 1 378 ? -4.268 -12.515 -25.474 1.00 92.25 378 VAL A O 1
ATOM 2939 N N . ARG A 1 379 ? -3.196 -13.987 -24.143 1.00 94.94 379 ARG A N 1
ATOM 2940 C CA . ARG A 1 379 ? -4.373 -14.461 -23.412 1.00 94.94 379 ARG A CA 1
ATOM 2941 C C . ARG A 1 379 ? -4.213 -14.220 -21.928 1.00 94.94 379 ARG A C 1
ATOM 2943 O O . ARG A 1 379 ? -3.219 -14.669 -21.368 1.00 94.94 379 ARG A O 1
ATOM 2950 N N . LEU A 1 380 ? -5.203 -13.572 -21.322 1.00 96.31 380 LEU A N 1
ATOM 2951 C CA . LEU A 1 380 ? -5.246 -13.314 -19.885 1.00 96.31 380 LEU A CA 1
ATOM 2952 C C . LEU A 1 380 ? -6.535 -13.897 -19.288 1.00 96.31 380 LEU A C 1
ATOM 2954 O O . LEU A 1 380 ? -7.647 -13.470 -19.621 1.00 96.31 380 LEU A O 1
ATOM 2958 N N . ARG A 1 381 ? -6.408 -14.887 -18.401 1.00 97.31 381 ARG A N 1
ATOM 2959 C CA . ARG A 1 381 ? -7.472 -15.237 -17.442 1.00 97.31 381 ARG A CA 1
ATOM 2960 C C . ARG A 1 381 ? -7.630 -14.093 -16.436 1.00 97.31 381 ARG A C 1
ATOM 2962 O O . ARG A 1 381 ? -6.768 -13.223 -16.355 1.00 97.31 381 ARG A O 1
ATOM 2969 N N . ALA A 1 382 ? -8.735 -14.067 -15.695 1.00 97.06 382 ALA A N 1
ATOM 2970 C CA . ALA A 1 382 ? -8.940 -13.020 -14.698 1.00 97.06 382 ALA A CA 1
ATOM 2971 C C . ALA A 1 382 ? -7.879 -13.083 -13.583 1.00 97.06 382 ALA A C 1
ATOM 2973 O O . ALA A 1 382 ? -7.493 -14.173 -13.165 1.00 97.06 382 ALA A O 1
ATOM 2974 N N . LEU A 1 383 ? -7.469 -11.928 -13.049 1.00 96.94 383 LEU A N 1
ATOM 2975 C CA . LEU A 1 383 ? -6.496 -11.799 -11.949 1.00 96.94 383 LEU A CA 1
ATOM 2976 C C . LEU A 1 383 ? -7.013 -12.363 -10.601 1.00 96.94 383 LEU A C 1
ATOM 2978 O O . LEU A 1 383 ? -6.263 -12.488 -9.626 1.00 96.94 383 LEU A O 1
ATOM 2982 N N . SER A 1 384 ? -8.307 -12.680 -10.535 1.00 95.56 384 SER A N 1
ATOM 2983 C CA . SER A 1 384 ? -8.957 -13.466 -9.479 1.00 95.56 384 SER A CA 1
ATOM 2984 C C . SER A 1 384 ? -8.796 -14.981 -9.665 1.00 95.56 384 SER A C 1
ATOM 2986 O O . SER A 1 384 ? -8.799 -15.724 -8.692 1.00 95.56 384 SER A O 1
ATOM 2988 N N . GLU A 1 385 ? -8.598 -15.448 -10.900 1.00 94.75 385 GLU A N 1
ATOM 2989 C CA . GLU A 1 385 ? -8.553 -16.870 -11.267 1.00 94.75 385 GLU A CA 1
ATOM 2990 C C . GLU A 1 385 ? -7.122 -17.377 -11.556 1.00 94.75 385 GLU A C 1
ATOM 2992 O O . GLU A 1 385 ? -6.848 -18.565 -11.377 1.00 94.75 385 GLU A O 1
ATOM 2997 N N . ALA A 1 386 ? -6.203 -16.517 -12.020 1.00 95.19 386 ALA A N 1
ATOM 2998 C CA . ALA A 1 386 ? -4.822 -16.896 -12.335 1.00 95.19 386 ALA A CA 1
ATOM 2999 C C . ALA A 1 386 ? -3.822 -15.726 -12.320 1.00 95.19 386 ALA A C 1
ATOM 3001 O O . ALA A 1 386 ? -4.186 -14.560 -12.456 1.00 95.19 386 ALA A O 1
ATOM 3002 N N . ALA A 1 387 ? -2.532 -16.071 -12.247 1.00 95.06 387 ALA A N 1
ATOM 3003 C CA . ALA A 1 387 ? -1.387 -15.158 -12.273 1.00 95.06 387 ALA A CA 1
ATOM 3004 C C . ALA A 1 387 ? -1.065 -14.570 -13.669 1.00 95.06 387 ALA A C 1
ATOM 3006 O O . ALA A 1 387 ? 0.102 -14.439 -14.034 1.00 95.06 387 ALA A O 1
ATOM 3007 N N . ASP A 1 388 ? -2.085 -14.236 -14.460 1.00 96.81 388 ASP A N 1
ATOM 3008 C CA . ASP A 1 388 ? -1.926 -13.751 -15.834 1.00 96.81 388 ASP A CA 1
ATOM 3009 C C . ASP A 1 388 ? -1.878 -12.210 -15.867 1.00 96.81 388 ASP A C 1
ATOM 3011 O O . ASP A 1 388 ? -2.912 -11.542 -15.843 1.00 96.81 388 ASP A O 1
ATOM 3015 N N . VAL A 1 389 ? -0.672 -11.641 -15.966 1.00 97.75 389 VAL A N 1
ATOM 3016 C CA . VAL A 1 389 ? -0.431 -10.204 -16.214 1.00 97.75 389 VAL A CA 1
ATOM 3017 C C . VAL A 1 389 ? 0.546 -10.055 -17.378 1.00 97.75 389 VAL A C 1
ATOM 3019 O O . VAL A 1 389 ? 1.523 -10.801 -17.466 1.00 97.75 389 VAL A O 1
ATOM 3022 N N . LEU A 1 390 ? 0.298 -9.092 -18.268 1.00 95.12 390 LEU A N 1
ATOM 3023 C CA . LEU A 1 390 ? 1.205 -8.740 -19.363 1.00 95.12 390 LEU A CA 1
ATOM 3024 C C . LEU A 1 390 ? 1.914 -7.416 -19.061 1.00 95.12 390 LEU A C 1
ATOM 3026 O O . LEU A 1 390 ? 1.258 -6.387 -18.934 1.00 95.12 390 LEU A O 1
ATOM 3030 N N . GLU A 1 391 ? 3.243 -7.428 -19.046 1.00 92.88 391 GLU A N 1
ATOM 3031 C CA . GLU A 1 391 ? 4.068 -6.223 -19.056 1.00 92.88 391 GLU A CA 1
ATOM 3032 C C . GLU A 1 391 ? 4.367 -5.762 -20.488 1.00 92.88 391 GLU A C 1
ATOM 3034 O O . GLU A 1 391 ? 4.800 -6.542 -21.346 1.00 92.88 391 GLU A O 1
ATOM 3039 N N . ILE A 1 392 ? 4.220 -4.458 -20.721 1.00 87.38 392 ILE A N 1
ATOM 3040 C CA . ILE A 1 392 ? 4.681 -3.769 -21.923 1.00 87.38 392 ILE A CA 1
ATOM 3041 C C . ILE A 1 392 ? 5.615 -2.613 -21.515 1.00 87.38 392 ILE A C 1
ATOM 3043 O O . ILE A 1 392 ? 5.136 -1.553 -21.107 1.00 87.38 392 ILE A O 1
ATOM 3047 N N . PRO A 1 393 ? 6.946 -2.775 -21.600 1.00 84.44 393 PRO A N 1
ATOM 3048 C CA . PRO A 1 393 ? 7.883 -1.732 -21.190 1.00 84.44 393 PRO A CA 1
ATOM 3049 C C . PRO A 1 393 ? 7.853 -0.519 -22.127 1.00 84.44 393 PRO A C 1
ATOM 3051 O O . PRO A 1 393 ? 7.861 -0.654 -23.353 1.00 84.44 393 PRO A O 1
ATOM 3054 N N . LEU A 1 394 ? 7.849 0.673 -21.524 1.00 82.12 394 LEU A N 1
ATOM 3055 C CA . LEU A 1 394 ? 7.914 1.974 -22.196 1.00 82.12 394 LEU A CA 1
ATOM 3056 C C . LEU A 1 394 ? 9.280 2.655 -22.022 1.00 82.12 394 LEU A C 1
ATOM 3058 O O . LEU A 1 394 ? 9.552 3.639 -22.706 1.00 82.12 394 LEU A O 1
ATOM 3062 N N . ASP A 1 395 ? 10.154 2.138 -21.159 1.00 82.94 395 ASP A N 1
ATOM 3063 C CA . ASP A 1 395 ? 11.553 2.547 -21.064 1.00 82.94 395 ASP A CA 1
ATOM 3064 C C . ASP A 1 395 ? 12.473 1.689 -21.949 1.00 82.94 395 ASP A C 1
ATOM 3066 O O . ASP A 1 395 ? 12.346 0.466 -22.029 1.00 82.94 395 ASP A O 1
ATOM 3070 N N . ALA A 1 396 ? 13.452 2.338 -22.583 1.00 80.31 396 ALA A N 1
ATOM 3071 C CA . ALA A 1 396 ? 14.391 1.705 -23.507 1.00 80.31 396 ALA A CA 1
ATOM 3072 C C . ALA A 1 396 ? 15.328 0.670 -22.847 1.00 80.31 396 ALA A C 1
ATOM 3074 O O . ALA A 1 396 ? 15.857 -0.187 -23.561 1.00 80.31 396 ALA A O 1
ATOM 3075 N N . TYR A 1 397 ? 15.512 0.747 -21.523 1.00 84.38 397 TYR A N 1
ATOM 3076 C CA . TYR A 1 397 ? 16.388 -0.108 -20.715 1.00 84.38 397 TYR A CA 1
ATOM 3077 C C . TYR A 1 397 ? 15.636 -0.825 -19.579 1.00 84.38 397 TYR A C 1
ATOM 3079 O O . TYR A 1 397 ? 16.270 -1.349 -18.666 1.00 84.38 397 TYR A O 1
ATOM 3087 N N . ARG A 1 398 ? 14.293 -0.864 -19.626 1.00 84.31 398 ARG A N 1
ATOM 3088 C CA . ARG A 1 398 ? 13.426 -1.495 -18.608 1.00 84.31 398 ARG A CA 1
ATOM 3089 C C . ARG A 1 398 ? 13.570 -0.917 -17.190 1.00 84.31 398 ARG A C 1
ATOM 3091 O O . ARG A 1 398 ? 13.334 -1.628 -16.220 1.00 84.31 398 ARG A O 1
ATOM 3098 N N . HIS A 1 399 ? 13.947 0.355 -17.059 1.00 85.25 399 HIS A N 1
ATOM 3099 C CA . HIS A 1 399 ? 14.052 1.021 -15.762 1.00 85.25 399 HIS A CA 1
ATOM 3100 C C . HIS A 1 399 ? 13.365 2.388 -15.812 1.00 85.25 399 HIS A C 1
ATOM 3102 O O . HIS A 1 399 ? 13.949 3.387 -16.232 1.00 85.25 399 HIS A O 1
ATOM 3108 N N . GLY A 1 400 ? 12.077 2.416 -15.465 1.00 84.00 400 GLY A N 1
ATOM 3109 C CA . GLY A 1 400 ? 11.212 3.577 -15.649 1.00 84.00 400 GLY A CA 1
ATOM 3110 C C . GLY A 1 400 ? 9.815 3.168 -16.064 1.00 84.00 400 GLY A C 1
ATOM 3111 O O . GLY A 1 400 ? 9.213 2.310 -15.429 1.00 84.00 400 GLY A O 1
ATOM 3112 N N . GLN A 1 401 ? 9.285 3.791 -17.115 1.00 87.62 401 GLN A N 1
ATOM 3113 C CA . GLN A 1 401 ? 7.886 3.580 -17.464 1.00 87.62 401 GLN A CA 1
ATOM 3114 C C . GLN A 1 401 ? 7.616 2.215 -18.097 1.00 87.62 401 GLN A C 1
ATOM 3116 O O . GLN A 1 401 ? 8.358 1.741 -18.961 1.00 87.62 401 GLN A O 1
ATOM 3121 N N . ARG A 1 402 ? 6.492 1.611 -17.718 1.00 89.75 402 ARG A N 1
ATOM 3122 C CA . ARG A 1 402 ? 5.927 0.398 -18.321 1.00 89.75 402 ARG A CA 1
ATOM 3123 C C . ARG A 1 402 ? 4.416 0.365 -18.123 1.00 89.75 402 ARG A C 1
ATOM 3125 O O . ARG A 1 402 ? 3.877 1.106 -17.310 1.00 89.75 402 ARG A O 1
ATOM 3132 N N . LEU A 1 403 ? 3.738 -0.476 -18.890 1.00 91.94 403 LEU A N 1
ATOM 3133 C CA . LEU A 1 403 ? 2.317 -0.761 -18.728 1.00 91.94 403 LEU A CA 1
ATOM 3134 C C . LEU A 1 403 ? 2.159 -2.177 -18.193 1.00 91.94 403 LEU A C 1
ATOM 3136 O O . LEU A 1 403 ? 2.815 -3.088 -18.703 1.00 91.94 403 LEU A O 1
ATOM 3140 N N . LEU A 1 404 ? 1.255 -2.372 -17.240 1.00 96.00 404 LEU A N 1
ATOM 3141 C CA . LEU A 1 404 ? 0.724 -3.688 -16.908 1.00 96.00 404 LEU A CA 1
ATOM 3142 C C . LEU A 1 404 ? -0.714 -3.784 -17.419 1.00 96.00 404 LEU A C 1
ATOM 3144 O O . LEU A 1 404 ? -1.517 -2.872 -17.231 1.00 96.00 404 LEU A O 1
ATOM 3148 N N . LEU A 1 405 ? -1.026 -4.883 -18.101 1.00 95.56 405 LEU A N 1
ATOM 3149 C CA . LEU A 1 405 ? -2.375 -5.229 -18.537 1.00 95.56 405 LEU A CA 1
ATOM 3150 C C . LEU A 1 405 ? -2.836 -6.451 -17.747 1.00 95.56 405 LEU A C 1
ATOM 3152 O O . LEU A 1 405 ? -2.185 -7.500 -17.767 1.00 95.56 405 LEU A O 1
ATOM 3156 N N . GLU A 1 406 ? -3.984 -6.318 -17.093 1.00 97.31 406 GLU A N 1
ATOM 3157 C CA . GLU A 1 406 ? -4.595 -7.351 -16.262 1.00 97.31 406 GLU A CA 1
ATOM 3158 C C . GLU A 1 406 ? -6.089 -7.474 -16.569 1.00 97.31 406 GLU A C 1
ATOM 3160 O O . GLU A 1 406 ? -6.780 -6.487 -16.814 1.00 97.31 406 GLU A O 1
ATOM 3165 N N . HIS A 1 407 ? -6.613 -8.696 -16.559 1.00 97.38 407 HIS A N 1
ATOM 3166 C CA . HIS A 1 407 ? -8.032 -8.942 -16.796 1.00 97.38 407 HIS A CA 1
ATOM 3167 C C . HIS A 1 407 ? -8.784 -8.953 -15.461 1.00 97.38 407 HIS A C 1
ATOM 3169 O O . HIS A 1 407 ? -8.502 -9.773 -14.586 1.00 97.38 407 HIS A O 1
ATOM 3175 N N . ARG A 1 408 ? -9.747 -8.045 -15.294 1.00 97.44 408 ARG A N 1
ATOM 3176 C CA . ARG A 1 408 ? -10.577 -7.906 -14.090 1.00 97.44 408 ARG A CA 1
ATOM 3177 C C . ARG A 1 408 ? -12.027 -8.254 -14.417 1.00 97.44 408 ARG A C 1
ATOM 3179 O O . ARG A 1 408 ? -12.566 -7.808 -15.430 1.00 97.44 408 ARG A O 1
ATOM 3186 N N . ARG A 1 409 ? -12.654 -9.070 -13.570 1.00 96.38 409 ARG A N 1
ATOM 3187 C CA . ARG A 1 409 ? -14.035 -9.556 -13.719 1.00 96.38 409 ARG A CA 1
ATOM 3188 C C . ARG A 1 409 ? -14.780 -9.419 -12.398 1.00 96.38 409 ARG A C 1
ATOM 3190 O O . ARG A 1 409 ? -14.169 -9.465 -11.337 1.00 96.38 409 ARG A O 1
ATOM 3197 N N . LEU A 1 410 ? -16.105 -9.275 -12.458 1.00 96.44 410 LEU A N 1
ATOM 3198 C CA . LEU A 1 410 ? -16.951 -9.103 -11.270 1.00 96.44 410 LEU A CA 1
ATOM 3199 C C . LEU A 1 410 ? -17.247 -10.441 -10.560 1.00 96.44 410 LEU A C 1
ATOM 3201 O O . LEU A 1 410 ? -18.406 -10.818 -10.372 1.00 96.44 410 LEU A O 1
ATOM 3205 N N . ASN A 1 411 ? -16.202 -11.169 -10.163 1.00 94.56 411 ASN A N 1
ATOM 3206 C CA . ASN A 1 411 ? -16.280 -12.417 -9.399 1.00 94.56 411 ASN A CA 1
ATOM 3207 C C . ASN A 1 411 ? -15.571 -12.312 -8.042 1.00 94.56 411 ASN A C 1
ATOM 3209 O O . ASN A 1 411 ? -14.707 -11.467 -7.844 1.00 94.56 411 ASN A O 1
ATOM 3213 N N . ASP A 1 412 ? -15.975 -13.170 -7.106 1.00 94.50 412 ASP A N 1
ATOM 3214 C CA . ASP A 1 412 ? -15.258 -13.434 -5.855 1.00 94.50 412 ASP A CA 1
ATOM 3215 C C . ASP A 1 412 ? -14.964 -12.156 -5.035 1.00 94.50 412 ASP A C 1
ATOM 3217 O O . ASP A 1 412 ? -15.933 -11.456 -4.689 1.00 94.50 412 ASP A O 1
ATOM 3221 N N . PHE A 1 413 ? -13.715 -11.812 -4.691 1.00 97.38 413 PHE A N 1
ATOM 3222 C CA . PHE A 1 413 ? -13.429 -10.523 -4.029 1.00 97.38 413 PHE A CA 1
ATOM 3223 C C . PHE A 1 413 ? -13.573 -9.307 -4.955 1.00 97.38 413 PHE A C 1
ATOM 3225 O O . PHE A 1 413 ? -14.102 -8.275 -4.536 1.00 97.38 413 PHE A O 1
ATOM 3232 N N . ASP A 1 414 ? -13.241 -9.452 -6.237 1.00 97.62 414 ASP A N 1
ATOM 3233 C CA . ASP A 1 414 ? -13.406 -8.412 -7.263 1.00 97.62 414 ASP A CA 1
ATOM 3234 C C . ASP A 1 414 ? -14.869 -8.152 -7.677 1.00 97.62 414 ASP A C 1
ATOM 3236 O O . ASP A 1 414 ? -15.157 -7.208 -8.414 1.00 97.62 414 ASP A O 1
ATOM 3240 N N . SER A 1 415 ? -15.838 -8.900 -7.138 1.00 97.19 415 SER A N 1
ATOM 3241 C CA . SER A 1 415 ? -17.273 -8.686 -7.390 1.00 97.19 415 SER A CA 1
ATOM 3242 C C . SER A 1 415 ? -17.766 -7.263 -7.080 1.00 97.19 415 SER A C 1
ATOM 3244 O O . SER A 1 415 ? -18.809 -6.858 -7.593 1.00 97.19 415 SER A O 1
ATOM 3246 N N . GLY A 1 416 ? -17.044 -6.507 -6.243 1.00 96.12 416 GLY A N 1
ATOM 3247 C CA . GLY A 1 416 ? -17.341 -5.115 -5.887 1.00 96.12 416 GLY A CA 1
ATOM 3248 C C . GLY A 1 416 ? -16.624 -4.031 -6.710 1.00 96.12 416 GLY A C 1
ATOM 3249 O O . GLY A 1 416 ? -16.712 -2.862 -6.314 1.00 96.12 416 GLY A O 1
ATOM 3250 N N . LEU A 1 417 ? -15.898 -4.388 -7.780 1.00 97.88 417 LEU A N 1
ATOM 3251 C CA . LEU A 1 417 ? -15.210 -3.439 -8.672 1.00 97.88 417 LEU A CA 1
ATOM 3252 C C . LEU A 1 417 ? -16.183 -2.526 -9.453 1.00 97.88 417 LEU A C 1
ATOM 3254 O O . LEU A 1 417 ? -17.368 -2.846 -9.578 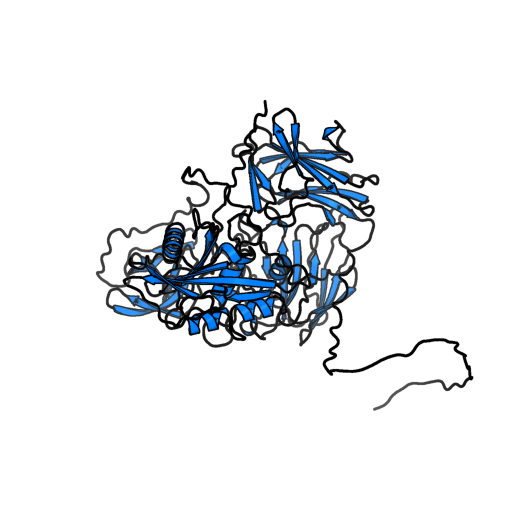1.00 97.88 417 LEU A O 1
ATOM 3258 N N . PRO A 1 418 ? -15.706 -1.391 -10.010 1.00 96.38 418 PRO A N 1
ATOM 3259 C CA . PRO A 1 418 ? -16.546 -0.481 -10.795 1.00 96.38 418 PRO A CA 1
ATOM 3260 C C . PRO A 1 418 ? -16.993 -1.030 -12.163 1.00 96.38 418 PRO A C 1
ATOM 3262 O O . PRO A 1 418 ? -18.036 -0.612 -12.667 1.00 96.38 418 PRO A O 1
ATOM 3265 N N . GLY A 1 419 ? -16.244 -1.970 -12.748 1.00 95.69 419 GLY A N 1
ATOM 3266 C CA . GLY A 1 419 ? -16.527 -2.589 -14.046 1.00 95.69 419 GLY A CA 1
ATOM 3267 C C . GLY A 1 419 ? -15.692 -3.850 -14.301 1.00 95.69 419 GLY A C 1
ATOM 3268 O O . GLY A 1 419 ? -14.920 -4.273 -13.442 1.00 95.69 419 GLY A O 1
ATOM 3269 N N . GLU A 1 420 ? -15.849 -4.446 -15.485 1.00 95.19 420 GLU A N 1
ATOM 3270 C CA . GLU A 1 420 ? -15.083 -5.615 -15.944 1.00 95.19 420 GLU A CA 1
ATOM 3271 C C . GLU A 1 420 ? -14.452 -5.374 -17.321 1.00 95.19 420 GLU A C 1
ATOM 3273 O O . GLU A 1 420 ? -15.058 -4.768 -18.207 1.00 95.19 420 GLU A O 1
ATOM 3278 N N . GLY A 1 421 ? -13.228 -5.864 -17.503 1.00 95.38 421 GLY A N 1
ATOM 3279 C CA . GLY A 1 421 ? -12.451 -5.683 -18.722 1.0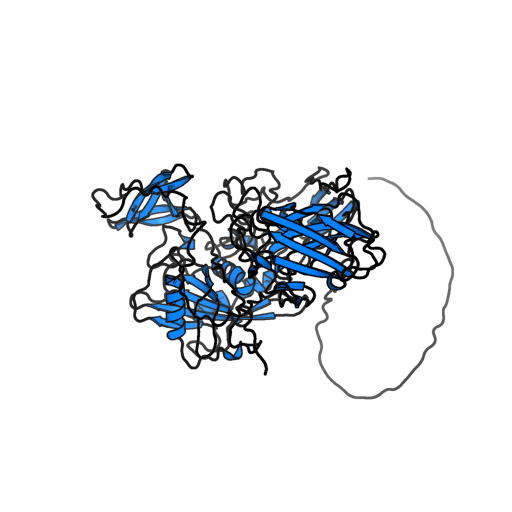0 95.38 421 GLY A CA 1
ATOM 3280 C C . GLY A 1 421 ? -10.955 -5.882 -18.493 1.00 95.38 421 GLY A C 1
ATOM 3281 O O . GLY A 1 421 ? -10.540 -6.448 -17.482 1.00 95.38 421 GLY A O 1
ATOM 3282 N N . ILE A 1 422 ? -10.132 -5.411 -19.425 1.00 95.19 422 ILE A N 1
ATOM 3283 C CA . ILE A 1 422 ? -8.707 -5.203 -19.173 1.00 95.19 422 ILE A CA 1
ATOM 3284 C C . ILE A 1 422 ? -8.539 -3.861 -18.467 1.00 95.19 422 ILE A C 1
ATOM 3286 O O . ILE A 1 422 ? -8.875 -2.818 -19.031 1.00 95.19 422 ILE A O 1
ATOM 3290 N N . LEU A 1 423 ? -8.001 -3.899 -17.252 1.00 96.62 423 LEU A N 1
ATOM 3291 C CA . LEU A 1 423 ? -7.430 -2.722 -16.616 1.00 96.62 423 LEU A CA 1
ATOM 3292 C C . LEU A 1 423 ? -6.002 -2.562 -17.145 1.00 96.62 423 LEU A C 1
ATOM 3294 O O . LEU A 1 423 ? -5.252 -3.538 -17.240 1.00 96.62 423 LEU A O 1
ATOM 3298 N N . MET A 1 424 ? -5.644 -1.336 -17.512 1.00 95.06 424 MET A N 1
ATOM 3299 C CA . MET A 1 424 ? -4.281 -0.972 -17.872 1.00 95.06 424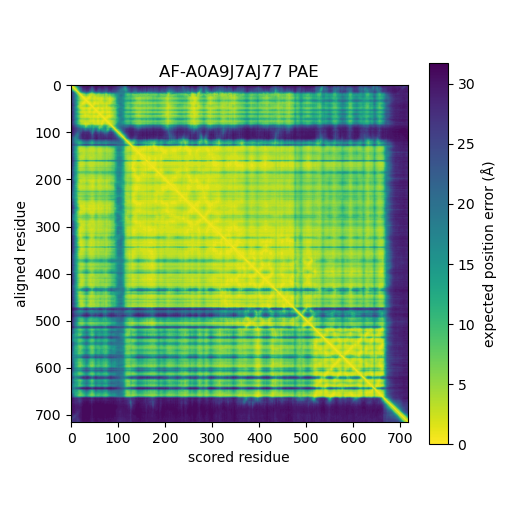 MET A CA 1
ATOM 3300 C C . MET A 1 424 ? -3.754 -0.016 -16.814 1.00 95.06 424 MET A C 1
ATOM 3302 O O . MET A 1 424 ? -4.409 0.974 -16.496 1.00 95.06 424 MET A O 1
ATOM 3306 N N . THR A 1 425 ? -2.575 -0.305 -16.275 1.00 96.31 425 THR A N 1
ATOM 3307 C CA . THR A 1 425 ? -1.894 0.598 -15.349 1.00 96.31 425 THR A CA 1
ATOM 3308 C C . THR A 1 425 ? -0.551 1.020 -15.908 1.00 96.31 425 THR A C 1
ATOM 3310 O O . THR A 1 425 ? 0.217 0.191 -16.402 1.00 96.31 425 THR A O 1
ATOM 3313 N N . ARG A 1 426 ? -0.260 2.319 -15.834 1.00 93.81 426 ARG A N 1
ATOM 3314 C CA . ARG A 1 426 ? 1.075 2.854 -16.083 1.00 93.81 426 ARG A CA 1
ATOM 3315 C C . ARG A 1 426 ? 1.854 2.805 -14.781 1.00 93.81 426 ARG A C 1
ATOM 3317 O O . ARG A 1 426 ? 1.418 3.328 -13.764 1.00 93.81 426 ARG A O 1
ATOM 3324 N N . ILE A 1 427 ? 3.018 2.179 -14.835 1.00 93.06 427 ILE A N 1
ATOM 3325 C CA . ILE A 1 427 ? 3.992 2.157 -13.749 1.00 93.06 427 ILE A CA 1
ATOM 3326 C C . ILE A 1 427 ? 5.135 3.087 -14.147 1.00 93.06 427 ILE A C 1
ATOM 3328 O O . ILE A 1 427 ? 5.545 3.058 -15.309 1.00 93.06 427 ILE A O 1
ATOM 3332 N N . ASP A 1 428 ? 5.681 3.865 -13.214 1.00 89.00 428 ASP A N 1
ATOM 3333 C CA . ASP A 1 428 ? 7.015 4.461 -13.358 1.00 89.00 428 ASP A CA 1
ATOM 3334 C C . ASP A 1 428 ? 7.887 4.015 -12.185 1.00 89.00 428 ASP A C 1
ATOM 3336 O O . ASP A 1 428 ? 7.863 4.603 -11.104 1.00 89.00 428 ASP A O 1
ATOM 3340 N N . ASP A 1 429 ? 8.684 2.961 -12.392 1.00 84.44 429 ASP A N 1
ATOM 3341 C CA . ASP A 1 429 ? 9.511 2.379 -11.324 1.00 84.44 429 ASP A CA 1
ATOM 3342 C C . ASP A 1 429 ? 10.557 3.390 -10.778 1.00 84.44 429 ASP A C 1
ATOM 3344 O O . ASP A 1 429 ? 11.095 3.214 -9.685 1.00 84.44 429 ASP A O 1
ATOM 3348 N N . ARG A 1 430 ? 10.786 4.512 -11.487 1.00 80.12 430 ARG A N 1
ATOM 3349 C CA . ARG A 1 430 ? 11.623 5.652 -11.056 1.00 80.12 430 ARG A CA 1
ATOM 3350 C C . ARG A 1 430 ? 10.929 6.626 -10.095 1.00 80.12 430 ARG A C 1
ATOM 3352 O O . ARG A 1 430 ? 11.533 7.627 -9.707 1.00 80.12 430 ARG A O 1
ATOM 3359 N N . VAL A 1 431 ? 9.693 6.364 -9.684 1.00 79.94 431 VAL A N 1
ATOM 3360 C CA . VAL A 1 431 ? 9.153 6.952 -8.448 1.00 79.94 431 VAL A CA 1
ATOM 3361 C C . VAL A 1 431 ? 9.742 6.226 -7.235 1.00 79.94 431 VAL A C 1
ATOM 3363 O O . VAL A 1 431 ? 10.090 6.863 -6.243 1.00 79.94 431 VAL A O 1
ATOM 3366 N N . GLY A 1 432 ? 9.947 4.908 -7.349 1.00 71.12 432 GLY A N 1
ATOM 3367 C CA . GLY A 1 432 ? 10.327 4.035 -6.241 1.00 71.12 432 GLY A CA 1
ATOM 3368 C C . GLY A 1 432 ? 9.198 3.844 -5.220 1.00 71.12 432 GLY A C 1
ATOM 3369 O O . GLY A 1 432 ? 8.156 4.497 -5.273 1.00 71.12 432 GLY A O 1
ATOM 3370 N N . TYR A 1 433 ? 9.403 2.937 -4.266 1.00 70.56 433 TYR A N 1
ATOM 3371 C CA . TYR A 1 433 ? 8.517 2.773 -3.115 1.00 70.56 433 TYR A CA 1
ATOM 3372 C C . TYR A 1 433 ? 9.309 2.363 -1.870 1.00 70.56 433 TYR A C 1
ATOM 3374 O O . TYR A 1 433 ? 10.433 1.881 -1.973 1.00 70.56 433 TYR A O 1
ATOM 3382 N N . GLY A 1 434 ? 8.730 2.607 -0.694 1.00 66.44 434 GLY A N 1
ATOM 3383 C CA . GLY A 1 434 ? 9.395 2.463 0.601 1.00 66.44 434 GLY A CA 1
ATOM 3384 C C . GLY A 1 434 ? 9.161 3.697 1.484 1.00 66.44 434 GLY A C 1
ATOM 3385 O O . GLY A 1 434 ? 8.319 4.536 1.161 1.00 66.44 434 GLY A O 1
ATOM 3386 N N . PRO A 1 435 ? 9.904 3.861 2.593 1.00 61.09 435 PRO A N 1
ATOM 3387 C CA . PRO A 1 435 ? 9.763 5.007 3.499 1.00 61.09 435 PRO A CA 1
ATOM 3388 C C . PRO A 1 435 ? 10.348 6.324 2.947 1.00 61.09 435 PRO A C 1
ATOM 3390 O O . PRO A 1 435 ? 10.364 7.332 3.657 1.00 61.09 435 PRO A O 1
ATOM 3393 N N . LEU A 1 436 ? 10.860 6.326 1.711 1.00 60.50 436 LEU A N 1
ATOM 3394 C CA . LEU A 1 436 ? 11.432 7.490 1.039 1.00 60.50 436 LEU A CA 1
ATOM 3395 C C . LEU A 1 436 ? 10.472 7.993 -0.050 1.00 60.50 436 LEU A C 1
ATOM 3397 O O . LEU A 1 436 ? 10.150 7.272 -0.991 1.00 60.50 436 LEU A O 1
ATOM 3401 N N . GLY A 1 437 ? 10.044 9.251 0.074 1.00 62.94 437 GLY A N 1
ATOM 3402 C CA . GLY A 1 437 ? 9.146 9.905 -0.881 1.00 62.94 437 GLY A CA 1
ATOM 3403 C C . GLY A 1 437 ? 7.660 9.555 -0.715 1.00 62.94 437 GLY A C 1
ATOM 3404 O O . GLY A 1 437 ? 7.257 8.781 0.154 1.00 62.94 437 GLY A O 1
ATOM 3405 N N . GLY A 1 438 ? 6.832 10.185 -1.549 1.00 70.56 438 GLY A N 1
ATOM 3406 C CA . GLY A 1 438 ? 5.413 9.865 -1.698 1.00 70.56 438 GLY A CA 1
ATOM 3407 C C . GLY A 1 438 ? 5.170 9.186 -3.038 1.00 70.56 438 GLY A C 1
ATOM 3408 O O . GLY A 1 438 ? 5.623 9.696 -4.057 1.00 70.56 438 GLY A O 1
ATOM 3409 N N . GLN A 1 439 ? 4.480 8.045 -3.028 1.00 83.06 439 GLN A N 1
ATOM 3410 C CA . GLN A 1 439 ? 4.387 7.157 -4.191 1.00 83.06 439 GLN A CA 1
ATOM 3411 C C . GLN A 1 439 ? 3.311 7.618 -5.180 1.00 83.06 439 GLN A C 1
ATOM 3413 O O . GLN A 1 439 ? 3.588 7.763 -6.364 1.00 83.06 439 GLN A O 1
ATOM 3418 N N . ASN A 1 440 ? 2.109 7.927 -4.687 1.00 88.06 440 ASN A N 1
ATOM 3419 C CA . ASN A 1 440 ? 0.995 8.433 -5.499 1.00 88.06 440 ASN A CA 1
ATOM 3420 C C . ASN A 1 440 ? 0.517 9.842 -5.069 1.00 88.06 440 ASN A C 1
ATOM 3422 O O . ASN A 1 440 ? -0.508 10.322 -5.541 1.00 88.06 440 ASN A O 1
ATOM 3426 N N . ASP A 1 441 ? 1.284 10.537 -4.217 1.00 82.50 441 ASP A N 1
ATOM 3427 C CA . ASP A 1 441 ? 0.965 11.874 -3.665 1.00 82.50 441 ASP A CA 1
ATOM 3428 C C . ASP A 1 441 ? 1.124 13.044 -4.664 1.00 82.50 441 ASP A C 1
ATOM 3430 O O . ASP A 1 441 ? 0.973 14.217 -4.301 1.00 82.50 441 ASP A O 1
ATOM 3434 N N . ASN A 1 442 ? 1.554 12.762 -5.894 1.00 83.69 442 ASN A N 1
ATOM 3435 C CA . ASN A 1 442 ? 1.757 13.754 -6.941 1.00 83.69 442 ASN A CA 1
ATOM 3436 C C . ASN A 1 442 ? 1.119 13.259 -8.237 1.00 83.69 442 ASN A C 1
ATOM 3438 O O . ASN A 1 442 ? 1.680 12.389 -8.894 1.00 83.69 442 ASN A O 1
ATOM 3442 N N . VAL A 1 443 ? -0.012 13.852 -8.616 1.00 84.38 443 VAL A N 1
ATOM 3443 C CA . VAL A 1 443 ? -0.759 13.504 -9.837 1.00 84.38 443 VAL A CA 1
ATOM 3444 C C . VAL A 1 443 ? 0.075 13.639 -11.121 1.00 84.38 443 VAL A C 1
ATOM 3446 O O . VAL A 1 443 ? -0.137 12.897 -12.066 1.00 84.38 443 VAL A O 1
ATOM 3449 N N . ASP A 1 444 ? 1.086 14.515 -11.152 1.00 82.69 444 ASP A N 1
ATOM 3450 C CA . ASP A 1 444 ? 1.974 14.649 -12.317 1.00 82.69 444 ASP A CA 1
ATOM 3451 C C . ASP A 1 444 ? 3.068 13.550 -12.386 1.00 82.69 444 ASP A C 1
ATOM 3453 O O . ASP A 1 444 ? 3.846 13.516 -13.344 1.00 82.69 444 ASP A O 1
ATOM 3457 N N . HIS A 1 445 ? 3.210 12.703 -11.352 1.00 82.25 445 HIS A N 1
ATOM 3458 C CA . HIS A 1 445 ? 4.294 11.715 -11.219 1.00 82.25 445 HIS A CA 1
ATOM 3459 C C . HIS A 1 445 ? 3.952 10.602 -10.197 1.00 82.25 445 HIS A C 1
ATOM 3461 O O . HIS A 1 445 ? 4.579 10.514 -9.137 1.00 82.25 445 HIS A O 1
ATOM 3467 N N . GLN A 1 446 ? 2.940 9.778 -10.497 1.00 89.31 446 GLN A N 1
ATOM 3468 C CA . GLN A 1 446 ? 2.540 8.614 -9.688 1.00 89.31 446 GLN A CA 1
ATOM 3469 C C . GLN A 1 446 ? 3.409 7.376 -9.975 1.00 89.31 446 GLN A C 1
ATOM 3471 O O . GLN A 1 446 ? 3.857 7.160 -11.102 1.00 89.31 446 GLN A O 1
ATOM 3476 N N . LEU A 1 447 ? 3.591 6.523 -8.963 1.00 91.19 447 LEU A N 1
ATOM 3477 C CA . LEU A 1 447 ? 4.210 5.200 -9.095 1.00 91.19 447 LEU A CA 1
ATOM 3478 C C . LEU A 1 447 ? 3.317 4.237 -9.885 1.00 91.19 447 LEU A C 1
ATOM 3480 O O . LEU A 1 447 ? 3.822 3.486 -10.718 1.00 91.19 447 LEU A O 1
ATOM 3484 N N . VAL A 1 448 ? 2.008 4.255 -9.604 1.00 95.06 448 VAL A N 1
ATOM 3485 C CA . VAL A 1 448 ? 0.985 3.465 -10.305 1.00 95.06 448 VAL A CA 1
ATOM 3486 C C . VAL A 1 448 ? -0.187 4.366 -10.673 1.00 95.06 448 VAL A C 1
ATOM 3488 O O . VAL A 1 448 ? -0.892 4.855 -9.793 1.00 95.06 448 VAL A O 1
ATOM 3491 N N . ASP A 1 449 ? -0.421 4.521 -11.965 1.00 95.00 449 ASP A N 1
ATOM 3492 C CA . ASP A 1 449 ? -1.527 5.264 -12.565 1.00 95.00 449 ASP A CA 1
ATOM 3493 C C . ASP A 1 449 ? -2.460 4.304 -13.335 1.00 95.00 449 ASP A C 1
ATOM 3495 O O . ASP A 1 449 ? -2.031 3.229 -13.767 1.00 95.00 449 ASP A O 1
ATOM 3499 N N . VAL A 1 450 ? -3.741 4.651 -13.480 1.00 95.88 450 VAL A N 1
ATOM 3500 C CA . VAL A 1 450 ? -4.747 3.887 -14.233 1.00 95.88 450 VAL A CA 1
ATOM 3501 C C . VAL A 1 450 ? -5.003 4.584 -15.567 1.00 95.88 450 VAL A C 1
ATOM 3503 O O . VAL A 1 450 ? -5.572 5.668 -15.625 1.00 95.88 450 VAL A O 1
ATOM 3506 N N . GLU A 1 451 ? -4.658 3.906 -16.659 1.00 92.94 451 GLU A N 1
ATOM 3507 C CA . GLU A 1 451 ? -4.908 4.381 -18.021 1.00 92.94 451 GLU A CA 1
ATOM 3508 C C . GLU A 1 451 ? -6.391 4.185 -18.372 1.00 92.94 451 GLU A C 1
ATOM 3510 O O . GLU A 1 451 ? -6.776 3.176 -18.969 1.00 92.94 451 GLU A O 1
ATOM 3515 N N . GLU A 1 452 ? -7.231 5.137 -17.957 1.00 92.31 452 GLU A N 1
ATOM 3516 C CA . GLU A 1 452 ? -8.682 5.119 -18.173 1.00 92.31 452 GLU A CA 1
ATOM 3517 C C . GLU A 1 452 ? -9.036 5.003 -19.667 1.00 92.31 452 GLU A C 1
ATOM 3519 O O . GLU A 1 452 ? -8.679 5.851 -20.492 1.00 92.31 452 GLU A O 1
ATOM 3524 N N . ALA A 1 453 ? -9.787 3.959 -20.024 1.00 90.19 453 ALA A N 1
ATOM 3525 C CA . ALA A 1 453 ? -10.060 3.593 -21.412 1.00 90.19 453 ALA A CA 1
ATOM 3526 C C . ALA A 1 453 ? -10.876 4.616 -22.227 1.00 90.19 453 ALA A C 1
ATOM 3528 O O . ALA A 1 453 ? -10.859 4.563 -23.462 1.00 90.19 453 ALA A O 1
ATOM 3529 N N . ASP A 1 454 ? -11.575 5.549 -21.576 1.00 89.81 454 ASP A N 1
ATOM 3530 C CA . ASP A 1 454 ? -12.280 6.658 -22.227 1.00 89.81 454 ASP A CA 1
ATOM 3531 C C . ASP A 1 454 ? -11.450 7.955 -22.336 1.00 89.81 454 ASP A C 1
ATOM 3533 O O . ASP A 1 454 ? -11.839 8.873 -23.069 1.00 89.81 454 ASP A O 1
ATOM 3537 N N . GLY A 1 455 ? -10.296 8.020 -21.662 1.00 88.88 455 GLY A N 1
ATOM 3538 C CA . GLY A 1 455 ? -9.433 9.197 -21.582 1.00 88.88 455 GLY A CA 1
ATOM 3539 C C . GLY A 1 455 ? -10.020 10.363 -20.776 1.00 88.88 455 GLY A C 1
ATOM 3540 O O . GLY A 1 455 ? -9.658 11.514 -21.044 1.00 88.88 455 GLY A O 1
ATOM 3541 N N . GLY A 1 456 ? -10.943 10.106 -19.842 1.00 89.19 456 GLY A N 1
ATOM 3542 C CA . GLY A 1 456 ? -11.587 11.130 -19.012 1.00 89.19 456 GLY A CA 1
ATOM 3543 C C . GLY A 1 456 ? -10.622 11.890 -18.094 1.00 89.19 456 GLY A C 1
ATOM 3544 O O . GLY A 1 456 ? -10.785 13.105 -17.894 1.00 89.19 456 GLY A O 1
ATOM 3545 N N . GLN A 1 457 ? -9.594 11.196 -17.599 1.00 91.44 457 GLN A N 1
ATOM 3546 C CA . GLN A 1 457 ? -8.730 11.584 -16.479 1.00 91.44 457 GLN A CA 1
ATOM 3547 C C . GLN A 1 457 ? -9.554 11.878 -15.215 1.00 91.44 457 GLN A C 1
ATOM 3549 O O . GLN A 1 457 ? -9.311 12.862 -14.514 1.00 91.44 457 GLN A O 1
ATOM 3554 N N . ASP A 1 458 ? -10.595 11.092 -14.951 1.00 94.44 458 ASP A N 1
ATOM 3555 C CA . ASP A 1 458 ? -11.560 11.335 -13.880 1.00 94.44 458 ASP A CA 1
ATOM 3556 C C . ASP A 1 458 ? -10.993 10.986 -12.492 1.00 94.44 458 ASP A C 1
ATOM 3558 O O . ASP A 1 458 ? -11.287 11.706 -11.529 1.00 94.44 458 ASP A O 1
ATOM 3562 N N . LEU A 1 459 ? -10.127 9.972 -12.392 1.00 93.81 459 LEU A N 1
ATOM 3563 C CA . LEU A 1 459 ? -9.326 9.656 -11.205 1.00 93.81 459 LEU A CA 1
ATOM 3564 C C . LEU A 1 459 ? -8.338 10.784 -10.862 1.00 93.81 459 LEU A C 1
ATOM 3566 O O . LEU A 1 459 ? -8.348 11.292 -9.734 1.00 93.81 459 LEU A O 1
ATOM 3570 N N . ASP A 1 460 ? -7.544 11.230 -11.838 1.00 92.12 460 ASP A N 1
ATOM 3571 C CA . ASP A 1 460 ? -6.543 12.296 -11.673 1.00 92.12 460 ASP A CA 1
ATOM 3572 C C . ASP A 1 460 ? -7.165 13.656 -11.367 1.00 92.12 460 ASP A C 1
ATOM 3574 O O . ASP A 1 460 ? -6.696 14.391 -10.499 1.00 92.12 460 ASP A O 1
ATOM 3578 N N . ASN A 1 461 ? -8.270 13.988 -12.039 1.00 90.31 461 ASN A N 1
ATOM 3579 C CA . ASN A 1 461 ? -9.002 15.232 -11.808 1.00 90.31 461 ASN A CA 1
ATOM 3580 C C . ASN A 1 461 ? -9.978 15.149 -10.616 1.00 90.31 461 ASN A C 1
ATOM 3582 O O . ASN A 1 461 ? -10.772 16.079 -10.437 1.00 90.31 461 ASN A O 1
ATOM 3586 N N . ASN A 1 462 ? -9.948 14.073 -9.815 1.00 87.62 462 ASN A N 1
ATOM 3587 C CA . ASN A 1 462 ? -10.740 13.915 -8.586 1.00 87.62 462 ASN A CA 1
ATOM 3588 C C . ASN A 1 462 ? -12.264 14.062 -8.819 1.00 87.62 462 ASN A C 1
ATOM 3590 O O . ASN A 1 462 ? -12.982 14.706 -8.049 1.00 87.62 462 ASN A O 1
ATOM 3594 N N . ARG A 1 463 ? -12.763 13.513 -9.937 1.00 90.12 463 ARG A N 1
ATOM 3595 C CA . ARG A 1 463 ? -14.159 13.650 -10.400 1.00 90.12 463 ARG A CA 1
ATOM 3596 C C . ARG A 1 463 ? -15.040 12.463 -10.014 1.00 90.12 463 ARG A C 1
ATOM 3598 O O . ARG A 1 463 ? -16.173 12.668 -9.574 1.00 90.12 463 ARG A O 1
ATOM 3605 N N . ASN A 1 464 ? -14.537 11.241 -10.182 1.00 91.12 464 ASN A N 1
ATOM 3606 C CA . ASN A 1 464 ? -15.194 9.997 -9.771 1.00 91.12 464 ASN A CA 1
ATOM 3607 C C . ASN A 1 464 ? -14.243 9.201 -8.843 1.00 91.12 464 ASN A C 1
ATOM 3609 O O . ASN A 1 464 ? -13.332 9.783 -8.270 1.00 91.12 464 ASN A O 1
ATOM 3613 N N . ARG A 1 465 ? -14.475 7.900 -8.616 1.00 92.00 465 ARG A N 1
ATOM 3614 C CA . ARG A 1 465 ? -13.562 7.006 -7.860 1.00 92.00 465 ARG A CA 1
ATOM 3615 C C . ARG A 1 465 ? -13.160 5.776 -8.683 1.00 92.00 465 ARG A C 1
ATOM 3617 O O . ARG A 1 465 ? -12.920 4.702 -8.126 1.00 92.00 465 ARG A O 1
ATOM 3624 N N . GLY A 1 466 ? -13.166 5.947 -9.994 1.00 94.50 466 GLY A N 1
ATOM 3625 C CA . GLY A 1 466 ? -13.207 4.916 -11.012 1.00 94.50 466 GLY A CA 1
ATOM 3626 C C . GLY A 1 466 ? -14.631 4.443 -11.312 1.00 94.50 466 GLY A C 1
ATOM 3627 O O . GLY A 1 466 ? -15.466 4.322 -10.401 1.00 94.50 466 GLY A O 1
ATOM 3628 N N . ASP A 1 467 ? -14.913 4.194 -12.588 1.00 95.00 467 ASP A N 1
ATOM 3629 C CA . ASP A 1 467 ? -16.175 3.658 -13.093 1.00 95.00 467 ASP A CA 1
ATOM 3630 C C . ASP A 1 467 ? -15.984 2.671 -14.265 1.00 95.00 467 ASP A C 1
ATOM 3632 O O . ASP A 1 467 ? -14.878 2.253 -14.587 1.00 95.00 467 ASP A O 1
ATOM 3636 N N . ALA A 1 468 ? -17.073 2.171 -14.852 1.00 94.88 468 ALA A N 1
ATOM 3637 C CA . ALA A 1 468 ? -16.994 1.116 -15.866 1.00 94.88 468 ALA A CA 1
ATOM 3638 C C . ALA A 1 468 ? -16.357 1.559 -17.201 1.00 94.88 468 ALA A C 1
ATOM 3640 O O . ALA A 1 468 ? -16.112 0.698 -18.048 1.00 94.88 468 ALA A O 1
ATOM 3641 N N . ASN A 1 469 ? -16.119 2.859 -17.410 1.00 93.06 469 ASN A N 1
ATOM 3642 C CA . ASN A 1 469 ? -15.460 3.386 -18.606 1.00 93.06 469 ASN A CA 1
ATOM 3643 C C . ASN A 1 469 ? -13.925 3.378 -18.498 1.00 93.06 469 ASN A C 1
ATOM 3645 O O . ASN A 1 469 ? -13.263 3.496 -19.525 1.00 93.06 469 ASN A O 1
ATOM 3649 N N . ASP A 1 470 ? -13.358 3.161 -17.306 1.00 94.56 470 ASP A N 1
ATOM 3650 C CA . ASP A 1 470 ? -11.904 3.101 -17.105 1.00 94.56 470 ASP A CA 1
ATOM 3651 C C . ASP A 1 470 ? -11.274 1.846 -17.746 1.00 94.56 470 ASP A C 1
ATOM 3653 O O . ASP A 1 470 ? -10.079 1.825 -18.028 1.00 94.56 470 ASP A O 1
ATOM 3657 N N . VAL A 1 471 ? -12.059 0.781 -17.967 1.00 93.81 471 VAL A N 1
ATOM 3658 C CA . VAL A 1 471 ? -11.577 -0.535 -18.429 1.00 93.81 471 VAL A CA 1
ATOM 3659 C C . VAL A 1 471 ? -11.876 -0.821 -19.899 1.00 93.81 471 VAL A C 1
ATOM 3661 O O . VAL A 1 471 ? -12.978 -0.616 -20.413 1.00 93.81 471 VAL A O 1
ATOM 3664 N N . PHE A 1 472 ? -10.898 -1.415 -20.579 1.00 89.94 472 PHE A N 1
ATOM 3665 C CA . PHE A 1 472 ? -11.013 -1.810 -21.978 1.00 89.94 472 PHE A CA 1
ATOM 3666 C C . PHE A 1 472 ? -11.771 -3.145 -22.090 1.00 89.94 472 PHE A C 1
ATOM 3668 O O . PHE A 1 472 ? -11.279 -4.192 -21.675 1.00 89.94 472 PHE A O 1
ATOM 3675 N N . SER A 1 473 ? -12.982 -3.132 -22.653 1.00 81.25 473 SER A N 1
ATOM 3676 C CA . SER A 1 473 ? -13.849 -4.325 -22.732 1.00 81.25 473 SER A CA 1
ATOM 3677 C C . SER A 1 473 ? -13.930 -4.948 -24.132 1.00 81.25 473 SER A C 1
ATOM 3679 O O . SER A 1 473 ? -13.839 -6.164 -24.286 1.00 81.25 473 SER A O 1
ATOM 3681 N N . SER A 1 474 ? -14.075 -4.147 -25.189 1.00 73.00 474 SER A N 1
ATOM 3682 C CA . SER A 1 474 ? -14.041 -4.668 -26.561 1.00 73.00 474 SER A CA 1
ATOM 3683 C C . SER A 1 474 ? -13.632 -3.616 -27.585 1.00 73.00 474 SER A C 1
ATOM 3685 O O . SER A 1 474 ? -14.003 -2.448 -27.484 1.00 73.00 474 SER A O 1
ATOM 3687 N N . SER A 1 475 ? -12.869 -4.035 -28.595 1.00 63.97 475 SER A N 1
ATOM 3688 C CA . SER A 1 475 ? -12.479 -3.184 -29.721 1.00 63.97 475 SER A CA 1
ATOM 3689 C C . SER A 1 475 ? -12.254 -3.998 -30.996 1.00 63.97 475 SER A C 1
ATOM 3691 O O . SER A 1 475 ? -11.470 -4.948 -31.035 1.00 63.97 475 SER A O 1
ATOM 3693 N N . ASP A 1 476 ? -12.934 -3.594 -32.070 1.00 49.47 476 ASP A N 1
ATOM 3694 C CA . ASP A 1 476 ? -12.799 -4.191 -33.398 1.00 49.47 476 ASP A CA 1
ATOM 3695 C C . ASP A 1 476 ? -11.957 -3.279 -34.302 1.00 49.47 476 ASP A C 1
ATOM 3697 O O . ASP A 1 476 ? -12.448 -2.288 -34.848 1.00 49.47 476 ASP A O 1
ATOM 3701 N N . ASN A 1 477 ? -10.705 -3.676 -34.552 1.00 47.81 477 ASN A N 1
ATOM 3702 C CA . ASN A 1 477 ? -9.874 -3.151 -35.645 1.00 47.81 477 ASN A CA 1
ATOM 3703 C C . ASN A 1 477 ? -9.540 -1.641 -35.558 1.00 47.81 477 ASN A C 1
ATOM 3705 O O . ASN A 1 477 ? -9.180 -1.017 -36.563 1.00 47.81 477 ASN A O 1
ATOM 3709 N N . THR A 1 478 ? -9.658 -1.055 -34.368 1.00 56.06 478 THR A N 1
ATOM 3710 C CA . THR A 1 478 ? -9.258 0.316 -34.028 1.00 56.06 478 THR A CA 1
ATOM 3711 C C . THR A 1 478 ? -8.011 0.287 -33.159 1.00 56.06 478 THR A C 1
ATOM 3713 O O . THR A 1 478 ? -7.930 -0.531 -32.250 1.00 56.06 478 THR A O 1
ATOM 3716 N N . LEU A 1 479 ? -7.075 1.213 -33.393 1.00 58.94 479 LEU A N 1
ATOM 3717 C CA . LEU A 1 479 ? -5.985 1.481 -32.455 1.00 58.94 479 LEU A CA 1
ATOM 3718 C C . LEU A 1 479 ? -6.598 1.868 -31.103 1.00 58.94 479 LEU A C 1
ATOM 3720 O O . LEU A 1 479 ? -7.219 2.924 -31.007 1.00 58.94 479 LEU A O 1
ATOM 3724 N N . VAL A 1 480 ? -6.465 0.996 -30.105 1.00 62.56 480 VAL A N 1
ATOM 3725 C CA . VAL A 1 480 ? -7.059 1.194 -28.771 1.00 62.56 480 VAL A CA 1
ATOM 3726 C C . VAL A 1 480 ? -6.208 2.148 -27.944 1.00 62.56 480 VAL A C 1
ATOM 3728 O O . VAL A 1 480 ? -6.721 3.010 -27.246 1.00 62.56 480 VAL A O 1
ATOM 3731 N N . PHE A 1 481 ? -4.892 1.993 -28.057 1.00 67.50 481 PHE A N 1
ATOM 3732 C CA . PHE A 1 481 ? -3.899 2.723 -27.290 1.00 67.50 481 PHE A CA 1
ATOM 3733 C C . PHE A 1 481 ? -2.598 2.799 -28.092 1.00 67.50 481 PHE A C 1
ATOM 3735 O O . PHE A 1 481 ? -2.254 1.844 -28.800 1.00 67.50 481 PHE A O 1
ATOM 3742 N N . SER A 1 482 ? -1.868 3.909 -27.949 1.00 66.12 482 SER A N 1
ATOM 3743 C CA . SER A 1 482 ? -0.479 4.007 -28.398 1.00 66.12 482 SER A CA 1
ATOM 3744 C C . SER A 1 482 ? 0.375 4.874 -27.482 1.00 66.12 482 SER A C 1
ATOM 3746 O O . SER A 1 482 ? 0.173 6.086 -27.414 1.00 66.12 482 SER A O 1
ATOM 3748 N N . ALA A 1 483 ? 1.389 4.263 -26.873 1.00 65.00 483 ALA A N 1
ATOM 3749 C CA . ALA A 1 483 ? 2.498 4.962 -26.235 1.00 65.00 483 ALA A CA 1
ATOM 3750 C C . ALA A 1 483 ? 3.735 4.947 -27.141 1.00 65.00 483 ALA A C 1
ATOM 3752 O O . ALA A 1 483 ? 3.912 4.037 -27.956 1.00 65.00 483 ALA A O 1
ATOM 3753 N N . VAL A 1 484 ? 4.592 5.952 -26.956 1.00 62.06 484 VAL A N 1
ATOM 3754 C CA . VAL A 1 484 ? 5.895 6.094 -27.609 1.00 62.06 484 VAL A CA 1
ATOM 3755 C C . VAL A 1 484 ? 6.986 6.074 -26.542 1.00 62.06 484 VAL A C 1
ATOM 3757 O O . VAL A 1 484 ? 6.990 6.926 -25.657 1.00 62.06 484 VAL A O 1
ATOM 3760 N N . SER A 1 485 ? 7.929 5.138 -26.654 1.00 58.72 485 SER A N 1
ATOM 3761 C CA . SER A 1 485 ? 9.186 5.173 -25.895 1.00 58.72 485 SER A CA 1
ATOM 3762 C C . SER A 1 485 ? 10.214 6.068 -26.601 1.00 58.72 485 SER A C 1
ATOM 3764 O O . SER A 1 485 ? 10.549 5.789 -27.762 1.00 58.72 485 SER A O 1
ATOM 3766 N N . PRO A 1 486 ? 10.764 7.104 -25.938 1.00 57.56 486 PRO A N 1
ATOM 3767 C CA . PRO A 1 486 ? 11.911 7.848 -26.445 1.00 57.56 486 PRO A CA 1
ATOM 3768 C C . PRO A 1 486 ? 13.189 7.000 -26.338 1.00 57.56 486 PRO A C 1
ATOM 3770 O O . PRO A 1 486 ? 13.762 6.838 -25.262 1.00 57.56 486 PRO A O 1
ATOM 3773 N N . GLY A 1 487 ? 13.666 6.469 -27.465 1.00 56.62 487 GLY A N 1
ATOM 3774 C CA . GLY A 1 487 ? 14.955 5.779 -27.522 1.00 56.62 487 GLY A CA 1
ATOM 3775 C C . GLY A 1 487 ? 16.159 6.740 -27.556 1.00 56.62 487 GLY A C 1
ATOM 3776 O O . GLY A 1 487 ? 16.024 7.898 -27.956 1.00 56.62 487 GLY A O 1
ATOM 3777 N N . PRO A 1 488 ? 17.385 6.259 -27.258 1.00 55.22 488 PRO A N 1
ATOM 3778 C CA . PRO A 1 488 ? 18.629 7.023 -27.468 1.00 55.22 488 PRO A CA 1
ATOM 3779 C C . PRO A 1 488 ? 18.939 7.270 -28.961 1.00 55.22 488 PRO A C 1
ATOM 3781 O O . PRO A 1 488 ? 19.850 8.019 -29.316 1.00 55.22 488 PRO A O 1
ATOM 3784 N N . THR A 1 489 ? 18.184 6.630 -29.856 1.00 54.88 489 THR A N 1
ATOM 3785 C CA . THR A 1 489 ? 18.145 6.872 -31.303 1.00 54.88 489 THR A CA 1
ATOM 3786 C C . THR A 1 489 ? 16.766 7.395 -31.693 1.00 54.88 489 THR A C 1
ATOM 3788 O O . THR A 1 489 ? 15.790 7.004 -31.065 1.00 54.88 489 THR A O 1
ATOM 3791 N N . ALA A 1 490 ? 16.663 8.169 -32.779 1.00 50.22 490 ALA A N 1
ATOM 3792 C CA . ALA A 1 490 ? 15.410 8.749 -33.298 1.00 50.22 490 ALA A CA 1
ATOM 3793 C C . ALA A 1 490 ? 14.395 7.733 -33.889 1.00 50.22 490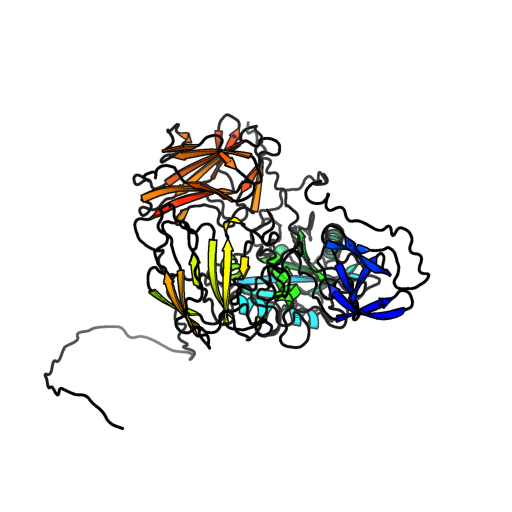 ALA A C 1
ATOM 3795 O O . ALA A 1 490 ? 13.656 8.052 -34.817 1.00 50.22 490 ALA A O 1
ATOM 3796 N N . GLU A 1 491 ? 14.394 6.499 -33.390 1.00 52.50 491 GLU A N 1
ATOM 3797 C CA . GLU A 1 491 ? 13.434 5.448 -33.706 1.00 52.50 491 GLU A CA 1
ATOM 3798 C C . GLU A 1 491 ? 12.640 5.140 -32.436 1.00 52.50 491 GLU A C 1
ATOM 3800 O O . GLU A 1 491 ? 13.200 4.664 -31.449 1.00 52.50 491 GLU A O 1
ATOM 3805 N N . GLU A 1 492 ? 11.350 5.446 -32.490 1.00 57.25 492 GLU A N 1
ATOM 3806 C CA . GLU A 1 492 ? 10.385 5.333 -31.399 1.00 57.25 492 GLU A CA 1
ATOM 3807 C C . GLU A 1 492 ? 9.845 3.898 -31.282 1.00 57.25 492 GLU A C 1
ATOM 3809 O O . GLU A 1 492 ? 9.464 3.292 -32.292 1.00 57.25 492 GLU A O 1
ATOM 3814 N N . ASN A 1 493 ? 9.755 3.361 -30.059 1.00 58.44 493 ASN A N 1
ATOM 3815 C CA . ASN A 1 493 ? 8.980 2.137 -29.831 1.00 58.44 493 ASN A CA 1
ATOM 3816 C C . ASN A 1 493 ? 7.514 2.541 -29.670 1.00 58.44 493 ASN A C 1
ATOM 3818 O O . ASN A 1 493 ? 7.143 3.123 -28.652 1.00 58.44 493 ASN A O 1
ATOM 3822 N N . ALA A 1 494 ? 6.700 2.240 -30.678 1.00 66.56 494 ALA A N 1
ATOM 3823 C CA . ALA A 1 494 ? 5.257 2.390 -30.649 1.00 66.56 494 ALA A CA 1
ATOM 3824 C C . ALA A 1 494 ? 4.608 1.046 -30.306 1.00 66.56 494 ALA A C 1
ATOM 3826 O O . ALA A 1 494 ? 4.882 0.022 -30.941 1.00 66.56 494 ALA A O 1
ATOM 3827 N N . ILE A 1 495 ? 3.717 1.059 -29.323 1.00 73.56 495 ILE A N 1
ATOM 3828 C CA . ILE A 1 495 ? 2.837 -0.072 -29.023 1.00 73.56 495 ILE A CA 1
ATOM 3829 C C . ILE A 1 495 ? 1.483 0.224 -29.656 1.00 73.56 495 ILE A C 1
ATOM 3831 O O . ILE A 1 495 ? 0.937 1.300 -29.456 1.00 73.56 495 ILE A O 1
ATOM 3835 N N . GLU A 1 496 ? 0.948 -0.710 -30.433 1.00 78.25 496 GLU A N 1
ATOM 3836 C CA . GLU A 1 496 ? -0.399 -0.636 -30.997 1.00 78.25 496 GLU A CA 1
ATOM 3837 C C . GLU A 1 496 ? -1.215 -1.798 -30.418 1.00 78.25 496 GLU A C 1
ATOM 3839 O O . GLU A 1 496 ? -0.977 -2.957 -30.766 1.00 78.25 496 GLU A O 1
ATOM 3844 N N . LEU A 1 497 ? -2.191 -1.513 -29.556 1.00 77.44 497 LEU A N 1
ATOM 3845 C CA . LEU A 1 497 ? -3.246 -2.482 -29.243 1.00 77.44 497 LEU A CA 1
ATOM 3846 C C . LEU A 1 497 ? -4.251 -2.476 -30.408 1.00 77.44 497 LEU A C 1
ATOM 3848 O O . LEU A 1 497 ? -4.809 -1.427 -30.738 1.00 77.44 497 LEU A O 1
ATOM 3852 N N . LEU A 1 498 ? -4.413 -3.621 -31.082 1.00 78.44 498 LEU A N 1
ATOM 3853 C CA . LEU A 1 498 ? -5.091 -3.744 -32.386 1.00 78.44 498 LEU A CA 1
ATOM 3854 C C . LEU A 1 498 ? -6.521 -4.297 -32.292 1.00 78.44 498 LEU A C 1
ATOM 3856 O O . LEU A 1 498 ? -7.372 -3.967 -33.122 1.00 78.44 498 LEU A O 1
ATOM 3860 N N . ARG A 1 499 ? -6.750 -5.190 -31.327 1.00 82.75 499 ARG A N 1
ATOM 3861 C CA . ARG A 1 499 ? -8.032 -5.835 -31.020 1.00 82.75 499 ARG A CA 1
ATOM 3862 C C . ARG A 1 499 ? -8.000 -6.275 -29.567 1.00 82.75 499 ARG A C 1
ATOM 3864 O O . ARG A 1 499 ? -6.975 -6.753 -29.084 1.00 82.75 499 ARG A O 1
ATOM 3871 N N . MET A 1 500 ? -9.145 -6.182 -28.912 1.00 84.62 500 MET A N 1
ATOM 3872 C CA . MET A 1 500 ? -9.362 -6.764 -27.598 1.00 84.62 500 MET A CA 1
ATOM 3873 C C . MET A 1 500 ? -10.765 -7.353 -27.539 1.00 84.62 500 MET A C 1
ATOM 3875 O O . MET A 1 500 ? -11.730 -6.684 -27.913 1.00 84.62 500 MET A O 1
ATOM 3879 N N . GLU A 1 501 ? -10.871 -8.589 -27.066 1.00 87.75 501 GLU A N 1
ATOM 3880 C CA . GLU A 1 501 ? -12.140 -9.248 -26.760 1.00 87.75 501 GLU A CA 1
ATOM 3881 C C . GLU A 1 501 ? -12.067 -9.823 -25.349 1.00 87.75 501 GLU A C 1
ATOM 3883 O O . GLU A 1 501 ? -11.305 -10.758 -25.100 1.00 87.75 501 GLU A O 1
ATOM 3888 N N . THR A 1 502 ? -12.849 -9.270 -24.420 1.00 85.56 502 THR A N 1
ATOM 3889 C CA . THR A 1 502 ? -12.984 -9.832 -23.072 1.00 85.56 502 THR A CA 1
ATOM 3890 C C . THR A 1 502 ? -14.085 -10.893 -23.024 1.00 85.56 502 THR A C 1
ATOM 3892 O O . THR A 1 502 ? -14.984 -10.962 -23.867 1.00 85.56 502 THR A O 1
ATOM 3895 N N . GLY A 1 503 ? -13.977 -11.788 -22.047 1.00 85.69 503 GLY A N 1
ATOM 3896 C CA . GLY A 1 503 ? -14.802 -12.985 -21.921 1.00 85.69 503 GLY A CA 1
ATOM 3897 C C . GLY A 1 503 ? -14.416 -13.738 -20.652 1.00 85.69 503 GLY A C 1
ATOM 3898 O O . GLY A 1 503 ? -14.008 -13.122 -19.678 1.00 85.69 503 GLY A O 1
ATOM 3899 N N . LEU A 1 504 ? -14.478 -15.073 -20.646 1.00 90.12 504 LEU A N 1
ATOM 3900 C CA . LEU A 1 504 ? -13.883 -15.849 -19.540 1.00 90.12 504 LEU A CA 1
ATOM 3901 C C . LEU A 1 504 ? -12.349 -15.718 -19.523 1.00 90.12 504 LEU A C 1
ATOM 3903 O O . LEU A 1 504 ? -11.736 -15.608 -18.468 1.00 90.12 504 LEU A O 1
ATOM 3907 N N . VAL A 1 505 ? -11.755 -15.672 -20.715 1.00 94.00 505 VAL A N 1
ATOM 3908 C CA . VAL A 1 505 ? -10.357 -15.325 -20.981 1.00 94.00 505 VAL A CA 1
ATOM 3909 C C . VAL A 1 505 ? -10.398 -14.157 -21.958 1.00 94.00 505 VAL A C 1
ATOM 3911 O O . VAL A 1 505 ? -11.226 -14.173 -22.869 1.00 94.00 505 VAL A O 1
ATOM 3914 N N . ALA A 1 506 ? -9.549 -13.154 -21.762 1.00 93.38 506 ALA A N 1
ATOM 3915 C CA . ALA A 1 506 ? -9.400 -12.057 -22.705 1.00 93.38 506 ALA A CA 1
ATOM 3916 C C . ALA A 1 506 ? -8.361 -12.423 -23.775 1.00 93.38 506 ALA A C 1
ATOM 3918 O O . ALA A 1 506 ? -7.255 -12.842 -23.429 1.00 93.38 506 ALA A O 1
ATOM 3919 N N . ASP A 1 507 ? -8.704 -12.250 -25.053 1.00 92.50 507 ASP A N 1
ATOM 3920 C CA . ASP A 1 507 ? -7.774 -12.332 -26.187 1.00 92.50 507 ASP A CA 1
ATOM 3921 C C . ASP A 1 507 ? -7.391 -10.895 -26.609 1.00 92.50 507 ASP A C 1
ATOM 3923 O O . ASP A 1 507 ? -8.258 -10.064 -26.900 1.00 92.50 507 ASP A O 1
ATOM 3927 N N . ILE A 1 508 ? -6.088 -10.592 -26.631 1.00 90.19 508 ILE A N 1
ATOM 3928 C CA . ILE A 1 508 ? -5.535 -9.259 -26.927 1.00 90.19 508 ILE A CA 1
ATOM 3929 C C . ILE A 1 508 ? -4.561 -9.371 -28.103 1.00 90.19 508 ILE A C 1
ATOM 3931 O O . ILE A 1 508 ? -3.477 -9.936 -27.947 1.00 90.19 508 ILE A O 1
ATOM 3935 N N . ASP A 1 509 ? -4.903 -8.805 -29.263 1.00 88.81 509 ASP A N 1
ATOM 3936 C CA . ASP A 1 509 ? -3.946 -8.653 -30.365 1.00 88.81 509 ASP A CA 1
ATOM 3937 C C . ASP A 1 509 ? -3.182 -7.343 -30.195 1.00 88.81 509 ASP A C 1
ATOM 3939 O O . ASP A 1 509 ? -3.765 -6.253 -30.196 1.00 88.81 509 ASP A O 1
ATOM 3943 N N . LEU A 1 510 ? -1.859 -7.440 -30.124 1.00 87.50 510 LEU A N 1
ATOM 3944 C CA . LEU A 1 510 ? -0.975 -6.295 -29.960 1.00 87.50 510 LEU A CA 1
ATOM 3945 C C . LEU A 1 510 ? 0.167 -6.313 -30.969 1.00 87.50 510 LEU A C 1
ATOM 3947 O O . LEU A 1 510 ? 0.528 -7.341 -31.555 1.00 87.50 510 LEU A O 1
ATOM 3951 N N . ARG A 1 511 ? 0.755 -5.138 -31.166 1.00 85.19 511 ARG A N 1
ATOM 3952 C CA . ARG A 1 511 ? 1.979 -4.967 -31.928 1.00 85.19 511 ARG A CA 1
ATOM 3953 C C . ARG A 1 511 ? 2.951 -4.071 -31.182 1.00 85.19 511 ARG A C 1
ATOM 3955 O O . ARG A 1 511 ? 2.634 -2.919 -30.918 1.00 85.19 511 ARG A O 1
ATOM 3962 N N . VAL A 1 512 ? 4.162 -4.561 -30.960 1.00 79.81 512 VAL A N 1
ATOM 3963 C CA . VAL A 1 512 ? 5.296 -3.739 -30.528 1.00 79.81 512 VAL A CA 1
ATOM 3964 C C . VAL A 1 512 ? 6.133 -3.432 -31.774 1.00 79.81 512 VAL A C 1
ATOM 3966 O O . VAL A 1 512 ? 6.573 -4.351 -32.469 1.00 79.81 512 VAL A O 1
ATOM 3969 N N . SER A 1 513 ? 6.282 -2.153 -32.134 1.00 71.06 513 SER A N 1
ATOM 3970 C CA . SER A 1 513 ? 6.852 -1.747 -33.432 1.00 71.06 513 SER A CA 1
ATOM 3971 C C . SER A 1 513 ? 8.346 -2.019 -33.574 1.00 71.06 513 SER A C 1
ATOM 3973 O O . SER A 1 513 ? 8.819 -2.158 -34.703 1.00 71.06 513 SER A O 1
ATOM 3975 N N . LYS A 1 514 ? 9.061 -2.044 -32.448 1.00 64.38 514 LYS A N 1
ATOM 3976 C CA . LYS A 1 514 ? 10.497 -2.270 -32.323 1.00 64.38 514 LYS A CA 1
ATOM 3977 C C . LYS A 1 514 ? 10.786 -2.783 -30.914 1.00 64.38 514 LYS A C 1
ATOM 3979 O O . LYS A 1 514 ? 10.161 -2.327 -29.958 1.00 64.38 514 LYS A O 1
ATOM 3984 N N . GLY A 1 515 ? 11.696 -3.746 -30.804 1.00 60.78 515 GLY A N 1
ATOM 3985 C CA . GLY A 1 515 ? 12.086 -4.341 -29.534 1.00 60.78 515 GLY A CA 1
ATOM 3986 C C . GLY A 1 515 ? 12.735 -3.345 -28.573 1.00 60.78 515 GLY A C 1
ATOM 3987 O O . GLY A 1 515 ? 13.215 -2.273 -28.951 1.00 60.78 515 GLY A O 1
ATOM 3988 N N . ILE A 1 516 ? 12.756 -3.737 -27.304 1.00 65.62 516 ILE A N 1
ATOM 3989 C CA . ILE A 1 516 ? 13.433 -3.008 -26.234 1.00 65.62 516 ILE A CA 1
ATOM 3990 C C . ILE A 1 516 ? 14.913 -2.915 -26.589 1.00 65.62 516 ILE A C 1
ATOM 3992 O O . ILE A 1 516 ? 15.517 -3.873 -27.073 1.00 65.62 516 ILE A O 1
ATOM 3996 N N . TYR A 1 517 ? 15.475 -1.729 -26.402 1.00 72.81 517 TYR A N 1
ATOM 3997 C CA . TYR A 1 517 ? 16.791 -1.400 -26.919 1.00 72.81 517 TYR A CA 1
ATOM 3998 C C . TYR A 1 517 ? 17.923 -2.026 -26.077 1.00 72.81 517 TYR A C 1
ATOM 4000 O O . TYR A 1 517 ? 18.970 -2.390 -26.619 1.00 72.81 517 TYR A O 1
ATOM 4008 N N . GLY A 1 518 ? 17.712 -2.157 -24.767 1.00 82.38 518 GLY A N 1
ATOM 4009 C CA . GLY A 1 518 ? 18.699 -2.652 -23.817 1.00 82.38 518 GLY A CA 1
ATOM 4010 C C . GLY A 1 518 ? 18.076 -3.185 -22.529 1.00 82.38 518 GLY A C 1
ATOM 4011 O O . GLY A 1 518 ? 16.889 -3.501 -22.483 1.00 82.38 518 GLY A O 1
ATOM 4012 N N . ASP A 1 519 ? 18.892 -3.271 -21.488 1.00 87.25 519 ASP A N 1
ATOM 4013 C CA . ASP A 1 519 ? 18.488 -3.680 -20.142 1.00 87.25 519 ASP A CA 1
ATOM 4014 C C . ASP A 1 519 ? 19.196 -2.820 -19.080 1.00 87.25 519 ASP A C 1
ATOM 4016 O O . ASP A 1 519 ? 20.022 -1.961 -19.418 1.00 87.25 519 ASP A O 1
ATOM 4020 N N . ASN A 1 520 ? 18.895 -3.052 -17.805 1.00 91.50 520 ASN A N 1
ATOM 4021 C CA . ASN A 1 520 ? 19.538 -2.393 -16.670 1.00 91.50 520 ASN A CA 1
ATOM 4022 C C . ASN A 1 520 ? 20.120 -3.415 -15.683 1.00 91.50 520 ASN A C 1
ATOM 4024 O O . ASN A 1 520 ? 19.557 -4.483 -15.468 1.00 91.50 520 ASN A O 1
ATOM 4028 N N . ILE A 1 521 ? 21.261 -3.079 -15.079 1.00 93.06 521 ILE A N 1
ATOM 4029 C CA . ILE A 1 521 ? 21.953 -3.926 -14.098 1.00 93.06 521 ILE A CA 1
ATOM 4030 C C . ILE A 1 521 ? 22.162 -3.114 -12.821 1.00 93.06 521 ILE A C 1
ATOM 4032 O O . ILE A 1 521 ? 22.935 -2.156 -12.829 1.00 93.06 521 ILE A O 1
ATOM 4036 N N . GLY A 1 522 ? 21.482 -3.501 -11.745 1.00 91.25 522 GLY A N 1
ATOM 4037 C CA . GLY A 1 522 ? 21.615 -2.947 -10.394 1.00 91.25 522 GLY A CA 1
ATOM 4038 C C . GLY A 1 522 ? 21.744 -4.060 -9.353 1.00 91.25 522 GLY A C 1
ATOM 4039 O O . GLY A 1 522 ? 21.608 -5.237 -9.690 1.00 91.25 522 GLY A O 1
ATOM 4040 N N . LEU A 1 523 ? 22.018 -3.679 -8.104 1.00 88.31 523 LEU A N 1
ATOM 4041 C CA . LEU A 1 523 ? 22.048 -4.578 -6.934 1.00 88.31 523 LEU A CA 1
ATOM 4042 C C . LEU A 1 523 ? 20.906 -4.263 -5.946 1.00 88.31 523 LEU A C 1
ATOM 4044 O O . LEU A 1 523 ? 20.859 -4.799 -4.848 1.00 88.31 523 LEU A O 1
ATOM 4048 N N . ASP A 1 524 ? 20.009 -3.356 -6.330 1.00 79.25 524 ASP A N 1
ATOM 4049 C CA . ASP A 1 524 ? 18.892 -2.855 -5.541 1.00 79.25 524 ASP A CA 1
ATOM 4050 C C . ASP A 1 524 ? 17.601 -3.629 -5.861 1.00 79.25 524 ASP A C 1
ATOM 4052 O O . ASP A 1 524 ? 16.836 -3.275 -6.761 1.00 79.25 524 ASP A O 1
ATOM 4056 N N . GLU A 1 525 ? 17.364 -4.732 -5.152 1.00 77.75 525 GLU A N 1
ATOM 4057 C CA . GLU A 1 525 ? 16.171 -5.566 -5.346 1.00 77.75 525 GLU A CA 1
ATOM 4058 C C . GLU A 1 525 ? 14.902 -4.946 -4.747 1.00 77.75 525 GLU A C 1
ATOM 4060 O O . GLU A 1 525 ? 13.796 -5.219 -5.224 1.00 77.75 525 GLU A O 1
ATOM 4065 N N . VAL A 1 526 ? 15.034 -4.171 -3.671 1.00 71.50 526 VAL A N 1
ATOM 4066 C CA . VAL A 1 526 ? 13.941 -3.455 -2.992 1.00 71.50 526 VAL A CA 1
ATOM 4067 C C . VAL A 1 526 ? 13.956 -1.972 -3.367 1.00 71.50 526 VAL A C 1
ATOM 4069 O O . VAL A 1 526 ? 12.918 -1.316 -3.317 1.00 71.50 526 VAL A O 1
ATOM 4072 N N . GLY A 1 527 ? 15.100 -1.452 -3.818 1.00 76.94 527 GLY A N 1
ATOM 4073 C CA . GLY A 1 527 ? 15.248 -0.054 -4.207 1.00 76.94 527 GLY A CA 1
ATOM 4074 C C . GLY A 1 527 ? 15.555 0.856 -3.007 1.00 76.94 527 GLY A C 1
ATOM 4075 O O . GLY A 1 527 ? 15.986 0.387 -1.955 1.00 76.94 527 GLY A O 1
ATOM 4076 N N . PRO A 1 528 ? 15.381 2.182 -3.143 1.00 77.81 528 PRO A N 1
ATOM 4077 C CA . PRO A 1 528 ? 15.726 3.151 -2.102 1.00 77.81 528 PRO A CA 1
ATOM 4078 C C . PRO A 1 528 ? 14.777 3.064 -0.894 1.00 77.81 528 PRO A C 1
ATOM 4080 O O . PRO A 1 528 ? 13.681 3.622 -0.919 1.00 77.81 528 PRO A O 1
ATOM 4083 N N . ASN A 1 529 ? 15.222 2.451 0.205 1.00 71.69 529 ASN A N 1
ATOM 4084 C CA . ASN A 1 529 ? 14.407 2.292 1.419 1.00 71.69 529 ASN A CA 1
ATOM 4085 C C . ASN A 1 529 ? 15.062 2.798 2.717 1.00 71.69 529 ASN A C 1
ATOM 4087 O O . ASN A 1 529 ? 14.407 2.891 3.754 1.00 71.69 529 ASN A O 1
ATOM 4091 N N . SER A 1 530 ? 16.334 3.185 2.686 1.00 75.62 530 SER A N 1
ATOM 4092 C CA . SER A 1 530 ? 17.013 3.782 3.837 1.00 75.62 530 SER A CA 1
ATOM 4093 C C . SER A 1 530 ? 18.064 4.795 3.379 1.00 75.62 530 SER A C 1
ATOM 4095 O O . SER A 1 530 ? 18.221 5.067 2.186 1.00 75.62 530 SER A O 1
ATOM 4097 N N . SER A 1 531 ? 18.790 5.397 4.322 1.00 81.62 531 SER A N 1
ATOM 4098 C CA . SER A 1 531 ? 19.885 6.318 4.010 1.00 81.62 531 SER A CA 1
ATOM 4099 C C . SER A 1 531 ? 21.144 6.055 4.831 1.00 81.62 531 SER A C 1
ATOM 4101 O O . SER A 1 531 ? 21.096 5.821 6.040 1.00 81.62 531 SER A O 1
ATOM 4103 N N . TYR A 1 532 ? 22.295 6.146 4.165 1.00 81.12 532 TYR A N 1
ATOM 4104 C CA . TYR A 1 532 ? 23.615 6.100 4.777 1.00 81.12 532 TYR A CA 1
ATOM 4105 C C . TYR A 1 532 ? 24.246 7.494 4.801 1.00 81.12 532 TYR A C 1
ATOM 4107 O O . TYR A 1 532 ? 24.507 8.083 3.752 1.00 81.12 532 TYR A O 1
ATOM 4115 N N . ARG A 1 533 ? 24.538 8.011 5.999 1.00 80.94 533 ARG A N 1
ATOM 4116 C CA . ARG A 1 533 ? 25.216 9.301 6.199 1.00 80.94 533 ARG A CA 1
ATOM 4117 C C . ARG A 1 533 ? 26.736 9.136 6.214 1.00 80.94 533 ARG A C 1
ATOM 4119 O O . ARG A 1 533 ? 27.273 8.414 7.055 1.00 80.94 533 ARG A O 1
ATOM 4126 N N . PHE A 1 534 ? 27.440 9.888 5.372 1.00 77.38 534 PHE A N 1
ATOM 4127 C CA . PHE A 1 534 ? 28.900 9.991 5.419 1.00 77.38 534 PHE A CA 1
ATOM 4128 C C . PHE A 1 534 ? 29.370 10.928 6.547 1.00 77.38 534 PHE A C 1
ATOM 4130 O O . PHE A 1 534 ? 28.718 11.916 6.879 1.00 77.38 534 PHE A O 1
ATOM 4137 N N . SER A 1 535 ? 30.534 10.634 7.135 1.00 68.94 535 SER A N 1
ATOM 4138 C CA . SER A 1 535 ? 31.141 11.449 8.204 1.00 68.94 535 SER A CA 1
ATOM 4139 C C . SER A 1 535 ? 32.061 12.573 7.713 1.00 68.94 535 SER A C 1
ATOM 4141 O O . SER A 1 535 ? 32.396 13.467 8.491 1.00 68.94 535 SER A O 1
ATOM 4143 N N . ASP A 1 536 ? 32.503 12.497 6.457 1.00 68.00 536 ASP A N 1
ATOM 4144 C CA . ASP A 1 536 ? 33.461 13.417 5.834 1.00 68.00 536 ASP A CA 1
ATOM 4145 C C . ASP A 1 536 ? 32.734 14.476 4.971 1.00 68.00 536 ASP A C 1
ATOM 4147 O O . ASP A 1 536 ? 31.511 14.501 4.903 1.00 68.00 536 ASP A O 1
ATOM 4151 N N . GLN A 1 537 ? 33.466 15.391 4.319 1.00 67.25 537 GLN A N 1
ATOM 4152 C CA . GLN A 1 537 ? 32.871 16.420 3.436 1.00 67.25 537 GLN A CA 1
ATOM 4153 C C . GLN A 1 537 ? 32.650 15.963 1.980 1.00 67.25 537 GLN A C 1
ATOM 4155 O O . GLN A 1 537 ? 32.139 16.729 1.168 1.00 67.25 537 GLN A O 1
ATOM 4160 N N . GLU A 1 538 ? 33.062 14.745 1.637 1.00 75.25 538 GLU A N 1
ATOM 4161 C CA . GLU A 1 538 ? 32.859 14.114 0.331 1.00 75.25 538 GLU A CA 1
ATOM 4162 C C . GLU A 1 538 ? 32.554 12.635 0.585 1.00 75.25 538 GLU A C 1
ATOM 4164 O O . GLU A 1 538 ? 33.267 11.983 1.349 1.00 75.25 538 GLU A O 1
ATOM 4169 N N . GLY A 1 539 ? 31.479 12.123 -0.011 1.00 81.81 539 GLY A N 1
ATOM 4170 C CA . GLY A 1 539 ? 31.009 10.757 0.205 1.00 81.81 539 GLY A CA 1
ATOM 4171 C C . GLY A 1 539 ? 31.221 9.952 -1.060 1.00 81.81 539 GLY A C 1
ATOM 4172 O O . GLY A 1 539 ? 30.743 10.369 -2.111 1.00 81.81 539 GLY A O 1
ATOM 4173 N N . LYS A 1 540 ? 31.952 8.835 -0.990 1.00 88.81 540 LYS A N 1
ATOM 4174 C CA . LYS A 1 540 ? 32.222 7.993 -2.165 1.00 88.81 540 LYS A CA 1
ATOM 4175 C C . LYS A 1 540 ? 31.723 6.587 -1.962 1.00 88.81 540 LYS A C 1
ATOM 4177 O O . LYS A 1 540 ? 31.957 5.985 -0.914 1.00 88.81 540 LYS A O 1
ATOM 4182 N N . VAL A 1 541 ? 31.097 6.074 -3.008 1.00 91.75 541 VAL A N 1
ATOM 4183 C CA . VAL A 1 541 ? 30.659 4.692 -3.125 1.00 91.75 541 VAL A CA 1
ATOM 4184 C C . VAL A 1 541 ? 31.121 4.137 -4.467 1.00 91.75 541 VAL A C 1
ATOM 4186 O O . VAL A 1 541 ? 31.094 4.842 -5.477 1.00 91.75 541 VAL A O 1
ATOM 4189 N N . ILE A 1 542 ? 31.590 2.895 -4.455 1.00 93.81 542 ILE A N 1
ATOM 4190 C CA . ILE A 1 542 ? 31.889 2.082 -5.631 1.00 93.81 542 ILE A CA 1
ATOM 4191 C C . ILE A 1 542 ? 30.964 0.869 -5.580 1.00 93.81 542 ILE A C 1
ATOM 4193 O O . ILE A 1 542 ? 30.889 0.209 -4.548 1.00 93.81 542 ILE A O 1
ATOM 4197 N N . VAL A 1 543 ? 30.316 0.552 -6.693 1.00 94.69 543 VAL A N 1
ATOM 4198 C CA . VAL A 1 543 ? 29.520 -0.664 -6.882 1.00 94.69 543 VAL A CA 1
ATOM 4199 C C . VAL A 1 543 ? 30.202 -1.522 -7.936 1.00 94.69 543 VAL A C 1
ATOM 4201 O O . VAL A 1 543 ? 30.533 -1.019 -9.012 1.00 94.69 543 VAL A O 1
ATOM 4204 N N . ARG A 1 544 ? 30.424 -2.802 -7.637 1.00 94.94 544 ARG A N 1
ATOM 4205 C CA . ARG A 1 544 ? 30.908 -3.807 -8.589 1.00 94.94 544 ARG A CA 1
ATOM 4206 C C . ARG A 1 544 ? 29.700 -4.518 -9.199 1.00 94.94 544 ARG A C 1
ATOM 4208 O O . ARG A 1 544 ? 29.086 -5.365 -8.566 1.00 94.94 544 ARG A O 1
ATOM 4215 N N . LEU A 1 545 ? 29.364 -4.169 -10.435 1.00 94.50 545 LEU A N 1
ATOM 4216 C CA . LEU A 1 545 ? 28.224 -4.719 -11.162 1.00 94.50 545 LEU A CA 1
ATOM 4217 C C . LEU A 1 545 ? 28.687 -5.900 -12.032 1.00 94.50 545 LEU A C 1
ATOM 4219 O O . LEU A 1 545 ? 29.495 -5.686 -12.942 1.00 94.50 545 LEU A O 1
ATOM 4223 N N . PRO A 1 546 ? 28.222 -7.139 -11.791 1.00 92.25 546 PRO A N 1
ATOM 4224 C CA . PRO A 1 546 ? 28.501 -8.259 -12.683 1.00 92.25 546 PRO A CA 1
ATOM 4225 C C . PRO A 1 546 ? 27.774 -8.056 -14.020 1.00 92.25 546 PRO A C 1
ATOM 4227 O O . PRO A 1 546 ? 26.603 -7.685 -14.046 1.00 92.25 546 PRO A O 1
ATOM 4230 N N . VAL A 1 547 ? 28.452 -8.321 -15.138 1.00 90.75 547 VAL A N 1
ATOM 4231 C CA . VAL A 1 547 ? 27.881 -8.185 -16.489 1.00 90.75 547 VAL A CA 1
ATOM 4232 C C . VAL A 1 547 ? 28.021 -9.496 -17.265 1.00 90.75 547 VAL A C 1
ATOM 4234 O O . VAL A 1 547 ? 29.021 -10.204 -17.142 1.00 90.75 547 VAL A O 1
ATOM 4237 N N . SER A 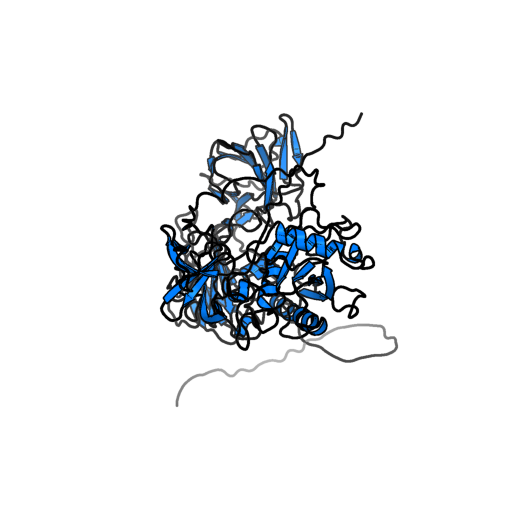1 548 ? 27.001 -9.853 -18.050 1.00 87.31 548 SER A N 1
ATOM 4238 C CA . SER A 1 548 ? 27.002 -11.085 -18.847 1.00 87.31 548 SER A CA 1
ATOM 4239 C C . SER A 1 548 ? 27.766 -10.921 -20.166 1.00 87.31 548 SER A C 1
ATOM 4241 O O . SER A 1 548 ? 27.979 -9.808 -20.648 1.00 87.31 548 SER A O 1
ATOM 4243 N N . GLU A 1 549 ? 28.138 -12.039 -20.801 1.00 83.88 549 GLU A N 1
ATOM 4244 C CA . GLU A 1 549 ? 28.790 -12.037 -22.125 1.00 83.88 549 GLU A CA 1
ATOM 4245 C C . GLU A 1 549 ? 27.907 -11.424 -23.237 1.00 83.88 549 GLU A C 1
ATOM 4247 O O . GLU A 1 549 ? 28.416 -11.033 -24.290 1.00 83.88 549 GLU A O 1
ATOM 4252 N N . ASP A 1 550 ? 26.596 -11.300 -22.998 1.00 84.75 550 ASP A N 1
ATOM 4253 C CA . ASP A 1 550 ? 25.636 -10.662 -23.905 1.00 84.75 550 ASP A CA 1
ATOM 4254 C C . ASP A 1 550 ? 25.662 -9.121 -23.838 1.00 84.75 550 ASP A C 1
ATOM 4256 O O . ASP A 1 550 ? 25.136 -8.474 -24.749 1.00 84.75 550 ASP A O 1
ATOM 4260 N N . VAL A 1 551 ? 26.281 -8.524 -22.807 1.00 87.38 551 VAL A N 1
ATOM 4261 C CA . VAL A 1 551 ? 26.439 -7.067 -22.654 1.00 87.38 551 VAL A CA 1
ATOM 4262 C C . VAL A 1 551 ? 27.533 -6.554 -23.592 1.00 87.38 551 VAL A C 1
ATOM 4264 O O . VAL A 1 551 ? 28.728 -6.796 -23.393 1.00 87.38 551 VAL A O 1
ATOM 4267 N N . VAL A 1 552 ? 27.125 -5.793 -24.610 1.00 83.50 552 VAL A N 1
ATOM 4268 C CA . VAL A 1 552 ? 28.020 -5.280 -25.663 1.00 83.50 552 VAL A CA 1
ATOM 4269 C C . VAL A 1 552 ? 28.477 -3.854 -25.373 1.00 83.50 552 VAL A C 1
ATOM 4271 O O . VAL A 1 552 ? 29.668 -3.540 -25.469 1.00 83.50 552 VAL A O 1
ATOM 4274 N N . TRP A 1 553 ? 27.521 -2.990 -25.030 1.00 89.31 553 TRP A N 1
ATOM 4275 C CA . TRP A 1 553 ? 27.739 -1.564 -24.806 1.00 89.31 553 TRP A CA 1
ATOM 4276 C C . TRP A 1 553 ? 27.179 -1.141 -23.459 1.00 89.31 553 TRP A C 1
ATOM 4278 O O . TRP A 1 553 ? 26.103 -1.586 -23.064 1.00 89.31 553 TRP A O 1
ATOM 4288 N N . LEU A 1 554 ? 27.900 -0.243 -22.800 1.00 91.88 554 LEU A N 1
ATOM 4289 C CA . LEU A 1 554 ? 27.417 0.531 -21.669 1.00 91.88 554 LEU A CA 1
ATOM 4290 C C . LEU A 1 554 ? 27.011 1.897 -22.225 1.00 91.88 554 LEU A C 1
ATOM 4292 O O . LEU A 1 554 ? 27.823 2.570 -22.872 1.00 91.88 554 LEU A O 1
ATOM 4296 N N . ASP A 1 555 ? 25.765 2.292 -21.990 1.00 91.25 555 ASP A N 1
ATOM 4297 C CA . ASP A 1 555 ? 25.156 3.462 -22.627 1.00 91.25 555 ASP A CA 1
ATOM 4298 C C . ASP A 1 555 ? 24.785 4.571 -21.641 1.00 91.25 555 ASP A C 1
ATOM 4300 O O . ASP A 1 555 ? 24.660 5.726 -22.051 1.00 91.25 555 ASP A O 1
ATOM 4304 N N . GLY A 1 556 ? 24.632 4.260 -20.356 1.00 93.00 556 GLY A N 1
ATOM 4305 C CA . GLY A 1 556 ? 24.331 5.249 -19.328 1.00 93.00 556 GLY A CA 1
ATOM 4306 C C . GLY A 1 556 ? 24.250 4.653 -17.929 1.00 93.00 556 GLY A C 1
ATOM 4307 O O . GLY A 1 556 ? 24.552 3.476 -17.727 1.00 93.00 556 GLY A O 1
ATOM 4308 N N . ILE A 1 557 ? 23.821 5.473 -16.975 1.00 94.19 557 ILE A N 1
ATOM 4309 C CA . ILE A 1 557 ? 23.479 5.057 -15.613 1.00 94.19 557 ILE A CA 1
ATOM 4310 C C . ILE A 1 557 ? 22.205 5.744 -15.126 1.00 94.19 557 ILE A C 1
ATOM 4312 O O . ILE A 1 557 ? 21.935 6.886 -15.508 1.00 94.19 557 ILE A O 1
ATOM 4316 N N . ASP A 1 558 ? 21.509 5.071 -14.215 1.00 93.00 558 ASP A N 1
ATOM 4317 C CA . ASP A 1 558 ? 20.473 5.645 -13.358 1.00 93.00 558 ASP A CA 1
ATOM 4318 C C . ASP A 1 558 ? 20.901 5.554 -11.889 1.00 93.00 558 ASP A C 1
ATOM 4320 O O . ASP A 1 558 ? 21.573 4.599 -11.505 1.00 93.00 558 ASP A O 1
ATOM 4324 N N . TRP A 1 559 ? 20.532 6.524 -11.052 1.00 91.94 559 TRP A N 1
ATOM 4325 C CA . TRP A 1 559 ? 20.750 6.458 -9.599 1.00 91.94 559 TRP A CA 1
ATOM 4326 C C . TRP A 1 559 ? 19.749 7.318 -8.824 1.00 91.94 559 TRP A C 1
ATOM 4328 O O . TRP A 1 559 ? 19.302 8.354 -9.320 1.00 91.94 559 TRP A O 1
ATOM 4338 N N . PHE A 1 560 ? 19.421 6.925 -7.594 1.00 88.44 560 PHE A N 1
ATOM 4339 C CA . PHE A 1 560 ? 18.572 7.724 -6.709 1.00 88.44 560 PHE A CA 1
ATOM 4340 C C . PHE A 1 560 ? 19.384 8.760 -5.919 1.00 88.44 560 PHE A C 1
ATOM 4342 O O . PHE A 1 560 ? 20.440 8.453 -5.358 1.00 88.44 560 PHE A O 1
ATOM 4349 N N . ALA A 1 561 ? 18.867 9.983 -5.816 1.00 86.06 561 ALA A N 1
ATOM 4350 C CA . ALA A 1 561 ? 19.394 11.039 -4.959 1.00 86.06 561 ALA A CA 1
ATOM 4351 C C . ALA A 1 561 ? 18.353 11.449 -3.904 1.00 86.06 561 ALA A C 1
ATOM 4353 O O . ALA A 1 561 ? 17.188 11.674 -4.215 1.00 86.06 561 ALA A O 1
ATOM 4354 N N . LEU A 1 562 ? 18.786 11.597 -2.647 1.00 80.94 562 LEU A N 1
ATOM 4355 C CA . LEU A 1 562 ? 17.934 12.018 -1.519 1.00 80.94 562 LEU A CA 1
ATOM 4356 C C . LEU A 1 562 ? 17.588 13.523 -1.524 1.00 80.94 562 LEU A C 1
ATOM 4358 O O . LEU A 1 562 ? 17.013 14.023 -0.561 1.00 80.94 562 LEU A O 1
ATOM 4362 N N . GLY A 1 563 ? 18.010 14.268 -2.546 1.00 79.50 563 GLY A N 1
ATOM 4363 C CA . GLY A 1 563 ? 17.836 15.713 -2.628 1.00 79.50 563 GLY A CA 1
ATOM 4364 C C . GLY A 1 563 ? 18.708 16.354 -3.704 1.00 79.50 563 GLY A C 1
ATOM 4365 O O . GLY A 1 563 ? 19.588 15.714 -4.285 1.00 79.50 563 GLY A O 1
ATOM 4366 N N . ASP A 1 564 ? 18.469 17.642 -3.937 1.00 84.50 564 ASP A N 1
ATOM 4367 C CA . ASP A 1 564 ? 19.181 18.439 -4.934 1.00 84.50 564 ASP A CA 1
ATOM 4368 C C . ASP A 1 564 ? 20.675 18.611 -4.596 1.00 84.50 564 ASP A C 1
ATOM 4370 O O . ASP A 1 564 ? 21.063 18.869 -3.451 1.00 84.50 564 ASP A O 1
ATOM 4374 N N . GLY A 1 565 ? 21.545 18.545 -5.607 1.00 86.44 565 GLY A N 1
ATOM 4375 C CA . GLY A 1 565 ? 22.985 18.695 -5.392 1.00 86.44 565 GLY A CA 1
ATOM 4376 C C . GLY A 1 565 ? 23.834 18.439 -6.630 1.00 86.44 565 GLY A C 1
ATOM 4377 O O . GLY A 1 565 ? 23.385 18.625 -7.764 1.00 86.44 565 GLY A O 1
ATOM 4378 N N . THR A 1 566 ? 25.082 18.012 -6.418 1.00 88.50 566 THR A N 1
ATOM 4379 C CA . THR A 1 566 ? 25.940 17.513 -7.496 1.00 88.50 566 THR A CA 1
ATOM 4380 C C . THR A 1 566 ? 26.612 16.186 -7.156 1.00 88.50 566 THR A C 1
ATOM 4382 O O . THR A 1 566 ? 26.897 15.868 -5.999 1.00 88.50 566 THR A O 1
ATOM 4385 N N . VAL A 1 567 ? 26.894 15.406 -8.198 1.00 90.31 567 VAL A N 1
ATOM 4386 C CA . VAL A 1 567 ? 27.642 14.149 -8.115 1.00 90.31 567 VAL A CA 1
ATOM 4387 C C . VAL A 1 567 ? 28.756 14.133 -9.166 1.00 90.31 567 VAL A C 1
ATOM 4389 O O . VAL A 1 567 ? 28.562 14.581 -10.300 1.00 90.31 567 VAL A O 1
ATOM 4392 N N . ASP A 1 568 ? 29.934 13.633 -8.793 1.00 92.50 568 ASP A N 1
ATOM 4393 C CA . ASP A 1 568 ? 30.945 13.203 -9.759 1.00 92.50 568 ASP A CA 1
ATOM 4394 C C . ASP A 1 568 ? 30.773 11.699 -10.011 1.00 92.50 568 ASP A C 1
ATOM 4396 O O . ASP A 1 568 ? 30.737 10.899 -9.075 1.00 92.50 568 ASP A O 1
ATOM 4400 N N . ILE A 1 569 ? 30.674 11.320 -11.280 1.00 93.94 569 ILE A N 1
ATOM 4401 C CA . ILE A 1 569 ? 30.399 9.961 -11.751 1.00 93.94 569 ILE A CA 1
ATOM 4402 C C . ILE A 1 569 ? 31.639 9.437 -12.469 1.00 93.94 569 ILE A C 1
ATOM 4404 O O . ILE A 1 569 ? 32.214 10.150 -13.296 1.00 93.94 569 ILE A O 1
ATOM 4408 N N . ALA A 1 570 ? 32.025 8.188 -12.212 1.00 94.19 570 ALA A N 1
ATOM 4409 C CA . ALA A 1 570 ? 33.035 7.489 -13.001 1.00 94.19 570 ALA A CA 1
ATOM 4410 C C . ALA A 1 570 ? 32.683 6.007 -13.202 1.00 94.19 570 ALA A C 1
ATOM 4412 O O . ALA A 1 570 ? 32.107 5.378 -12.318 1.00 94.19 570 ALA A O 1
ATOM 4413 N N . VAL A 1 571 ? 33.040 5.454 -14.362 1.00 93.88 571 VAL A N 1
ATOM 4414 C CA . VAL A 1 571 ? 32.809 4.047 -14.733 1.00 93.88 571 VAL A CA 1
ATOM 4415 C C . VAL A 1 571 ? 34.127 3.416 -15.168 1.00 93.88 571 VAL A C 1
ATOM 4417 O O . VAL A 1 571 ? 34.859 4.016 -15.957 1.00 93.88 571 VAL A O 1
ATOM 4420 N N . TYR A 1 572 ? 34.425 2.209 -14.686 1.00 92.38 572 TYR A N 1
ATOM 4421 C CA . TYR A 1 572 ? 35.690 1.503 -14.917 1.00 92.38 572 TYR A CA 1
ATOM 4422 C C . TYR A 1 572 ? 35.451 0.057 -15.380 1.00 92.38 572 TYR A C 1
ATOM 4424 O O . TYR A 1 572 ? 34.506 -0.589 -14.931 1.00 92.38 572 TYR A O 1
ATOM 4432 N N . ALA A 1 573 ? 36.332 -0.459 -16.246 1.00 87.06 573 ALA A N 1
ATOM 4433 C CA . ALA A 1 573 ? 36.349 -1.871 -16.665 1.00 87.06 573 ALA A CA 1
ATOM 4434 C C . ALA A 1 573 ? 37.034 -2.802 -15.648 1.00 87.06 573 ALA A C 1
ATOM 4436 O O . ALA A 1 573 ? 36.861 -4.014 -15.695 1.00 87.06 573 ALA A O 1
ATOM 4437 N N . GLU A 1 574 ? 37.858 -2.235 -14.769 1.00 85.12 574 GLU A N 1
ATOM 4438 C CA . GLU A 1 574 ? 38.648 -2.942 -13.763 1.00 85.12 574 GLU A CA 1
ATOM 4439 C C . GLU A 1 574 ? 38.549 -2.191 -12.430 1.00 85.12 574 GLU A C 1
ATOM 4441 O O . GLU A 1 574 ? 38.088 -1.048 -12.380 1.00 85.12 574 GLU A O 1
ATOM 4446 N N . ASN A 1 575 ? 38.959 -2.835 -11.336 1.00 83.19 575 ASN A N 1
ATOM 4447 C CA . ASN A 1 575 ? 38.744 -2.317 -9.989 1.00 83.19 575 ASN A CA 1
ATOM 4448 C C . ASN A 1 575 ? 39.471 -0.965 -9.765 1.00 83.19 575 ASN A C 1
ATOM 4450 O O . ASN A 1 575 ? 40.706 -0.946 -9.689 1.00 83.19 575 ASN A O 1
ATOM 4454 N N . PRO A 1 576 ? 38.750 0.160 -9.565 1.00 80.19 576 PRO A N 1
ATOM 4455 C CA . PRO A 1 576 ? 39.355 1.490 -9.445 1.00 80.19 576 PRO A CA 1
ATOM 4456 C C . PRO A 1 576 ? 40.256 1.648 -8.211 1.00 80.19 576 PRO A C 1
ATOM 4458 O O . PRO A 1 576 ? 41.110 2.535 -8.178 1.00 80.19 576 PRO A O 1
ATOM 4461 N N . LEU A 1 577 ? 40.140 0.760 -7.215 1.00 76.31 577 LEU A N 1
ATOM 4462 C CA . LEU A 1 577 ? 41.023 0.727 -6.043 1.00 76.31 577 LEU A CA 1
ATOM 4463 C C . LEU A 1 577 ? 42.484 0.389 -6.392 1.00 76.31 577 LEU A C 1
ATOM 4465 O O . LEU A 1 577 ? 43.368 0.576 -5.555 1.00 76.31 577 LEU A O 1
ATOM 4469 N N . LEU A 1 578 ? 42.749 -0.093 -7.612 1.00 76.75 578 LEU A N 1
ATOM 4470 C CA . LEU A 1 578 ? 44.092 -0.370 -8.127 1.00 76.75 578 LEU A CA 1
ATOM 4471 C C . LEU A 1 578 ? 44.757 0.852 -8.792 1.00 76.75 578 LEU A C 1
ATOM 4473 O O . LEU A 1 578 ? 45.953 0.804 -9.079 1.00 76.75 578 LEU A O 1
ATOM 4477 N N . GLY A 1 579 ? 44.029 1.966 -8.951 1.00 73.62 579 GLY A N 1
ATOM 4478 C CA . GLY A 1 579 ? 44.532 3.199 -9.569 1.00 73.62 579 GLY A CA 1
ATOM 4479 C C . GLY A 1 579 ? 44.333 3.275 -11.085 1.00 73.62 579 GLY A C 1
ATOM 4480 O O . GLY A 1 579 ? 45.090 3.976 -11.753 1.00 73.62 579 GLY A O 1
ATOM 4481 N N . GLU A 1 580 ? 43.342 2.553 -11.609 1.00 80.06 580 GLU A N 1
ATOM 4482 C CA . GLU A 1 580 ? 42.994 2.530 -13.032 1.00 80.06 580 GLU A CA 1
ATOM 4483 C C . GLU A 1 580 ? 42.312 3.824 -13.506 1.00 80.06 580 GLU A C 1
ATOM 4485 O O . GLU A 1 580 ? 41.628 4.516 -12.747 1.00 80.06 580 GLU A O 1
ATOM 4490 N N . GLU A 1 581 ? 42.481 4.141 -14.791 1.00 86.00 581 GLU A N 1
ATOM 4491 C CA . GLU A 1 581 ? 41.797 5.264 -15.444 1.00 86.00 581 GLU A CA 1
ATOM 4492 C C . GLU A 1 581 ? 40.353 4.870 -15.825 1.00 86.00 581 GLU A C 1
ATOM 4494 O O . GLU A 1 581 ? 40.117 3.747 -16.282 1.00 86.00 581 GLU A O 1
ATOM 4499 N N . PRO A 1 582 ? 39.363 5.768 -15.672 1.00 90.88 582 PRO A N 1
ATOM 4500 C CA . PRO A 1 582 ? 37.974 5.457 -15.990 1.00 90.88 582 PRO A CA 1
ATOM 4501 C C . PRO A 1 582 ? 37.722 5.344 -17.502 1.00 90.88 582 PRO A C 1
ATOM 4503 O O . PRO A 1 582 ? 38.259 6.109 -18.303 1.00 90.88 582 PRO A O 1
ATOM 4506 N N . LEU A 1 583 ? 36.803 4.451 -17.887 1.00 90.25 583 LEU A N 1
ATOM 4507 C CA . LEU A 1 583 ? 36.202 4.418 -19.229 1.00 90.25 583 LEU A CA 1
ATOM 4508 C C . LEU A 1 583 ? 35.415 5.702 -19.520 1.00 90.25 583 LEU A C 1
ATOM 4510 O O . LEU A 1 583 ? 35.364 6.171 -20.657 1.00 90.25 583 LEU A O 1
ATOM 4514 N N . PHE A 1 584 ? 34.774 6.245 -18.485 1.00 93.31 584 PHE A N 1
ATOM 4515 C CA . PHE A 1 584 ? 33.965 7.455 -18.537 1.00 93.31 584 PHE A CA 1
ATOM 4516 C C . PHE A 1 584 ? 34.013 8.184 -17.199 1.00 93.31 584 PHE A C 1
ATOM 4518 O O . PHE A 1 584 ? 33.940 7.555 -16.145 1.00 93.31 584 PHE A O 1
ATOM 4525 N N . SER A 1 585 ? 34.071 9.513 -17.241 1.00 94.00 585 SER A N 1
ATOM 4526 C CA . SER A 1 585 ? 33.965 10.365 -16.059 1.00 94.00 585 SER A CA 1
ATOM 4527 C C . SER A 1 585 ? 33.177 11.635 -16.367 1.00 94.00 585 SER A C 1
ATOM 4529 O O . SER A 1 585 ? 33.482 12.318 -17.348 1.00 94.00 585 SER A O 1
ATOM 4531 N N . GLN A 1 586 ? 32.240 11.996 -15.495 1.00 93.94 586 GLN A N 1
ATOM 4532 C CA . GLN A 1 586 ? 31.496 13.252 -15.539 1.00 93.94 586 GLN A CA 1
ATOM 4533 C C . GLN A 1 586 ? 31.589 13.933 -14.174 1.00 93.94 586 GLN A C 1
ATOM 4535 O O . GLN A 1 586 ? 31.158 13.371 -13.174 1.00 93.94 586 GLN A O 1
ATOM 4540 N N . SER A 1 587 ? 32.127 15.151 -14.131 1.00 92.88 587 SER A N 1
ATOM 4541 C CA . SER A 1 587 ? 32.210 15.939 -12.895 1.00 92.88 587 SER A CA 1
ATOM 4542 C C . SER A 1 587 ? 31.041 16.908 -12.754 1.00 92.88 587 SER A C 1
ATOM 4544 O O . SER A 1 587 ? 30.532 17.417 -13.759 1.00 92.88 587 SER A O 1
ATOM 4546 N N . SER A 1 588 ? 30.669 17.207 -11.509 1.00 90.12 588 SER A N 1
ATOM 4547 C CA . SER A 1 588 ? 29.644 18.182 -11.126 1.00 90.12 588 SER A CA 1
ATOM 4548 C C . SER A 1 588 ? 28.323 18.023 -11.890 1.00 90.12 588 SER A C 1
ATOM 4550 O O . SER A 1 588 ? 27.733 19.018 -12.316 1.00 90.12 588 SER A O 1
ATOM 4552 N N . TYR A 1 589 ? 27.867 16.784 -12.097 1.00 91.94 589 TYR A N 1
ATOM 4553 C CA . TYR A 1 589 ? 26.552 16.534 -12.681 1.00 91.94 589 TYR A CA 1
ATOM 4554 C C . TYR A 1 589 ? 25.479 16.999 -11.691 1.00 91.94 589 TYR A C 1
ATOM 4556 O O . TYR A 1 589 ? 25.512 16.600 -10.528 1.00 91.94 589 TYR A O 1
ATOM 4564 N N . ALA A 1 590 ? 24.574 17.873 -12.131 1.00 91.31 590 ALA A N 1
ATOM 4565 C CA . ALA A 1 590 ? 23.496 18.391 -11.293 1.00 91.31 590 ALA A CA 1
ATOM 4566 C C . ALA A 1 590 ? 22.394 17.340 -11.135 1.00 91.31 590 ALA A C 1
ATOM 4568 O O . ALA A 1 590 ? 21.955 16.774 -12.133 1.00 91.31 590 ALA A O 1
ATOM 4569 N N . VAL A 1 591 ? 21.952 17.114 -9.900 1.00 88.38 591 VAL A N 1
ATOM 4570 C CA . VAL A 1 591 ? 20.881 16.166 -9.565 1.00 88.38 591 VAL A CA 1
ATOM 4571 C C . VAL A 1 591 ? 19.737 16.863 -8.851 1.00 88.38 591 VAL A C 1
ATOM 4573 O O . VAL A 1 591 ? 19.968 17.846 -8.143 1.00 88.38 591 VAL A O 1
ATOM 4576 N N . SER A 1 592 ? 18.532 16.327 -9.025 1.00 85.44 592 SER A N 1
ATOM 4577 C CA . SER A 1 592 ? 17.371 16.608 -8.176 1.00 85.44 592 SER A CA 1
ATOM 4578 C C . SER A 1 592 ? 17.077 15.429 -7.250 1.00 85.44 592 SER A C 1
ATOM 4580 O O . SER A 1 592 ? 17.579 14.329 -7.483 1.00 85.44 592 SER A O 1
ATOM 4582 N N . GLU A 1 593 ? 16.226 15.632 -6.245 1.00 81.81 593 GLU A N 1
ATOM 4583 C CA . GLU A 1 593 ? 15.594 14.528 -5.504 1.00 81.81 593 GLU A CA 1
ATOM 4584 C C . GLU A 1 593 ? 14.966 13.481 -6.455 1.00 81.81 593 GLU A C 1
ATOM 4586 O O . GLU A 1 593 ? 14.411 13.834 -7.501 1.00 81.81 593 GLU A O 1
ATOM 4591 N N . GLY A 1 594 ? 15.067 12.196 -6.099 1.00 81.12 594 GLY A N 1
ATOM 4592 C CA . GLY A 1 594 ? 14.542 11.067 -6.874 1.00 81.12 594 GLY A CA 1
ATOM 4593 C C . GLY A 1 594 ? 15.563 10.398 -7.804 1.00 81.12 594 GLY A C 1
ATOM 4594 O O . GLY A 1 594 ? 16.779 10.570 -7.677 1.00 81.12 594 GLY A O 1
ATOM 4595 N N . TRP A 1 595 ? 15.070 9.593 -8.747 1.00 87.44 595 TRP A N 1
ATOM 4596 C CA . TRP A 1 595 ? 15.902 8.912 -9.743 1.00 87.44 595 TRP A CA 1
ATOM 4597 C C . TRP A 1 595 ? 16.395 9.869 -10.842 1.00 87.44 595 TRP A C 1
ATOM 4599 O O . TRP A 1 595 ? 15.618 10.538 -11.522 1.00 87.44 595 TRP A O 1
ATOM 4609 N N . ASN A 1 596 ? 17.708 9.882 -11.058 1.00 89.44 596 ASN A N 1
ATOM 4610 C CA . ASN A 1 596 ? 18.410 10.680 -12.059 1.00 89.44 596 ASN A CA 1
ATOM 4611 C C . ASN A 1 596 ? 18.997 9.758 -13.141 1.00 89.44 596 ASN A C 1
ATOM 4613 O O . ASN A 1 596 ? 19.515 8.695 -12.806 1.00 89.44 596 ASN A O 1
ATOM 4617 N N . ARG A 1 597 ? 18.959 10.176 -14.419 1.00 91.62 597 ARG A N 1
ATOM 4618 C CA . ARG A 1 597 ? 19.500 9.428 -15.575 1.00 91.62 597 ARG A CA 1
ATOM 4619 C C . ARG A 1 597 ? 20.606 10.201 -16.291 1.00 91.62 597 ARG A C 1
ATOM 4621 O O . ARG A 1 597 ? 20.398 11.337 -16.723 1.00 91.62 597 ARG A O 1
ATOM 4628 N N . LEU A 1 598 ? 21.745 9.553 -16.534 1.00 92.75 598 LEU A N 1
ATOM 4629 C CA . LEU A 1 598 ? 22.836 10.060 -17.373 1.00 92.75 598 LEU A CA 1
ATOM 4630 C C . LEU A 1 598 ? 23.118 9.093 -18.524 1.00 92.75 598 LEU A C 1
ATOM 4632 O O . LEU A 1 598 ? 23.687 8.026 -18.318 1.00 92.75 598 LEU A O 1
ATOM 4636 N N . MET A 1 599 ? 22.815 9.513 -19.753 1.00 91.19 599 MET A N 1
ATOM 4637 C CA . MET A 1 599 ? 23.278 8.826 -20.963 1.00 91.19 599 MET A CA 1
ATOM 4638 C C . MET A 1 599 ? 24.695 9.281 -21.329 1.00 91.19 599 MET A C 1
ATOM 4640 O O . MET A 1 599 ? 24.989 10.480 -21.342 1.00 91.19 599 MET A O 1
ATOM 4644 N N . PHE A 1 600 ? 25.574 8.345 -21.677 1.00 89.75 600 PHE A N 1
ATOM 4645 C CA . PHE A 1 600 ? 26.927 8.654 -22.128 1.00 89.75 600 PHE A CA 1
ATOM 4646 C C . PHE A 1 600 ? 26.903 9.255 -23.540 1.00 89.75 600 PHE A C 1
ATOM 4648 O O . PHE A 1 600 ? 26.267 8.740 -24.459 1.00 89.75 600 PHE A O 1
ATOM 4655 N N . ALA A 1 601 ? 27.661 10.335 -23.748 1.00 83.31 601 ALA A N 1
ATOM 4656 C CA . ALA A 1 601 ? 27.746 11.015 -25.046 1.00 83.31 601 ALA A CA 1
ATOM 4657 C C . ALA A 1 601 ? 28.358 10.147 -26.170 1.00 83.31 601 ALA A C 1
ATOM 4659 O O . ALA A 1 601 ? 28.221 10.470 -27.351 1.00 83.31 601 ALA A O 1
ATOM 4660 N N . GLN A 1 602 ? 29.053 9.066 -25.809 1.00 82.62 602 GLN A N 1
ATOM 4661 C CA . GLN A 1 602 ? 29.531 8.010 -26.699 1.00 82.62 602 GLN A CA 1
ATOM 4662 C C . GLN A 1 602 ? 29.348 6.672 -25.980 1.00 82.62 602 GLN A C 1
ATOM 4664 O O . GLN A 1 602 ? 29.636 6.586 -24.787 1.00 82.62 602 GLN A O 1
ATOM 4669 N N . ARG A 1 603 ? 28.898 5.637 -26.699 1.00 79.62 603 ARG A N 1
ATOM 4670 C CA . ARG A 1 603 ? 28.745 4.287 -26.137 1.00 79.62 603 ARG A CA 1
ATOM 4671 C C . ARG A 1 603 ? 30.100 3.725 -25.728 1.00 79.62 603 ARG A C 1
ATOM 4673 O O . ARG A 1 603 ? 31.057 3.806 -26.503 1.00 79.62 603 ARG A O 1
ATOM 4680 N N . LEU A 1 604 ? 30.169 3.123 -24.549 1.00 87.69 604 LEU A N 1
ATOM 4681 C CA . LEU A 1 604 ? 31.386 2.509 -24.028 1.00 87.69 604 LEU A CA 1
ATOM 4682 C C . LEU A 1 604 ? 31.352 1.016 -24.355 1.00 87.69 604 LEU A C 1
ATOM 4684 O O . LEU A 1 604 ? 30.372 0.339 -24.063 1.00 87.69 604 LEU A O 1
ATOM 4688 N N . SER A 1 605 ? 32.403 0.491 -24.979 1.00 83.94 605 SER A N 1
ATOM 4689 C CA . SER A 1 605 ? 32.516 -0.953 -25.213 1.00 83.94 605 SER A CA 1
ATOM 4690 C C . SER A 1 605 ? 32.768 -1.662 -23.885 1.00 83.94 605 SER A C 1
ATOM 4692 O O . SER A 1 605 ? 33.717 -1.306 -23.186 1.00 83.94 605 SER A O 1
ATOM 4694 N N . ASN A 1 606 ? 31.989 -2.704 -23.579 1.00 79.44 606 ASN A N 1
ATOM 4695 C CA . ASN A 1 606 ? 32.251 -3.568 -22.423 1.00 79.44 606 ASN A CA 1
ATOM 4696 C C . ASN A 1 606 ? 33.568 -4.369 -22.582 1.00 79.44 606 ASN A C 1
ATOM 4698 O O . ASN A 1 606 ? 34.102 -4.914 -21.624 1.00 79.44 606 ASN A O 1
ATOM 4702 N N . ASN A 1 607 ? 34.125 -4.451 -23.801 1.00 78.69 607 ASN A N 1
ATOM 4703 C CA . ASN A 1 607 ? 35.393 -5.130 -24.126 1.00 78.69 607 ASN A CA 1
ATOM 4704 C C . ASN A 1 607 ? 35.482 -6.618 -23.708 1.00 78.69 607 ASN A C 1
ATOM 4706 O O . ASN A 1 607 ? 36.569 -7.193 -23.745 1.00 78.69 607 ASN A O 1
ATOM 4710 N N . GLY A 1 608 ? 34.356 -7.251 -23.361 1.00 79.31 608 GLY A N 1
ATOM 4711 C CA . GLY A 1 608 ? 34.317 -8.610 -22.816 1.00 79.31 608 GLY A CA 1
ATOM 4712 C C . GLY A 1 608 ? 34.692 -8.701 -21.332 1.00 79.31 608 GLY A C 1
ATOM 4713 O O . GLY A 1 608 ? 35.078 -9.778 -20.884 1.00 79.31 608 GLY A O 1
ATOM 4714 N N . ALA A 1 609 ? 34.613 -7.599 -20.579 1.00 84.25 609 ALA A N 1
ATOM 4715 C CA . ALA A 1 609 ? 34.681 -7.642 -19.124 1.00 84.25 609 ALA A CA 1
ATOM 4716 C C . ALA A 1 609 ? 33.470 -8.404 -18.555 1.00 84.25 609 ALA A C 1
ATOM 4718 O O . ALA A 1 609 ? 32.370 -8.330 -19.103 1.00 84.25 609 ALA A O 1
ATOM 4719 N N . SER A 1 610 ? 33.687 -9.133 -17.458 1.00 89.06 610 SER A N 1
ATOM 4720 C CA . SER A 1 610 ? 32.646 -9.837 -16.689 1.00 89.06 610 SER A CA 1
ATOM 4721 C C . SER A 1 610 ? 32.099 -9.011 -15.519 1.00 89.06 610 SER A C 1
ATOM 4723 O O . SER A 1 610 ? 31.189 -9.443 -14.816 1.00 89.06 610 SER A O 1
ATOM 4725 N N . GLU A 1 611 ? 32.683 -7.840 -15.271 1.00 92.44 611 GLU A N 1
ATOM 4726 C CA . GLU A 1 611 ? 32.281 -6.898 -14.232 1.00 92.44 611 GLU A CA 1
ATOM 4727 C C . GLU A 1 611 ? 32.597 -5.461 -14.659 1.00 92.44 611 GLU A C 1
ATOM 4729 O O . GLU A 1 611 ? 33.527 -5.220 -15.428 1.00 92.44 611 GLU A O 1
ATOM 4734 N N . VAL A 1 612 ? 31.812 -4.512 -14.157 1.00 93.69 612 VAL A N 1
ATOM 4735 C CA . VAL A 1 612 ? 31.979 -3.069 -14.359 1.00 93.69 612 VAL A CA 1
ATOM 4736 C C . VAL A 1 612 ? 31.885 -2.390 -12.999 1.00 93.69 612 VAL A C 1
ATOM 4738 O O . VAL A 1 612 ? 31.043 -2.747 -12.180 1.00 93.69 612 VAL A O 1
ATOM 4741 N N . PHE A 1 613 ? 32.723 -1.386 -12.749 1.00 94.25 613 PHE A N 1
ATOM 4742 C CA . PHE A 1 613 ? 32.694 -0.633 -11.496 1.00 94.25 613 PHE A CA 1
ATOM 4743 C C . PHE A 1 613 ? 32.088 0.752 -11.723 1.00 94.25 613 PHE A C 1
ATOM 4745 O O . PHE A 1 613 ? 32.623 1.543 -12.502 1.00 94.25 613 PHE A O 1
ATOM 4752 N N . LEU A 1 614 ? 30.997 1.056 -11.020 1.00 95.19 614 LEU A N 1
ATOM 4753 C CA . LEU A 1 614 ? 30.374 2.379 -10.974 1.00 95.19 614 LEU A CA 1
ATOM 4754 C C . LEU A 1 614 ? 30.815 3.099 -9.699 1.00 95.19 614 LEU A C 1
ATOM 4756 O O . LEU A 1 614 ? 30.593 2.594 -8.605 1.00 95.19 614 LEU A O 1
ATOM 4760 N N . GLN A 1 615 ? 31.408 4.285 -9.823 1.00 94.38 615 GLN A N 1
ATOM 4761 C CA . GLN A 1 615 ? 31.747 5.155 -8.699 1.00 94.38 615 GLN A CA 1
ATOM 4762 C C . GLN A 1 615 ? 30.880 6.417 -8.714 1.00 94.38 615 GLN A C 1
ATOM 4764 O O . GLN A 1 615 ? 30.868 7.152 -9.705 1.00 94.38 615 GLN A O 1
ATOM 4769 N N . LEU A 1 616 ? 30.243 6.714 -7.581 1.00 92.75 616 LEU A N 1
ATOM 4770 C CA . LEU A 1 616 ? 29.545 7.973 -7.318 1.00 92.75 616 LEU A CA 1
ATOM 4771 C C . LEU A 1 616 ? 30.270 8.720 -6.190 1.00 92.75 616 LEU A C 1
ATOM 4773 O O . LEU A 1 616 ? 30.539 8.147 -5.133 1.00 92.75 616 LEU A O 1
ATOM 4777 N N . SER A 1 617 ? 30.596 9.996 -6.408 1.00 90.31 617 SER A N 1
ATOM 4778 C CA . SER A 1 617 ? 31.151 10.899 -5.388 1.00 90.31 617 SER A CA 1
ATOM 4779 C C . SER A 1 617 ? 30.184 12.053 -5.143 1.00 90.31 617 SER A C 1
ATOM 4781 O O . SER A 1 617 ? 30.030 12.934 -5.988 1.00 90.31 617 SER A O 1
ATOM 4783 N N . LEU A 1 618 ? 29.505 12.032 -4.000 1.00 85.06 618 LEU A N 1
ATOM 4784 C CA . LEU A 1 618 ? 28.422 12.948 -3.663 1.00 85.06 618 LEU A CA 1
ATOM 4785 C C . LEU A 1 618 ? 28.966 14.260 -3.082 1.00 85.06 618 LEU A C 1
ATOM 4787 O O . LEU A 1 618 ? 29.846 14.257 -2.213 1.00 85.06 618 LEU A O 1
ATOM 4791 N N . ARG A 1 619 ? 28.406 15.383 -3.548 1.00 75.50 619 ARG A N 1
ATOM 4792 C CA . ARG A 1 619 ? 28.718 16.752 -3.114 1.00 75.50 619 ARG A CA 1
ATOM 4793 C C . ARG A 1 619 ? 27.416 17.551 -2.959 1.00 75.50 619 ARG A C 1
ATOM 4795 O O . ARG A 1 619 ? 26.908 18.135 -3.914 1.00 75.50 619 ARG A O 1
ATOM 4802 N N . VAL A 1 620 ? 26.868 17.604 -1.746 1.00 63.84 620 VAL A N 1
ATOM 4803 C CA . VAL A 1 620 ? 25.710 18.469 -1.438 1.00 63.84 620 VAL A CA 1
ATOM 4804 C C . VAL A 1 620 ? 26.132 19.932 -1.285 1.00 63.84 620 VAL A C 1
ATOM 4806 O O . VAL A 1 620 ? 27.190 20.230 -0.730 1.00 63.84 620 VAL A O 1
ATOM 4809 N N . ALA A 1 621 ? 25.306 20.852 -1.794 1.00 55.50 621 ALA A N 1
ATOM 4810 C CA . ALA A 1 621 ? 25.591 22.290 -1.777 1.00 55.50 621 ALA A CA 1
ATOM 4811 C C . ALA A 1 621 ? 25.425 22.904 -0.373 1.00 55.50 621 ALA A C 1
ATOM 4813 O O . ALA A 1 621 ? 26.287 23.655 0.079 1.00 55.50 621 ALA A O 1
ATOM 4814 N N . GLU A 1 622 ? 24.347 22.534 0.321 1.00 52.25 622 GLU A N 1
ATOM 4815 C CA . GLU A 1 622 ? 24.100 22.741 1.752 1.00 52.25 622 GLU A CA 1
ATOM 4816 C C . GLU A 1 622 ? 23.278 21.540 2.255 1.00 52.25 622 GLU A C 1
ATOM 4818 O O . GLU A 1 622 ? 22.409 21.065 1.529 1.00 52.25 622 GLU A O 1
ATOM 4823 N N . GLY A 1 623 ? 23.520 21.042 3.475 1.00 56.28 623 GLY A N 1
ATOM 4824 C CA . GLY A 1 623 ? 22.691 19.988 4.080 1.00 56.28 623 GLY A CA 1
ATOM 4825 C C . GLY A 1 623 ? 23.452 18.753 4.565 1.00 56.28 623 GLY A C 1
ATOM 4826 O O . GLY A 1 623 ? 24.607 18.844 4.985 1.00 56.28 623 GLY A O 1
ATOM 4827 N N . ASP A 1 624 ? 22.755 17.617 4.565 1.00 64.81 624 ASP A N 1
ATOM 4828 C CA . ASP A 1 624 ? 23.240 16.324 5.048 1.00 64.81 624 ASP A CA 1
ATOM 4829 C C . ASP A 1 624 ? 23.847 15.500 3.906 1.00 64.81 624 ASP A C 1
ATOM 4831 O O . ASP A 1 624 ? 23.216 15.315 2.867 1.00 64.81 624 ASP A O 1
ATOM 4835 N N . LEU A 1 625 ? 25.069 14.997 4.089 1.00 73.62 625 LEU A N 1
ATOM 4836 C CA . LEU A 1 625 ? 25.757 14.193 3.080 1.00 73.62 625 LEU A CA 1
ATOM 4837 C C . LEU A 1 625 ? 25.347 12.725 3.235 1.00 73.62 625 LEU A C 1
ATOM 4839 O O . LEU A 1 625 ? 26.075 11.911 3.808 1.00 73.62 625 LEU A O 1
ATOM 4843 N N . SER A 1 626 ? 24.160 12.417 2.724 1.00 78.94 626 SER A N 1
ATOM 4844 C CA . SER A 1 626 ? 23.552 11.092 2.799 1.00 78.94 626 SER A CA 1
ATOM 4845 C C . SER A 1 626 ? 23.320 10.499 1.409 1.00 78.94 626 SER A C 1
ATOM 4847 O O . SER A 1 626 ? 23.048 11.207 0.442 1.00 78.94 626 SER A O 1
ATOM 4849 N N . LEU A 1 627 ? 23.439 9.179 1.328 1.00 83.69 627 LEU A N 1
ATOM 4850 C CA . LEU A 1 627 ? 23.222 8.342 0.150 1.00 83.69 627 LEU A CA 1
ATOM 4851 C C . LEU A 1 627 ? 21.986 7.474 0.397 1.00 83.69 627 LEU A C 1
ATOM 4853 O O . LEU A 1 627 ? 21.851 6.930 1.491 1.00 83.69 627 LEU A O 1
ATOM 4857 N N . ALA A 1 628 ? 21.088 7.356 -0.582 1.00 84.31 628 ALA A N 1
ATOM 4858 C CA . ALA A 1 628 ? 20.008 6.373 -0.516 1.00 84.31 628 ALA A CA 1
ATOM 4859 C C . ALA A 1 628 ? 20.607 4.963 -0.589 1.00 84.31 628 ALA A C 1
ATOM 4861 O O . ALA A 1 628 ? 21.570 4.754 -1.325 1.00 84.31 628 ALA A O 1
ATOM 4862 N N . ILE A 1 629 ? 20.060 4.019 0.171 1.00 84.88 629 ILE A N 1
ATOM 4863 C CA . ILE A 1 629 ? 20.531 2.631 0.204 1.00 84.88 629 ILE A CA 1
ATOM 4864 C C . ILE A 1 629 ? 19.357 1.659 0.104 1.00 84.88 629 ILE A C 1
ATOM 4866 O O . ILE A 1 629 ? 18.241 1.979 0.526 1.00 84.88 629 ILE A O 1
ATOM 4870 N N . ASP A 1 630 ? 19.661 0.478 -0.422 1.00 82.94 630 ASP A N 1
ATOM 4871 C CA . ASP A 1 630 ? 18.869 -0.733 -0.259 1.00 82.94 630 ASP A CA 1
ATOM 4872 C C . ASP A 1 630 ? 19.411 -1.464 0.980 1.00 82.94 630 ASP A C 1
ATOM 4874 O O . ASP A 1 630 ? 20.425 -2.168 0.940 1.00 82.94 630 ASP A O 1
ATOM 4878 N N . ALA A 1 631 ? 18.787 -1.164 2.116 1.00 75.69 631 ALA A N 1
ATOM 4879 C CA . ALA A 1 631 ? 18.715 -2.077 3.249 1.00 75.69 631 ALA A CA 1
ATOM 4880 C C . ALA A 1 631 ? 17.488 -2.985 3.022 1.00 75.69 631 ALA A C 1
ATOM 4882 O O . ALA A 1 631 ? 16.733 -2.745 2.097 1.00 75.69 631 ALA A O 1
ATOM 4883 N N . GLN A 1 632 ? 17.192 -3.989 3.840 1.00 72.38 632 GLN A N 1
ATOM 4884 C CA . GLN A 1 632 ? 16.060 -4.920 3.609 1.00 72.38 632 GLN A CA 1
ATOM 4885 C C . GLN A 1 632 ? 16.242 -5.864 2.391 1.00 72.38 632 GLN A C 1
ATOM 4887 O O . GLN A 1 632 ? 15.775 -7.004 2.444 1.00 72.38 632 GLN A O 1
ATOM 4892 N N . GLY A 1 633 ? 16.898 -5.422 1.309 1.00 71.56 633 GLY A N 1
ATOM 4893 C CA . GLY A 1 633 ? 17.435 -6.264 0.238 1.00 71.56 633 GLY A CA 1
ATOM 4894 C C . GLY A 1 633 ? 18.617 -7.124 0.697 1.00 71.56 633 GLY A C 1
ATOM 4895 O O . GLY A 1 633 ? 19.148 -6.962 1.799 1.00 71.56 633 GLY A O 1
ATOM 4896 N N . ASN A 1 634 ? 19.046 -8.079 -0.135 1.00 79.62 634 ASN A N 1
ATOM 4897 C CA . ASN A 1 634 ? 20.165 -8.947 0.234 1.00 79.62 634 ASN A CA 1
ATOM 4898 C C . ASN A 1 634 ? 21.492 -8.279 -0.113 1.00 79.62 634 ASN A C 1
ATOM 4900 O O . ASN A 1 634 ? 21.944 -8.382 -1.248 1.00 79.62 634 ASN A O 1
ATOM 4904 N N . ALA A 1 635 ? 22.161 -7.695 0.885 1.00 84.38 635 ALA A N 1
ATOM 4905 C CA . ALA A 1 635 ? 23.482 -7.092 0.714 1.00 84.38 635 ALA A CA 1
ATOM 4906 C C . ALA A 1 635 ? 24.456 -8.008 -0.063 1.00 84.38 635 ALA A C 1
ATOM 4908 O O . ALA A 1 635 ? 24.986 -8.994 0.461 1.00 84.38 635 ALA A O 1
ATOM 4909 N N . SER A 1 636 ? 24.724 -7.631 -1.309 1.00 88.12 636 SER A N 1
ATOM 4910 C CA . SER A 1 636 ? 25.509 -8.344 -2.318 1.00 88.12 636 SER A CA 1
ATOM 4911 C C . SER A 1 636 ? 26.957 -8.608 -1.893 1.00 88.12 636 SER A C 1
ATOM 4913 O O . SER A 1 636 ? 27.606 -9.540 -2.372 1.00 88.12 636 SER A O 1
ATOM 4915 N N . GLY A 1 637 ? 27.483 -7.760 -1.002 1.00 90.06 637 GLY A N 1
ATOM 4916 C CA . GLY A 1 637 ? 28.907 -7.663 -0.680 1.00 90.06 637 GLY A CA 1
ATOM 4917 C C . GLY A 1 637 ? 29.739 -6.928 -1.741 1.00 90.06 637 GLY A C 1
ATOM 4918 O O . GLY A 1 637 ? 30.960 -6.850 -1.596 1.00 90.06 637 GLY A O 1
ATOM 4919 N N . ASP A 1 638 ? 29.096 -6.377 -2.776 1.00 93.31 638 ASP A N 1
ATOM 4920 C CA . ASP A 1 638 ? 29.727 -5.734 -3.933 1.00 93.31 638 ASP A CA 1
ATOM 4921 C C . ASP A 1 638 ? 29.571 -4.201 -3.980 1.00 93.31 638 ASP A C 1
ATOM 4923 O O . ASP A 1 638 ? 30.105 -3.539 -4.877 1.00 93.31 638 ASP A O 1
ATOM 4927 N N . THR A 1 639 ? 28.968 -3.620 -2.941 1.00 93.44 639 THR A N 1
ATOM 4928 C CA . THR A 1 639 ? 28.979 -2.181 -2.639 1.00 93.44 639 THR A CA 1
ATOM 4929 C C . THR A 1 639 ? 30.109 -1.825 -1.656 1.00 93.44 639 THR A C 1
ATOM 4931 O O . THR A 1 639 ? 30.286 -2.464 -0.620 1.00 93.44 639 THR A O 1
ATOM 4934 N N . TYR A 1 640 ? 30.880 -0.770 -1.949 1.00 91.38 640 TYR A N 1
ATOM 4935 C CA . TYR A 1 640 ? 32.052 -0.327 -1.178 1.00 91.38 640 TYR A CA 1
ATOM 4936 C C . TYR A 1 640 ? 32.010 1.178 -0.896 1.00 91.38 640 TYR A C 1
ATOM 4938 O O . TYR A 1 640 ? 32.019 1.987 -1.820 1.00 91.38 640 TYR A O 1
ATOM 4946 N N . ILE A 1 641 ? 32.066 1.577 0.373 1.00 88.75 641 ILE A N 1
ATOM 4947 C CA . ILE A 1 641 ? 32.002 2.980 0.811 1.00 88.75 641 ILE A CA 1
ATOM 4948 C C . ILE A 1 641 ? 33.347 3.497 1.332 1.00 88.75 641 ILE A C 1
ATOM 4950 O O . ILE A 1 641 ? 34.081 2.795 2.035 1.00 88.75 641 ILE A O 1
ATOM 4954 N N . GLN A 1 642 ? 33.673 4.755 1.028 1.00 83.94 642 GLN A N 1
ATOM 4955 C CA . GLN A 1 642 ? 34.820 5.442 1.617 1.00 83.94 642 GLN A CA 1
ATOM 4956 C C . GLN A 1 642 ? 34.451 5.967 3.011 1.00 83.94 642 GLN A C 1
ATOM 4958 O O . GLN A 1 642 ? 33.647 6.885 3.145 1.00 83.94 642 GLN A O 1
ATOM 4963 N N . SER A 1 643 ? 35.068 5.406 4.056 1.00 60.41 643 SER A N 1
ATOM 4964 C CA . SER A 1 643 ? 34.770 5.755 5.458 1.00 60.41 643 SER A CA 1
ATOM 4965 C C . SER A 1 643 ? 35.837 6.640 6.122 1.00 60.41 643 SER A C 1
ATOM 4967 O O . SER A 1 643 ? 35.812 6.839 7.336 1.00 60.41 643 SER A O 1
ATOM 4969 N N . SER A 1 644 ? 36.854 7.057 5.360 1.00 56.72 644 SER A N 1
ATOM 4970 C CA . SER A 1 644 ? 37.899 8.009 5.761 1.00 56.72 644 SER A CA 1
ATOM 4971 C C . SER A 1 644 ? 38.774 8.386 4.560 1.00 56.72 644 SER A C 1
ATOM 4973 O O . SER A 1 644 ? 38.800 7.691 3.540 1.00 56.72 644 SER A O 1
ATOM 4975 N N . ALA A 1 645 ? 39.634 9.392 4.729 1.00 54.12 645 ALA A N 1
ATOM 4976 C CA . ALA A 1 645 ? 40.653 9.793 3.754 1.00 54.12 645 ALA A CA 1
ATOM 4977 C C . ALA A 1 645 ? 41.683 8.706 3.335 1.00 54.12 645 ALA A C 1
ATOM 4979 O O . ALA A 1 645 ? 42.551 9.002 2.515 1.00 54.12 645 ALA A O 1
ATOM 4980 N N . SER A 1 646 ? 41.644 7.480 3.880 1.00 51.59 646 SER A N 1
ATOM 4981 C CA . SER A 1 646 ? 42.651 6.436 3.607 1.00 51.59 646 SER A CA 1
ATOM 4982 C C . SER A 1 646 ? 42.122 5.021 3.310 1.00 51.59 646 SER A C 1
ATOM 4984 O O . SER A 1 646 ? 42.914 4.081 3.366 1.00 51.59 646 SER A O 1
ATOM 4986 N N . GLY A 1 647 ? 40.837 4.827 2.987 1.00 70.81 647 GLY A N 1
ATOM 4987 C CA . GLY A 1 647 ? 40.372 3.520 2.495 1.00 70.81 647 GLY A CA 1
ATOM 4988 C C . GLY A 1 647 ? 38.867 3.371 2.254 1.00 70.81 647 GLY A C 1
ATOM 4989 O O . GLY A 1 647 ? 38.058 4.093 2.839 1.00 70.81 647 GLY A O 1
ATOM 4990 N N . TYR A 1 648 ? 38.528 2.391 1.412 1.00 83.06 648 TYR A N 1
ATOM 4991 C CA . TYR A 1 648 ? 37.173 1.882 1.183 1.00 83.06 648 TYR A CA 1
ATOM 4992 C C . TYR A 1 648 ? 36.926 0.612 2.009 1.00 83.06 648 TYR A C 1
ATOM 4994 O O . TYR A 1 648 ? 37.849 -0.175 2.219 1.00 83.06 648 TYR A O 1
ATOM 5002 N N . ASN A 1 649 ? 35.682 0.397 2.436 1.00 85.44 649 ASN A N 1
ATOM 5003 C CA . ASN A 1 649 ? 35.220 -0.824 3.101 1.00 85.44 649 ASN A CA 1
ATOM 5004 C C . ASN A 1 649 ? 33.953 -1.336 2.406 1.00 85.44 649 ASN A C 1
ATOM 5006 O O . ASN A 1 649 ? 33.166 -0.525 1.924 1.00 85.44 649 ASN A O 1
ATOM 5010 N N . ALA A 1 650 ? 33.746 -2.654 2.379 1.00 87.44 650 ALA A N 1
ATOM 5011 C CA . ALA A 1 650 ? 32.482 -3.229 1.922 1.00 87.44 650 ALA A CA 1
ATOM 5012 C C . ALA A 1 650 ? 31.326 -2.753 2.821 1.00 87.44 650 ALA A C 1
ATOM 5014 O O . ALA A 1 650 ? 31.476 -2.693 4.047 1.00 87.44 650 ALA A O 1
ATOM 5015 N N . ALA A 1 651 ? 30.205 -2.397 2.204 1.00 87.44 651 ALA A N 1
ATOM 5016 C CA . ALA A 1 651 ? 28.958 -2.080 2.879 1.00 87.44 651 ALA A CA 1
ATOM 5017 C C . ALA A 1 651 ? 28.185 -3.364 3.222 1.00 87.44 651 ALA A C 1
ATOM 5019 O O . ALA A 1 651 ? 28.401 -4.418 2.628 1.00 87.44 651 ALA A O 1
ATOM 5020 N N . ASN A 1 652 ? 27.274 -3.263 4.190 1.00 85.06 652 ASN A N 1
ATOM 5021 C CA . ASN A 1 652 ? 26.292 -4.301 4.523 1.00 85.06 652 ASN A CA 1
ATOM 5022 C C . ASN A 1 652 ? 24.906 -3.989 3.927 1.00 85.06 652 ASN A C 1
ATOM 5024 O O . ASN A 1 652 ? 23.901 -4.390 4.494 1.00 85.06 652 ASN A O 1
ATOM 5028 N N . PHE A 1 653 ? 24.886 -3.217 2.845 1.00 86.25 653 PHE A N 1
ATOM 5029 C CA . PHE A 1 653 ? 23.721 -2.717 2.123 1.00 86.25 653 PHE A CA 1
ATOM 5030 C C . PHE A 1 653 ? 24.142 -2.487 0.670 1.00 86.25 653 PHE A C 1
ATOM 5032 O O . PHE A 1 653 ? 25.338 -2.312 0.402 1.00 86.25 653 PHE A O 1
ATOM 5039 N N . ASP A 1 654 ? 23.177 -2.410 -0.238 1.00 91.00 654 ASP A N 1
ATOM 5040 C CA . ASP A 1 654 ? 23.410 -1.988 -1.618 1.00 91.00 654 ASP A CA 1
ATOM 5041 C C . ASP A 1 654 ? 22.897 -0.573 -1.872 1.00 91.00 654 ASP A C 1
ATOM 5043 O O . ASP A 1 654 ? 22.423 0.111 -0.961 1.00 91.00 654 ASP A O 1
ATOM 5047 N N . ILE A 1 655 ? 23.083 -0.071 -3.093 1.00 90.62 655 ILE A N 1
ATOM 5048 C CA . ILE A 1 655 ? 22.640 1.273 -3.462 1.00 90.62 655 ILE A CA 1
ATOM 5049 C C . ILE A 1 655 ? 21.723 1.234 -4.689 1.00 90.62 655 ILE A C 1
ATOM 5051 O O . ILE A 1 655 ? 21.978 0.458 -5.610 1.00 90.62 655 ILE A O 1
ATOM 5055 N N . PRO A 1 656 ? 20.702 2.108 -4.741 1.00 89.81 656 PRO A N 1
ATOM 5056 C CA . PRO A 1 656 ? 19.818 2.293 -5.886 1.00 89.81 656 PRO A CA 1
ATOM 5057 C C . PRO A 1 656 ? 20.575 2.989 -7.024 1.00 89.81 656 PRO A C 1
ATOM 5059 O O . PRO A 1 656 ? 20.481 4.205 -7.220 1.00 89.81 656 PRO A O 1
ATOM 5062 N N . ALA A 1 657 ? 21.396 2.221 -7.737 1.00 92.56 657 ALA A N 1
ATOM 5063 C CA . ALA A 1 657 ? 22.188 2.674 -8.870 1.00 92.56 657 ALA A CA 1
ATOM 5064 C C . ALA A 1 657 ? 22.337 1.552 -9.900 1.00 92.56 657 ALA A C 1
ATOM 5066 O O . ALA A 1 657 ? 22.727 0.431 -9.571 1.00 92.56 657 ALA A O 1
ATOM 5067 N N . ARG A 1 658 ? 22.048 1.873 -11.163 1.00 93.38 658 ARG A N 1
ATOM 5068 C CA . ARG A 1 658 ? 21.920 0.904 -12.251 1.00 93.38 658 ARG A CA 1
ATOM 5069 C C . ARG A 1 658 ? 22.723 1.311 -13.473 1.00 93.38 658 ARG A C 1
ATOM 5071 O O . ARG A 1 658 ? 22.748 2.477 -13.861 1.00 93.38 658 ARG A O 1
ATOM 5078 N N . LEU A 1 659 ? 23.356 0.332 -14.107 1.00 94.25 659 LEU A N 1
ATOM 5079 C CA . LEU A 1 659 ? 24.082 0.470 -15.364 1.00 94.25 659 LEU A CA 1
ATOM 5080 C C . LEU A 1 659 ? 23.158 0.130 -16.534 1.00 94.25 659 LEU A C 1
ATOM 5082 O O . LEU A 1 659 ? 22.597 -0.962 -16.580 1.00 94.25 659 LEU A O 1
ATOM 5086 N N . LEU A 1 660 ? 23.016 1.056 -17.481 1.00 92.94 660 LEU A N 1
ATOM 5087 C CA . LEU A 1 660 ? 22.167 0.898 -18.661 1.00 92.94 660 LEU A CA 1
ATOM 5088 C C . LEU A 1 660 ? 22.990 0.284 -19.798 1.00 92.94 660 LEU A C 1
ATOM 5090 O O . LEU A 1 660 ? 24.004 0.854 -20.220 1.00 92.94 660 LEU A O 1
ATOM 5094 N N . VAL A 1 661 ? 22.567 -0.883 -20.287 1.00 91.56 661 VAL A N 1
ATOM 5095 C CA . VAL A 1 661 ? 23.362 -1.741 -21.178 1.00 91.56 661 VAL A CA 1
ATOM 5096 C C . VAL A 1 661 ? 22.628 -2.109 -22.463 1.00 91.56 661 VAL A C 1
ATOM 5098 O O . VAL A 1 661 ? 21.419 -2.312 -22.467 1.00 91.56 661 VAL A O 1
ATOM 5101 N N . MET A 1 662 ? 23.361 -2.245 -23.571 1.00 86.81 662 MET A N 1
ATOM 5102 C CA . MET A 1 662 ? 22.847 -2.820 -24.818 1.00 86.81 662 MET A CA 1
ATOM 5103 C C . MET A 1 662 ? 23.233 -4.302 -24.919 1.00 86.81 662 MET A C 1
ATOM 5105 O O . MET A 1 662 ? 24.419 -4.646 -24.877 1.00 86.81 662 MET A O 1
ATOM 5109 N N . MET A 1 663 ? 22.229 -5.155 -25.129 1.00 79.94 663 MET A N 1
ATOM 5110 C CA . MET A 1 663 ? 22.369 -6.610 -25.252 1.00 79.94 663 MET A CA 1
ATOM 5111 C C . MET A 1 663 ? 22.527 -7.049 -26.717 1.00 79.94 663 MET A C 1
ATOM 5113 O O . MET A 1 663 ? 22.014 -6.405 -27.633 1.00 79.94 663 MET A O 1
ATOM 5117 N N . ASN A 1 664 ? 23.201 -8.175 -26.965 1.00 69.38 664 ASN A N 1
ATOM 5118 C CA . ASN A 1 664 ? 23.578 -8.654 -28.309 1.00 69.38 664 ASN A CA 1
ATOM 5119 C C . ASN A 1 664 ? 22.432 -9.326 -29.124 1.00 69.38 664 ASN A C 1
ATOM 5121 O O . ASN A 1 664 ? 22.687 -10.221 -29.929 1.00 69.38 664 ASN A O 1
ATOM 5125 N N . ASN A 1 665 ? 21.182 -8.872 -28.944 1.00 54.97 665 ASN A N 1
ATOM 5126 C CA . ASN A 1 665 ? 19.914 -9.404 -29.488 1.00 54.97 665 ASN A CA 1
ATOM 5127 C C . ASN A 1 665 ? 19.409 -10.751 -28.919 1.00 54.97 665 ASN A C 1
ATOM 5129 O O . ASN A 1 665 ? 19.215 -11.707 -29.674 1.00 54.97 665 ASN A O 1
ATOM 5133 N N . THR A 1 666 ? 19.029 -10.782 -27.638 1.00 46.22 666 THR A N 1
ATOM 5134 C CA . THR A 1 666 ? 18.011 -11.740 -27.159 1.00 46.22 666 THR A CA 1
ATOM 5135 C C . THR A 1 666 ? 17.040 -11.027 -26.209 1.00 46.22 666 THR A C 1
ATOM 5137 O O . THR A 1 666 ? 17.515 -10.426 -25.246 1.00 46.22 666 THR A O 1
ATOM 5140 N N . PRO A 1 667 ? 15.707 -11.056 -26.425 1.00 45.75 667 PRO A N 1
ATOM 5141 C CA . PRO A 1 667 ? 14.765 -10.732 -25.353 1.00 45.75 667 PRO A CA 1
ATOM 5142 C C . PRO A 1 667 ? 14.917 -11.756 -24.210 1.00 45.75 667 PRO A C 1
ATOM 5144 O O . PRO A 1 667 ? 15.350 -12.883 -24.475 1.00 45.75 667 PRO A O 1
ATOM 5147 N N . PRO A 1 668 ? 14.581 -11.407 -22.953 1.00 38.59 668 PRO A N 1
ATOM 5148 C CA . PRO A 1 668 ? 14.720 -12.330 -21.830 1.00 38.59 668 PRO A CA 1
ATOM 5149 C C . PRO A 1 668 ? 13.963 -13.635 -22.094 1.00 38.59 668 PRO A C 1
ATOM 5151 O O . PRO A 1 668 ? 12.897 -13.640 -22.717 1.00 38.59 668 PRO A O 1
ATOM 5154 N N . ALA A 1 669 ? 14.539 -14.749 -21.638 1.00 31.97 669 ALA A N 1
ATOM 5155 C CA . ALA A 1 669 ? 13.935 -16.062 -21.813 1.00 31.97 669 ALA A CA 1
ATOM 5156 C C . ALA A 1 669 ? 12.533 -16.087 -21.174 1.00 31.97 669 ALA A C 1
ATOM 5158 O O . ALA A 1 669 ? 12.369 -15.564 -20.069 1.00 31.97 669 ALA A O 1
ATOM 5159 N N . PRO A 1 670 ? 11.522 -16.689 -21.828 1.00 35.75 670 PRO A N 1
ATOM 5160 C CA . PRO A 1 670 ? 10.206 -16.815 -21.223 1.00 35.75 670 PRO A CA 1
ATOM 5161 C C . PRO A 1 670 ? 10.307 -17.634 -19.934 1.00 35.75 670 PRO A C 1
ATOM 5163 O O . PRO A 1 670 ? 10.990 -18.664 -19.902 1.00 35.75 670 PRO A O 1
ATOM 5166 N N . ALA A 1 671 ? 9.586 -17.204 -18.896 1.00 32.38 671 ALA A N 1
ATOM 5167 C CA . ALA A 1 671 ? 9.302 -18.064 -17.757 1.00 32.38 671 ALA A CA 1
ATOM 5168 C C . ALA A 1 671 ? 8.705 -19.383 -18.279 1.00 32.38 671 ALA A C 1
ATOM 5170 O O . ALA A 1 671 ? 7.876 -19.384 -19.194 1.00 32.38 671 ALA A O 1
ATOM 5171 N N . SER A 1 672 ? 9.173 -20.512 -17.744 1.00 29.31 672 SER A N 1
ATOM 5172 C CA . SER A 1 672 ? 8.685 -21.833 -18.145 1.00 29.31 672 SER A CA 1
ATOM 5173 C C . SER A 1 672 ? 7.170 -21.910 -17.981 1.00 29.31 672 SER A C 1
ATOM 5175 O O . SER A 1 672 ? 6.671 -21.490 -16.937 1.00 29.31 672 SER A O 1
ATOM 5177 N N . GLU A 1 673 ? 6.465 -22.464 -18.977 1.00 28.80 673 GLU A N 1
ATOM 5178 C CA . GLU A 1 673 ? 5.005 -22.618 -18.933 1.00 28.80 673 GLU A CA 1
ATOM 5179 C C . GLU A 1 673 ? 4.549 -23.174 -17.572 1.00 28.80 673 GLU A C 1
ATOM 5181 O O . GLU A 1 673 ? 5.184 -24.106 -17.059 1.00 28.80 673 GLU A O 1
ATOM 5186 N N . PRO A 1 674 ? 3.464 -22.634 -16.979 1.00 31.30 674 PRO A N 1
ATOM 5187 C CA . PRO A 1 674 ? 2.932 -23.169 -15.737 1.00 31.30 674 PRO A CA 1
ATOM 5188 C C . PRO A 1 674 ? 2.610 -24.646 -15.948 1.00 31.30 674 PRO A C 1
ATOM 5190 O O . PRO A 1 674 ? 1.885 -25.005 -16.877 1.00 31.30 674 PRO A O 1
ATOM 5193 N N . ALA A 1 675 ? 3.187 -25.500 -15.102 1.00 29.64 675 ALA A N 1
ATOM 5194 C CA . ALA A 1 675 ? 3.028 -26.937 -15.224 1.00 29.64 675 ALA A CA 1
ATOM 5195 C C . ALA A 1 675 ? 1.537 -27.296 -15.194 1.00 29.64 675 ALA A C 1
ATOM 5197 O O . ALA A 1 675 ? 0.854 -27.021 -14.207 1.00 29.64 675 ALA A O 1
ATOM 5198 N N . ASP A 1 676 ? 1.060 -27.917 -16.275 1.00 27.47 676 ASP A N 1
ATOM 5199 C CA . ASP A 1 676 ? -0.292 -28.458 -16.386 1.00 27.47 676 ASP A CA 1
ATOM 5200 C C . ASP A 1 676 ? -0.525 -29.431 -15.223 1.00 27.47 676 ASP A C 1
ATOM 5202 O O . ASP A 1 676 ? 0.010 -30.546 -15.202 1.00 27.47 676 ASP A O 1
ATOM 5206 N N . SER A 1 677 ? -1.272 -28.983 -14.211 1.00 30.23 677 SER A N 1
ATOM 5207 C CA . SER A 1 677 ? -1.584 -29.739 -12.999 1.00 30.23 677 SER A CA 1
ATOM 5208 C C . SER A 1 677 ? -2.685 -30.760 -13.286 1.00 30.23 677 SER A C 1
ATOM 5210 O O . SER A 1 677 ? -3.755 -30.774 -12.677 1.00 30.23 677 SER A O 1
ATOM 5212 N N . GLY A 1 678 ? -2.390 -31.650 -14.238 1.00 26.86 678 GLY A N 1
ATOM 5213 C CA . GLY A 1 678 ? -3.241 -32.747 -14.662 1.00 26.86 678 GLY A CA 1
ATOM 5214 C C . GLY A 1 678 ? -3.636 -33.626 -13.479 1.00 26.86 678 GLY A C 1
ATOM 5215 O O . GLY A 1 678 ? -2.854 -34.448 -12.995 1.00 26.86 678 GLY A O 1
ATOM 5216 N N . SER A 1 679 ? -4.884 -33.457 -13.048 1.00 32.19 679 SER A N 1
ATOM 5217 C CA . SER A 1 679 ? -5.513 -34.187 -11.953 1.00 32.19 679 SER A CA 1
ATOM 5218 C C . SER A 1 679 ? -5.360 -35.701 -12.113 1.00 32.19 679 SER A C 1
ATOM 5220 O O . SER A 1 679 ? -5.826 -36.266 -13.105 1.00 32.19 679 SER A O 1
ATOM 5222 N N . ASN A 1 680 ? -4.789 -36.368 -11.111 1.00 26.45 680 ASN A N 1
ATOM 5223 C CA . ASN A 1 680 ? -4.858 -37.822 -10.955 1.00 26.45 680 ASN A CA 1
ATOM 5224 C C . ASN A 1 680 ? -5.013 -38.171 -9.470 1.00 26.45 680 ASN A C 1
ATOM 5226 O O . ASN A 1 680 ? -4.039 -38.483 -8.787 1.00 26.45 680 ASN A O 1
ATOM 5230 N N . ASP A 1 681 ? -6.253 -38.111 -8.990 1.00 31.39 681 ASP A N 1
ATOM 5231 C CA . ASP A 1 681 ? -6.635 -38.634 -7.679 1.00 31.39 681 ASP A CA 1
ATOM 5232 C C . ASP A 1 681 ? -6.955 -40.136 -7.738 1.00 31.39 681 ASP A C 1
ATOM 5234 O O . ASP A 1 681 ? -7.588 -40.611 -8.684 1.00 31.39 681 ASP A O 1
ATOM 5238 N N . ALA A 1 682 ? -6.618 -40.825 -6.639 1.00 29.94 682 ALA A N 1
ATOM 5239 C CA . ALA A 1 682 ? -7.014 -42.196 -6.273 1.00 29.94 682 ALA A CA 1
ATOM 5240 C C . ALA A 1 682 ? -6.378 -43.354 -7.106 1.00 29.94 682 ALA A C 1
ATOM 5242 O O . ALA A 1 682 ? -6.078 -43.214 -8.284 1.00 29.94 682 ALA A O 1
ATOM 5243 N N . GLU A 1 683 ? -6.089 -44.554 -6.573 1.00 28.73 683 GLU A N 1
ATOM 5244 C CA . GLU A 1 683 ? -6.496 -45.211 -5.313 1.00 28.73 683 GLU A CA 1
ATOM 5245 C C . GLU A 1 683 ? -5.338 -45.928 -4.558 1.00 28.73 683 GLU A C 1
ATOM 5247 O O . GLU A 1 683 ? -4.174 -45.917 -4.952 1.00 28.73 683 GLU A O 1
ATOM 5252 N N . ASN A 1 684 ? -5.685 -46.539 -3.419 1.00 29.48 684 ASN A N 1
ATOM 5253 C CA . ASN A 1 684 ? -4.814 -47.039 -2.352 1.00 29.48 684 ASN A CA 1
ATOM 5254 C C . ASN A 1 684 ? -4.298 -48.498 -2.492 1.00 29.48 684 ASN A C 1
ATOM 5256 O O . ASN A 1 684 ? -5.022 -49.390 -2.918 1.00 29.48 684 ASN A O 1
ATOM 5260 N N . ALA A 1 685 ? -3.128 -48.725 -1.874 1.00 28.16 685 ALA A N 1
ATOM 5261 C CA . ALA A 1 685 ? -2.714 -49.906 -1.085 1.00 28.16 685 ALA A CA 1
ATOM 5262 C C . ALA A 1 685 ? -2.348 -51.289 -1.710 1.00 28.16 685 ALA A C 1
ATOM 5264 O O . ALA A 1 685 ? -3.135 -51.953 -2.370 1.00 28.16 685 ALA A O 1
ATOM 5265 N N . ALA A 1 686 ? -1.183 -51.777 -1.236 1.00 28.22 686 ALA A N 1
ATOM 5266 C CA . ALA A 1 686 ? -0.786 -53.172 -0.935 1.00 28.22 686 ALA A CA 1
ATOM 5267 C C . ALA A 1 686 ? -0.650 -54.224 -2.070 1.00 28.22 686 ALA A C 1
ATOM 5269 O O . ALA A 1 686 ? -1.635 -54.739 -2.582 1.00 28.22 686 ALA A O 1
ATOM 5270 N N . ASP A 1 687 ? 0.569 -54.725 -2.338 1.00 27.86 687 ASP A N 1
ATOM 5271 C CA . ASP A 1 687 ? 1.225 -55.848 -1.618 1.00 27.86 687 ASP A CA 1
ATOM 5272 C C . ASP A 1 687 ? 2.384 -56.494 -2.444 1.00 27.86 687 ASP A C 1
ATOM 5274 O O . ASP A 1 687 ? 2.478 -56.362 -3.661 1.00 27.86 687 ASP A O 1
ATOM 5278 N N . ALA A 1 688 ? 3.286 -57.183 -1.743 1.00 28.06 688 ALA A N 1
ATOM 5279 C CA . ALA A 1 688 ? 4.212 -58.253 -2.145 1.00 28.06 688 ALA A CA 1
ATOM 5280 C C . ALA A 1 688 ? 4.778 -58.394 -3.595 1.00 28.06 688 ALA A C 1
ATOM 5282 O O . ALA A 1 688 ? 4.222 -59.064 -4.461 1.00 28.06 688 ALA A O 1
ATOM 5283 N N . SER A 1 689 ? 6.096 -58.150 -3.675 1.00 27.23 689 SER A N 1
ATOM 5284 C CA . SER A 1 689 ? 7.126 -59.124 -4.123 1.00 27.23 689 SER A CA 1
ATOM 5285 C C . SER A 1 689 ? 7.475 -59.366 -5.613 1.00 27.23 689 SER A C 1
ATOM 5287 O O . SER A 1 689 ? 6.694 -59.878 -6.404 1.00 27.23 689 SER A O 1
ATOM 5289 N N . SER A 1 690 ? 8.794 -59.281 -5.867 1.00 28.02 690 SER A N 1
ATOM 5290 C CA . SER A 1 690 ? 9.594 -60.061 -6.843 1.00 28.02 690 SER A CA 1
ATOM 5291 C C . SER A 1 690 ? 9.395 -59.827 -8.353 1.00 28.02 690 SER A C 1
ATOM 5293 O O . SER A 1 690 ? 8.303 -59.539 -8.816 1.00 28.02 690 SER A O 1
ATOM 5295 N N . GLY A 1 691 ? 10.460 -60.032 -9.148 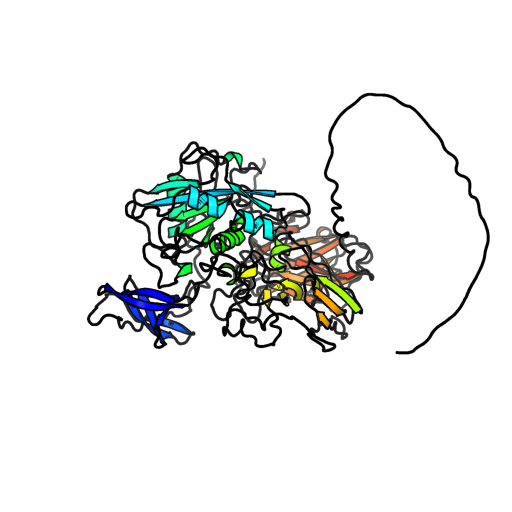1.00 26.22 691 GLY A N 1
ATOM 5296 C CA . GLY A 1 691 ? 10.326 -60.184 -10.610 1.00 26.22 691 GLY A CA 1
ATOM 5297 C C . GLY A 1 691 ? 11.354 -59.439 -11.463 1.00 26.22 691 GLY A C 1
ATOM 5298 O O . GLY A 1 691 ? 11.053 -58.439 -12.097 1.00 26.22 691 GLY A O 1
ATOM 5299 N N . SER A 1 692 ? 12.575 -59.960 -11.511 1.00 26.17 692 SER A N 1
ATOM 5300 C CA . SER A 1 692 ? 13.650 -59.588 -12.442 1.00 26.17 692 SER A CA 1
ATOM 5301 C C . SER A 1 692 ? 13.270 -59.501 -13.935 1.00 26.17 692 SER A C 1
ATOM 5303 O O . SER A 1 692 ? 12.603 -60.411 -14.421 1.00 26.17 692 SER A O 1
ATOM 5305 N N . SER A 1 693 ? 13.966 -58.613 -14.674 1.00 26.47 693 SER A N 1
ATOM 5306 C CA . SER A 1 693 ? 14.451 -58.795 -16.075 1.00 26.47 693 SER A CA 1
ATOM 5307 C C . SER A 1 693 ? 13.418 -58.966 -17.214 1.00 26.47 693 SER A C 1
ATOM 5309 O O . SER A 1 693 ? 12.312 -59.421 -16.985 1.00 26.47 693 SER A O 1
ATOM 5311 N N . SER A 1 694 ? 13.715 -58.751 -18.501 1.00 25.58 694 SER A N 1
ATOM 5312 C CA . SER A 1 694 ? 14.700 -57.937 -19.248 1.00 25.58 694 SER A CA 1
ATOM 5313 C C . SER A 1 694 ? 14.347 -58.058 -20.746 1.00 25.58 694 SER A C 1
ATOM 5315 O O . SER A 1 694 ? 13.725 -59.042 -21.139 1.00 25.58 694 SER A O 1
ATOM 5317 N N . SER A 1 695 ? 14.830 -57.137 -21.597 1.00 25.34 695 SER A N 1
ATOM 5318 C CA . SER A 1 695 ? 14.717 -57.173 -23.079 1.00 25.34 695 SER A CA 1
ATOM 5319 C C . SER A 1 695 ? 13.281 -57.117 -23.658 1.00 25.34 695 SER A C 1
ATOM 5321 O O . SER A 1 695 ? 12.317 -57.482 -23.006 1.00 25.34 695 SER A O 1
ATOM 5323 N N . GLY A 1 696 ? 13.043 -56.648 -24.884 1.00 24.45 696 GLY A N 1
ATOM 5324 C CA . GLY A 1 696 ? 13.940 -56.040 -25.870 1.00 24.45 696 GLY A CA 1
ATOM 5325 C C . GLY A 1 696 ? 13.495 -56.363 -27.304 1.00 24.45 696 GLY A C 1
ATOM 5326 O O . GLY A 1 696 ? 12.886 -57.399 -27.539 1.00 24.45 696 GLY A O 1
ATOM 5327 N N . GLY A 1 697 ? 13.858 -55.507 -28.265 1.00 24.38 697 GLY A N 1
ATOM 5328 C CA . GLY A 1 697 ? 13.787 -55.824 -29.700 1.00 24.38 697 GLY A CA 1
ATOM 5329 C C . GLY A 1 697 ? 12.438 -55.561 -30.377 1.00 24.38 697 GLY A C 1
ATOM 5330 O O . GLY A 1 697 ? 11.513 -56.361 -30.296 1.00 24.38 697 GLY A O 1
ATOM 5331 N N . GLY A 1 698 ? 12.361 -54.457 -31.122 1.00 24.73 698 GLY A N 1
ATOM 5332 C CA . GLY A 1 698 ? 11.255 -54.203 -32.045 1.00 24.73 698 GLY A CA 1
ATOM 5333 C C . GLY A 1 698 ? 11.308 -55.032 -33.333 1.00 24.73 698 GLY A C 1
ATOM 5334 O O . GLY A 1 698 ? 12.230 -55.810 -33.565 1.00 24.73 698 GLY A O 1
ATOM 5335 N N . ALA A 1 699 ? 10.352 -54.769 -34.224 1.00 26.77 699 ALA A N 1
ATOM 5336 C CA . ALA A 1 699 ? 10.530 -54.890 -35.670 1.00 26.77 699 ALA A CA 1
ATOM 5337 C C . ALA A 1 699 ? 9.484 -54.031 -36.398 1.00 26.77 699 ALA A C 1
ATOM 5339 O O . ALA A 1 699 ? 8.322 -53.986 -35.999 1.00 26.77 699 ALA A O 1
ATOM 5340 N N . MET A 1 700 ? 9.892 -53.367 -37.481 1.00 27.12 700 MET A N 1
ATOM 5341 C CA . MET A 1 700 ? 8.962 -52.698 -38.393 1.00 27.12 700 MET A CA 1
ATOM 5342 C C . MET A 1 700 ? 8.138 -53.710 -39.194 1.00 27.12 700 MET A C 1
ATOM 5344 O O . MET A 1 700 ? 8.662 -54.751 -39.590 1.00 27.12 700 MET A O 1
ATOM 5348 N N . PHE A 1 701 ? 6.929 -53.315 -39.598 1.00 27.06 701 PHE A N 1
ATOM 5349 C CA . PHE A 1 701 ? 6.361 -53.761 -40.869 1.00 27.06 701 PHE A CA 1
ATOM 5350 C C . PHE A 1 701 ? 5.746 -52.585 -41.632 1.00 27.06 701 PHE A C 1
ATOM 5352 O O . PHE A 1 701 ? 4.863 -51.891 -41.140 1.00 27.06 701 PHE A O 1
ATOM 5359 N N . VAL A 1 702 ? 6.235 -52.380 -42.854 1.00 25.81 702 VAL A N 1
ATOM 5360 C CA . VAL A 1 702 ? 5.685 -51.442 -43.841 1.00 25.81 702 VAL A CA 1
ATOM 5361 C C . VAL A 1 702 ? 4.625 -52.170 -44.661 1.00 25.81 702 VAL A C 1
ATOM 5363 O O . VAL A 1 702 ? 4.886 -53.284 -45.114 1.00 25.81 702 VAL A O 1
ATOM 5366 N N . TRP A 1 703 ? 3.495 -51.519 -44.948 1.00 26.09 703 TRP A N 1
ATOM 5367 C CA . TRP A 1 703 ? 2.696 -51.820 -46.141 1.00 26.09 703 TRP A CA 1
ATOM 5368 C C . TRP A 1 703 ? 2.214 -50.544 -46.843 1.00 26.09 703 TRP A C 1
ATOM 5370 O O . TRP A 1 703 ? 2.163 -49.464 -46.260 1.00 26.09 703 TRP A O 1
ATOM 5380 N N . LEU A 1 704 ? 1.969 -50.685 -48.145 1.00 24.38 704 LEU A N 1
ATOM 5381 C CA . LEU A 1 704 ? 1.913 -49.617 -49.146 1.00 24.38 704 LEU A CA 1
ATOM 5382 C C . LEU A 1 704 ? 0.481 -49.120 -49.441 1.00 24.38 704 LEU A C 1
ATOM 5384 O O . LEU A 1 704 ? -0.442 -49.924 -49.464 1.00 24.38 704 LEU A O 1
ATOM 5388 N N . LEU A 1 705 ? 0.381 -47.835 -49.821 1.00 25.97 705 LEU A N 1
ATOM 5389 C CA . LEU A 1 705 ? -0.501 -47.248 -50.859 1.00 25.97 705 LEU A CA 1
ATOM 5390 C C . LEU A 1 705 ? -2.010 -47.608 -50.904 1.00 25.97 705 LEU A C 1
ATOM 5392 O O . LEU A 1 705 ? -2.367 -48.730 -51.241 1.00 25.97 705 LEU A O 1
ATOM 5396 N N . LEU A 1 706 ? -2.886 -46.585 -50.933 1.00 24.12 706 LEU A N 1
ATOM 5397 C CA . LEU A 1 706 ? -3.246 -45.904 -52.201 1.00 24.12 706 LEU A CA 1
ATOM 5398 C C . LEU A 1 706 ? -4.081 -44.610 -52.027 1.00 24.12 706 LEU A C 1
ATOM 5400 O O . LEU A 1 706 ? -4.680 -44.359 -50.988 1.00 24.12 706 LEU A O 1
ATOM 5404 N N . PHE A 1 707 ? -4.077 -43.786 -53.081 1.00 25.89 707 PHE A N 1
ATOM 5405 C CA . PHE A 1 707 ? -4.682 -42.449 -53.205 1.00 25.89 707 PHE A CA 1
ATOM 5406 C C . PHE A 1 707 ? -6.203 -42.439 -53.445 1.00 25.89 707 PHE A C 1
ATOM 5408 O O . PHE A 1 707 ? -6.686 -43.260 -54.219 1.00 25.89 707 PHE A O 1
ATOM 5415 N N . VAL A 1 708 ? -6.875 -41.353 -53.020 1.00 24.95 708 VAL A N 1
ATOM 5416 C CA . VAL A 1 708 ? -7.809 -40.565 -53.867 1.00 24.95 708 VAL A CA 1
ATOM 5417 C C . VAL A 1 708 ? -7.624 -39.060 -53.572 1.00 24.95 708 VAL A C 1
ATOM 5419 O O . VAL A 1 708 ? -7.362 -38.678 -52.436 1.00 24.95 708 VAL A O 1
ATOM 5422 N N . LEU A 1 709 ? -7.742 -38.206 -54.595 1.00 25.83 709 LEU A N 1
ATOM 5423 C CA . LEU A 1 709 ? -7.569 -36.743 -54.562 1.00 25.83 709 LEU A CA 1
ATOM 5424 C C . LEU A 1 709 ? -8.866 -36.021 -55.011 1.00 25.83 709 LEU A C 1
ATOM 5426 O O . LEU A 1 709 ? -9.430 -36.439 -56.016 1.00 25.83 709 LEU A O 1
ATOM 5430 N N . VAL A 1 710 ? -9.180 -34.857 -54.394 1.00 29.41 710 VAL A N 1
ATOM 5431 C CA . VAL A 1 710 ? -9.693 -33.610 -55.059 1.00 29.41 710 VAL A CA 1
ATOM 5432 C C . VAL A 1 710 ? -11.178 -33.594 -55.564 1.00 29.41 710 VAL A C 1
ATOM 5434 O O . VAL A 1 710 ? -11.635 -34.597 -56.096 1.00 29.41 710 VAL A O 1
ATOM 5437 N N . PRO A 1 711 ? -11.944 -32.460 -55.551 1.00 36.97 711 PRO A N 1
ATOM 5438 C CA . PRO A 1 711 ? -11.990 -31.314 -54.610 1.00 36.97 711 PRO A CA 1
ATOM 5439 C C . PRO A 1 711 ? -13.402 -30.628 -54.413 1.00 36.97 711 PRO A C 1
ATOM 5441 O O . PRO A 1 711 ? -14.389 -30.982 -55.041 1.00 36.97 711 PRO A O 1
ATOM 5444 N N . ARG A 1 712 ? -13.444 -29.552 -53.600 1.00 28.72 712 ARG A N 1
ATOM 5445 C CA . ARG A 1 712 ? -14.203 -28.260 -53.717 1.00 28.72 712 ARG A CA 1
ATOM 5446 C C . ARG A 1 712 ? -15.628 -28.123 -54.355 1.00 28.72 712 ARG A C 1
ATOM 5448 O O . ARG A 1 712 ? -15.805 -28.359 -55.541 1.00 28.72 712 ARG A O 1
ATOM 5455 N N . VAL A 1 713 ? -16.460 -27.339 -53.624 1.00 29.14 713 VAL A N 1
ATOM 5456 C CA . VAL A 1 713 ? -17.304 -26.159 -54.035 1.00 29.14 713 VAL A CA 1
ATOM 5457 C C . VAL A 1 713 ? -18.859 -26.251 -54.097 1.00 29.14 713 VAL A C 1
ATOM 5459 O O . VAL A 1 713 ? -19.424 -26.946 -54.926 1.00 29.14 713 VAL A O 1
ATOM 5462 N N . ARG A 1 714 ? -19.496 -25.388 -53.264 1.00 30.78 714 ARG A N 1
ATOM 5463 C CA . ARG A 1 714 ? -20.825 -24.695 -53.314 1.00 30.78 714 ARG A CA 1
ATOM 5464 C C . ARG A 1 714 ? -22.102 -25.459 -53.741 1.00 30.78 714 ARG A C 1
ATOM 5466 O O . ARG A 1 714 ? -22.261 -25.772 -54.913 1.00 30.78 714 ARG A O 1
ATOM 5473 N N . SER A 1 715 ? -23.151 -25.443 -52.903 1.00 33.69 715 SER A N 1
ATOM 5474 C CA . SER A 1 715 ? -24.196 -24.377 -52.886 1.00 33.69 715 SER A CA 1
ATOM 5475 C C . SER A 1 715 ? -25.503 -24.783 -52.172 1.00 33.69 715 SER A C 1
ATOM 5477 O O . SER A 1 715 ? -26.249 -25.603 -52.698 1.00 33.69 715 SER A O 1
ATOM 5479 N N . LEU A 1 716 ? -25.779 -24.148 -51.023 1.00 33.53 716 LEU A N 1
ATOM 5480 C CA . LEU A 1 716 ? -27.042 -23.545 -50.534 1.00 33.53 716 LEU A CA 1
ATOM 5481 C C . LEU A 1 716 ? -26.979 -23.382 -49.009 1.00 33.53 716 LEU A C 1
ATOM 5483 O O . LEU A 1 716 ? -26.447 -24.306 -48.359 1.00 33.53 716 LEU A O 1
#

Foldseek 3Di:
DDDPDDDDFPFDPDKPKDAAFADFDWFWFAAPVRDIFIWTWDDFLVATWTAGPVGWIWFDDPNFIATWDQDPVRGTWGPCHGPDPPDDDPPDDGDPPDPPDDPDDDPPPPVDPDDDDDQFFFAADDPPAADEFEEAEEEEAEPPFDAPDDLVVVLCQDANDCLHLQVQVCLLLVNRYGYAADQDDADPGRSNYFYFYDHHDDPLCASVDDPVVLVVLQSSLVRTDLPGCLVVQPPVPPQERRSRSYAYEYEYRFEACSHRPSRIDPSAYHWIKTFRDQDDHDSHRYGIHTYGYQDNRPGGDACLRVSLRSLCRRGVDAQQQANNLQFQRVFCQASSGNQCQFDLDDGGNSQRHHHDLVSCVSNVSADAFEDDAFKDKDKAAASSNDRYKYKYALELASQFKIKIWHFQDLDRSSVRPQAGAIKIKIATCLLAGASADHANNDLVHHRIHTQAQVNPCCRNNVNDRDHHRRHDAWDAQDFSDWDWRDDPDPDTFIKTFGTWHDDSMIITMIHTPDDRFHHKWFQQPRAFHTKDFAPDQKKKKKFKTFDDQQFFWFFWKKFADSAWAFKKKFKDLDDCVVVDDGLDIDGGHTDGGTMDIDTDPDIGTNVRRRIMMIMIMTHGPDDTRMAGWDRSGQQPQRMWIDRDPPDIDGDRTTGRMITRTGGNDDDDDTDPPDPPPPDDDDDDDDDDDDDDDDDDDDDDDDDDDDDDDDDDDDDD

Secondary structure (DSSP, 8-state):
-----------------B-PPPP--EEEEEPTTS-EEEEEEEE-SSSEEEEETTS-EEEEETTEEEEEEE-TTS-EEEEEEESSTT---TT-------S-SSSS---------PPPPP--------TT--EEEEEEEEEEEETTB--SS-HHHHHHHHHSSTTSHHHHHHHHTTS-EEEEEPP--SSSTTSSEEEEEESS-----BT--SHHHHHHHHHHHHTS-TT--GGGT-SSSSSEE-TTT-EEEEEEEEEEHHHHGGG--SSEE--EEEEEEEEEETTEEEEEEEEEEEEETTEEPPHHHHHHHHHHHHH-PPP-S-TTSSS-TTGGGSTTTGGGG--SSSSTTSSPPPPPHHHHHHTTS--PEEPPBEEEEEEEEBTTTS--EEEEE-STTSSSEEEEEEEE-SSGGGGGSS--EEEEEEEEGGG--SSSS-SSS-TTS-SEEE--TT---TTTTTS-S--TTSSB-EESSS-----EE--SSS--EEEEEEEEE-SSEEEEEEEESS----EEE-S-SS-S-EEEE-SSSSEEEEEEEE--TTEEEEEEEEEEESSSEEEEEEEESS-GGG-PPPSEEEEEEEE-SEEEEEEEEEEEE-TT-SEEEEEEEEE-SSS--EEEEB-SS---S-EEEEEETTEEEE-SSB-SEEEEEEESS-PPPPPP--------------------------------------------

Sequence (716 aa):
MFVLLFVLVLLFPVAADASLQPLSQRVQITLADGQLLWVTSQGTMDNLWVTTDDGQLLVEEQGYWFYAEYDSHGHVVSTGRSVVEGLAVKGIASKHISSQSLISSQSQQLSIQSASQPERTPYRFTSGAYHRQPLLVVRVSFSNQGFRYTDAEIAQRLFAGEDSVTGYFLENSYNNFEVEAINENHGTVNDGIVSVRLNRNHPDFGNGFGVQSQDLARDALAALPQDLNLAAYDRNGDSWLDPNELAIVFMVAGYEQAFAGAGTSRPRVWAHKSSLYQGSYGAMQIGEYAMFGERHEDHQATIGIICHELGHLLFDLPDLYDRRGQSMGIGRWGLMGLGGWNSSAGHAGNKPAHMLGWSKEQLGFVQPGHAQEGRSTVRLRALSEAADVLEIPLDAYRHGQRLLLEHRRLNDFDSGLPGEGILMTRIDDRVGYGPLGGQNDNVDHQLVDVEEADGGQDLDNNRNRGDANDVFSSSDNTLVFSAVSPGPTAEENAIELLRMETGLVADIDLRVSKGIYGDNIGLDEVGPNSSYRFSDQEGKVIVRLPVSEDVVWLDGIDWFALGDGTVDIAVYAENPLLGEEPLFSQSSYAVSEGWNRLMFAQRLSNNGASEVFLQLSLRVAEGDLSLAIDAQGNASGDTYIQSSASGYNAANFDIPARLLVMMNNTPPAPASEPADSGSNDAENAADASSGSSSSGGGAMFVWLLLFVLVPRVRSL

Mean predicted aligned error: 11.62 Å

Nearest PDB structures (foldseek):
  4ci7-assembly1_B  TM=5.604E-01  e=4.294E-04  Clostridioides difficile QCD-32g58
  4ci7-assembly1_A  TM=5.456E-01  e=4.294E-04  Clostridioides difficile QCD-32g58
  3no8-assembly2_B  TM=5.222E-01  e=8.890E-03  Homo sapiens
  3hwj-assembly2_B  TM=4.768E-01  e=2.303E-01  Mus musculus
  3hwj-assembly1_A  TM=4.091E-01  e=2.059E-01  Mus musculus

Radius of gyration: 29.15 Å; Cα contacts (8 Å, |Δi|>4): 1708; chains: 1; bounding box: 77×91×89 Å

pLDDT: mean 80.52, std 21.71, range [22.03, 98.81]

Solvent-accessible surface area (backbone atoms only — not comparable to full-atom values): 39915 Å² total; per-residue (Å²): 134,88,78,85,77,82,81,82,80,71,80,74,82,63,78,57,67,49,64,68,65,37,41,67,47,83,46,69,35,75,45,93,88,69,50,77,45,65,27,31,18,38,57,34,75,90,46,47,25,30,34,34,91,88,70,49,41,33,30,71,56,97,90,36,53,20,38,34,45,69,50,100,84,69,49,75,29,46,67,62,45,50,73,53,85,91,64,81,76,84,88,69,63,64,56,78,78,72,94,80,70,75,85,68,78,72,87,71,80,74,83,65,88,67,73,80,74,76,76,71,55,64,49,64,50,60,85,92,59,76,41,76,36,34,33,39,36,40,31,43,27,28,71,80,30,64,70,91,73,54,69,67,64,51,33,32,44,41,60,50,55,73,86,9,41,19,32,50,40,19,48,64,33,76,70,32,36,39,51,38,51,29,89,59,83,49,93,58,67,46,50,20,54,46,79,36,74,45,95,42,67,70,83,54,48,25,76,60,57,57,74,64,47,42,52,49,52,46,55,49,46,72,53,48,72,89,82,66,68,65,77,78,38,40,82,89,71,83,47,48,39,51,43,57,41,39,29,47,33,38,38,33,37,38,20,21,23,31,54,31,27,58,53,36,64,83,54,21,30,34,44,29,21,36,60,27,88,90,28,54,54,95,83,34,31,32,57,54,36,27,36,34,23,46,15,40,86,93,43,66,52,42,47,13,59,56,50,36,29,44,38,39,52,36,46,58,52,65,62,29,26,19,76,78,60,67,25,26,32,39,10,30,65,16,24,49,24,53,1,17,48,15,37,69,66,89,54,69,5,56,17,23,20,45,67,40,66,70,56,30,37,73,35,36,52,26,70,63,45,73,70,59,63,42,76,51,74,48,77,27,39,29,56,78,79,39,66,36,32,39,32,43,72,43,27,41,31,72,75,31,39,28,34,42,41,34,25,43,50,69,48,83,46,28,35,24,40,60,50,55,20,36,43,38,31,40,35,24,62,55,58,46,52,50,68,48,79,68,35,18,58,35,84,95,58,35,25,51,39,63,55,38,58,73,68,75,54,36,26,56,66,51,71,56,47,60,47,54,56,36,31,50,42,71,44,85,80,42,80,76,50,74,56,73,18,83,42,102,49,103,61,64,32,38,40,38,36,40,32,36,43,56,67,84,49,28,46,34,35,36,30,27,73,45,63,76,64,33,36,64,51,63,67,36,84,60,26,44,49,45,60,50,73,49,93,64,93,61,38,40,40,38,37,60,42,77,44,55,93,48,47,50,31,42,40,31,37,39,36,53,33,83,42,62,34,29,33,32,40,36,31,22,71,55,69,59,91,78,72,61,80,60,80,42,75,46,75,70,42,76,45,52,58,40,59,44,79,49,71,49,97,61,73,39,72,42,85,80,45,58,38,37,31,46,34,46,36,45,42,63,83,76,85,79,60,52,42,41,16,8,50,56,36,78,47,77,62,40,26,31,34,47,84,53,103,84,49,71,43,71,39,89,31,25,41,33,45,29,42,28,29,30,54,78,81,72,79,81,80,77,79,77,77,80,76,82,80,74,83,80,81,86,87,83,85,88,83,84,82,88,85,81,88,78,89,80,84,88,81,89,83,90,84,80,87,86,89,89,80,92,83,90,86,88,91,134